Protein AF-A0A9E2GHB2-F1 (afdb_monomer)

Structure (mmCIF, N/CA/C/O backbone):
data_AF-A0A9E2GHB2-F1
#
_entry.id   AF-A0A9E2GHB2-F1
#
loop_
_atom_site.group_PDB
_atom_site.id
_atom_site.type_symbol
_atom_site.label_atom_id
_atom_site.label_alt_id
_atom_site.label_comp_id
_atom_site.label_asym_id
_atom_site.label_entity_id
_atom_site.label_seq_id
_atom_site.pdbx_PDB_ins_code
_atom_site.Cartn_x
_atom_site.Cartn_y
_atom_site.Cartn_z
_atom_site.occupancy
_atom_site.B_iso_or_equiv
_atom_site.auth_seq_id
_atom_site.auth_comp_id
_atom_site.auth_asym_id
_atom_site.auth_atom_id
_atom_site.pdbx_PDB_model_num
ATOM 1 N N . MET A 1 1 ? 1.345 24.690 -36.570 1.00 62.94 1 MET A N 1
ATOM 2 C CA . MET A 1 1 ? 0.035 25.018 -35.951 1.00 62.94 1 MET A CA 1
ATOM 3 C C . MET A 1 1 ? -0.829 23.775 -35.706 1.00 62.94 1 MET A C 1
ATOM 5 O O . MET A 1 1 ? -1.357 23.639 -34.611 1.00 62.94 1 MET A O 1
ATOM 9 N N . GLN A 1 2 ? -0.917 22.832 -36.655 1.00 82.38 2 GLN A N 1
ATOM 10 C CA . GLN A 1 2 ? -1.770 21.633 -36.540 1.00 82.38 2 GLN A CA 1
ATOM 11 C C . GLN A 1 2 ? -1.368 20.658 -35.410 1.00 82.38 2 GLN A C 1
ATOM 13 O O . GLN A 1 2 ? -2.229 20.241 -34.644 1.00 82.38 2 GLN A O 1
ATOM 18 N N . ILE A 1 3 ? -0.074 20.358 -35.231 1.00 86.06 3 ILE A N 1
ATOM 19 C CA . ILE A 1 3 ? 0.389 19.406 -34.196 1.00 86.06 3 ILE A CA 1
ATOM 20 C C . ILE A 1 3 ? 0.151 19.926 -32.771 1.00 86.06 3 ILE A C 1
ATOM 22 O O . ILE A 1 3 ? -0.289 19.184 -31.899 1.00 86.06 3 ILE A O 1
ATOM 26 N N . LYS A 1 4 ? 0.384 21.221 -32.527 1.00 87.31 4 LYS A N 1
ATOM 27 C CA . LYS A 1 4 ? 0.113 21.831 -31.218 1.00 87.31 4 LYS A CA 1
ATOM 28 C C . LYS A 1 4 ? -1.376 21.737 -30.861 1.00 87.31 4 LYS A C 1
ATOM 30 O O . LYS A 1 4 ? -1.705 21.326 -29.755 1.00 87.31 4 LYS A O 1
ATOM 35 N N . SER A 1 5 ? -2.252 22.023 -31.828 1.00 89.31 5 SER A N 1
ATOM 36 C CA . SER A 1 5 ? -3.702 21.858 -31.669 1.00 89.31 5 SER A CA 1
ATOM 37 C C . SER A 1 5 ? -4.094 20.399 -31.407 1.00 89.31 5 SER A C 1
ATOM 39 O O . SER A 1 5 ? -4.973 20.137 -30.593 1.00 89.31 5 SER A O 1
ATOM 41 N N . PHE A 1 6 ? -3.426 19.436 -32.047 1.00 92.00 6 PHE A N 1
ATOM 42 C CA . PHE A 1 6 ? -3.648 18.013 -31.787 1.00 92.00 6 PHE A CA 1
ATOM 43 C C . PHE A 1 6 ? -3.281 17.616 -30.349 1.00 92.00 6 PHE A C 1
ATOM 45 O O . PHE A 1 6 ? -4.102 17.015 -29.663 1.00 92.00 6 PHE A O 1
ATOM 52 N N . ILE A 1 7 ? -2.109 18.024 -29.853 1.00 92.06 7 ILE A N 1
ATOM 53 C CA . ILE A 1 7 ? -1.695 17.771 -28.461 1.00 92.06 7 ILE A CA 1
ATOM 54 C C . ILE A 1 7 ? -2.663 18.417 -27.460 1.00 92.06 7 ILE A C 1
ATOM 56 O O . ILE A 1 7 ? -3.060 17.783 -26.485 1.00 92.06 7 ILE A O 1
ATOM 60 N N . GLU A 1 8 ? -3.113 19.644 -27.721 1.00 92.00 8 GLU A N 1
ATOM 61 C CA . GLU A 1 8 ? -4.117 20.310 -26.884 1.00 92.00 8 GLU A CA 1
ATOM 62 C C . GLU A 1 8 ? -5.454 19.550 -26.867 1.00 92.00 8 GLU A C 1
ATOM 64 O O . GLU A 1 8 ? -6.088 19.456 -25.816 1.00 92.00 8 GLU A O 1
ATOM 69 N N . LYS A 1 9 ? -5.879 18.948 -27.987 1.00 93.44 9 LYS A N 1
ATOM 70 C CA . LYS A 1 9 ? -7.072 18.083 -28.012 1.00 93.44 9 LYS A CA 1
ATOM 71 C C . LYS A 1 9 ? -6.900 16.847 -27.128 1.00 93.44 9 LYS A C 1
ATOM 73 O O . LYS A 1 9 ? -7.838 16.485 -26.425 1.00 93.44 9 LYS A O 1
ATOM 78 N N . ILE A 1 10 ? -5.719 16.230 -27.127 1.00 93.00 10 ILE A N 1
ATOM 79 C CA . ILE A 1 10 ? -5.423 15.030 -26.326 1.00 93.00 10 ILE A CA 1
ATOM 80 C C . ILE A 1 10 ? -5.442 15.348 -24.829 1.00 93.00 10 ILE A C 1
ATOM 82 O O . ILE A 1 10 ? -6.068 14.644 -24.041 1.00 93.00 10 ILE A O 1
ATOM 86 N N . GLU A 1 11 ? -4.808 16.443 -24.419 1.00 92.88 11 GLU A N 1
ATOM 87 C CA . GLU A 1 11 ? -4.754 16.856 -23.010 1.00 92.88 11 GLU A CA 1
ATOM 88 C C . GLU A 1 11 ? -6.132 17.202 -22.437 1.00 92.88 11 GLU A C 1
ATOM 90 O O . GLU A 1 11 ? -6.414 16.964 -21.255 1.00 92.88 11 GLU A O 1
ATOM 95 N N . ASN A 1 12 ? -7.001 17.745 -23.288 1.00 92.38 12 ASN A N 1
ATOM 96 C CA . ASN A 1 12 ? -8.367 18.112 -22.936 1.00 92.38 12 ASN A CA 1
ATOM 97 C C . ASN A 1 12 ? -9.378 16.986 -23.186 1.00 92.38 12 ASN A C 1
ATOM 99 O O . ASN A 1 12 ? -10.547 17.144 -22.836 1.00 92.38 12 ASN A O 1
ATOM 103 N N . ALA A 1 13 ? -8.950 15.843 -23.731 1.00 91.19 13 ALA A N 1
ATOM 104 C CA . ALA A 1 13 ? -9.823 14.697 -23.932 1.00 91.19 13 ALA A CA 1
ATOM 105 C C . ALA A 1 13 ? -10.433 14.250 -22.589 1.00 91.19 13 ALA A C 1
ATOM 107 O O . ALA A 1 13 ? -9.755 14.317 -21.552 1.00 91.19 13 ALA A O 1
ATOM 108 N N . PRO A 1 14 ? -11.688 13.766 -22.568 1.00 89.56 14 PRO A N 1
ATOM 109 C CA . PRO A 1 14 ? -12.368 13.308 -21.355 1.00 89.56 14 PRO A CA 1
ATOM 110 C C . PRO A 1 14 ? -11.849 11.939 -20.869 1.00 89.56 14 PRO A C 1
ATOM 112 O O . PRO A 1 14 ? -12.615 11.105 -20.397 1.00 89.56 14 PRO A O 1
ATOM 115 N N . THR A 1 15 ? -10.542 11.694 -20.987 1.00 88.56 15 THR A N 1
ATOM 116 C CA . THR A 1 15 ? -9.889 10.461 -20.555 1.00 88.56 15 THR A CA 1
ATOM 117 C C . THR A 1 15 ? -9.901 10.373 -19.034 1.00 88.56 15 THR A C 1
ATOM 119 O O . THR A 1 15 ? -9.369 11.247 -18.340 1.00 88.56 15 THR A O 1
ATOM 122 N N . THR A 1 16 ? -10.509 9.311 -18.517 1.00 88.88 16 THR A N 1
ATOM 123 C CA . THR A 1 16 ? -10.595 9.024 -17.083 1.00 88.88 16 THR A CA 1
ATOM 124 C C . THR A 1 16 ? -9.340 8.305 -16.591 1.00 88.88 16 THR A C 1
ATOM 126 O O . THR A 1 16 ? -8.633 7.660 -17.364 1.00 88.88 16 THR A O 1
ATOM 129 N N . PHE A 1 17 ? -9.076 8.358 -15.284 1.00 86.50 17 PHE A N 1
ATOM 130 C CA . PHE A 1 17 ? -7.981 7.598 -14.669 1.00 86.50 17 PHE A CA 1
ATOM 131 C C . PHE A 1 17 ? -8.075 6.091 -14.966 1.00 86.50 17 PHE A C 1
ATOM 133 O O . PHE A 1 17 ? -7.072 5.455 -15.272 1.00 86.50 17 PHE A O 1
ATOM 140 N N . TRP A 1 18 ? -9.289 5.534 -14.944 1.00 87.25 18 TRP A N 1
ATOM 141 C CA . TRP A 1 18 ? -9.536 4.119 -15.227 1.00 87.25 18 TRP A CA 1
ATOM 142 C C . TRP A 1 18 ? -9.130 3.723 -16.641 1.00 87.25 18 TRP A C 1
ATOM 144 O O . TRP A 1 18 ? -8.517 2.678 -16.829 1.00 87.25 18 TRP A O 1
ATOM 154 N N . GLN A 1 19 ? -9.410 4.577 -17.625 1.00 92.12 19 GLN A N 1
ATOM 155 C CA . GLN A 1 19 ? -8.976 4.345 -19.002 1.00 92.12 19 GLN A CA 1
ATOM 156 C C . GLN A 1 19 ? -7.450 4.352 -19.114 1.00 92.12 19 GLN A C 1
ATOM 158 O O . GLN A 1 19 ? -6.903 3.528 -19.837 1.00 92.12 19 GLN A O 1
ATOM 163 N N . ILE A 1 20 ? -6.762 5.226 -18.369 1.00 92.19 20 ILE A N 1
ATOM 164 C CA . ILE A 1 20 ? -5.294 5.246 -18.328 1.00 92.19 20 ILE A CA 1
ATOM 165 C C . ILE A 1 20 ? -4.761 3.946 -17.723 1.00 92.19 20 ILE A C 1
ATOM 167 O O . ILE A 1 20 ? -3.889 3.322 -18.315 1.00 92.19 20 ILE A O 1
ATOM 171 N N . LEU A 1 21 ? -5.305 3.504 -16.585 1.00 90.88 21 LEU A N 1
ATOM 172 C CA . LEU A 1 21 ? -4.886 2.266 -15.923 1.00 90.88 21 LEU A CA 1
ATOM 173 C C . LEU A 1 21 ? -5.091 1.035 -16.822 1.00 90.88 21 LEU A C 1
ATOM 175 O O . LEU A 1 21 ? -4.185 0.216 -16.967 1.00 90.88 21 LEU A O 1
ATOM 179 N N . VAL A 1 22 ? -6.266 0.921 -17.449 1.00 93.50 22 VAL A N 1
ATOM 180 C CA . VAL A 1 22 ? -6.587 -0.180 -18.369 1.00 93.50 22 VAL A CA 1
ATOM 181 C C . VAL A 1 22 ? -5.679 -0.142 -19.592 1.00 93.50 22 VAL A C 1
ATOM 183 O O . VAL A 1 22 ? -5.169 -1.187 -19.985 1.00 93.50 22 VAL A O 1
ATOM 186 N N . ALA A 1 23 ? -5.433 1.035 -20.173 1.00 94.75 23 ALA A N 1
ATOM 187 C CA . ALA A 1 23 ? -4.528 1.177 -21.308 1.00 94.75 23 ALA A CA 1
ATOM 188 C C . ALA A 1 23 ? -3.089 0.793 -20.938 1.00 94.75 23 ALA A C 1
ATOM 190 O O . ALA A 1 23 ? -2.466 0.043 -21.682 1.00 94.75 23 ALA A O 1
ATOM 191 N N . LEU A 1 24 ? -2.587 1.230 -19.775 1.00 94.62 24 LEU A N 1
ATOM 192 C CA . LEU A 1 24 ? -1.257 0.857 -19.285 1.00 94.62 24 LEU A CA 1
ATOM 193 C C . LEU A 1 24 ? -1.121 -0.656 -19.166 1.00 94.62 24 LEU A C 1
ATOM 195 O O . LEU A 1 24 ? -0.211 -1.234 -19.747 1.00 94.62 24 LEU A O 1
ATOM 199 N N . PHE A 1 25 ? -2.048 -1.304 -18.460 1.00 94.06 25 PHE A N 1
ATOM 200 C CA . PHE A 1 25 ? -2.007 -2.753 -18.291 1.00 94.06 25 PHE A CA 1
ATOM 201 C C . PHE A 1 25 ? -2.138 -3.490 -19.630 1.00 94.06 25 PHE A C 1
ATOM 203 O O . PHE A 1 25 ? -1.359 -4.395 -19.907 1.00 94.06 25 PHE A O 1
ATOM 210 N N . SER A 1 26 ? -3.087 -3.085 -20.478 1.00 95.50 26 SER A N 1
ATOM 211 C CA . SER A 1 26 ? -3.361 -3.769 -21.748 1.00 95.50 26 SER A CA 1
ATOM 212 C C . SER A 1 26 ? -2.184 -3.667 -22.713 1.00 95.50 26 SER A C 1
ATOM 214 O O . SER A 1 26 ? -1.807 -4.662 -23.319 1.00 95.50 26 SER A O 1
ATOM 216 N N . VAL A 1 27 ? -1.580 -2.482 -22.846 1.00 96.88 27 VAL A N 1
ATOM 217 C CA . VAL A 1 27 ? -0.425 -2.279 -23.730 1.00 96.88 27 VAL A CA 1
ATOM 218 C C . VAL A 1 27 ? 0.800 -3.028 -23.199 1.00 96.88 27 VAL A C 1
ATOM 220 O O . VAL A 1 27 ? 1.473 -3.683 -23.988 1.00 96.88 27 VAL A O 1
ATOM 223 N N . SER A 1 28 ? 1.051 -3.023 -21.884 1.00 95.69 28 SER A N 1
ATOM 224 C CA . SER A 1 28 ? 2.136 -3.819 -21.287 1.00 95.69 28 SER A CA 1
ATOM 225 C C . SER A 1 28 ? 1.923 -5.326 -21.468 1.00 95.69 28 SER A C 1
ATOM 227 O O . SER A 1 28 ? 2.856 -6.038 -21.820 1.00 95.69 28 SER A O 1
ATOM 229 N N . ALA A 1 29 ? 0.698 -5.823 -21.283 1.00 94.19 29 ALA A N 1
ATOM 230 C CA . ALA A 1 29 ? 0.379 -7.234 -21.493 1.00 94.19 29 ALA A CA 1
ATOM 231 C C . ALA A 1 29 ? 0.529 -7.639 -22.970 1.00 94.19 29 ALA A C 1
ATOM 233 O O . ALA A 1 29 ? 1.072 -8.701 -23.261 1.00 94.19 29 ALA A O 1
ATOM 234 N N . LEU A 1 30 ? 0.095 -6.782 -23.903 1.00 94.94 30 LEU A N 1
ATOM 235 C CA . LEU A 1 30 ? 0.296 -6.984 -25.341 1.00 94.94 30 LEU A CA 1
ATOM 236 C C . LEU A 1 30 ? 1.775 -6.971 -25.720 1.00 94.94 30 LEU A C 1
ATOM 238 O O . LEU A 1 30 ? 2.182 -7.755 -26.572 1.00 94.94 30 LEU A O 1
ATOM 242 N N . ARG A 1 31 ? 2.574 -6.110 -25.082 1.00 94.25 31 ARG A N 1
ATOM 243 C CA . ARG A 1 31 ? 4.026 -6.091 -25.249 1.00 94.25 31 ARG A CA 1
ATOM 244 C C . ARG A 1 31 ? 4.624 -7.432 -24.834 1.00 94.25 31 ARG A C 1
ATOM 246 O O . ARG A 1 31 ? 5.233 -8.082 -25.670 1.00 94.25 31 ARG A O 1
ATOM 253 N N . ILE A 1 32 ? 4.366 -7.885 -23.612 1.00 92.19 32 ILE A N 1
ATOM 254 C CA . ILE A 1 32 ? 4.884 -9.167 -23.108 1.00 92.19 32 ILE A CA 1
ATOM 255 C C . ILE A 1 32 ? 4.423 -10.336 -23.989 1.00 92.19 32 ILE A C 1
ATOM 257 O O . ILE A 1 32 ? 5.195 -11.233 -24.308 1.00 92.19 32 ILE A O 1
ATOM 261 N N . PHE A 1 33 ? 3.169 -10.312 -24.446 1.00 91.12 33 PHE A N 1
ATOM 262 C CA . PHE A 1 33 ? 2.671 -11.301 -25.396 1.00 91.12 33 PHE A CA 1
ATOM 263 C C . PHE A 1 33 ? 3.448 -11.276 -26.721 1.00 91.12 33 PHE A C 1
ATOM 265 O O . PHE A 1 33 ? 3.828 -12.332 -27.218 1.00 91.12 33 PHE A O 1
ATOM 272 N N . ALA A 1 34 ? 3.726 -10.098 -27.285 1.00 91.00 34 ALA A N 1
ATOM 273 C CA . ALA A 1 34 ? 4.528 -9.968 -28.502 1.00 91.00 34 ALA A CA 1
ATOM 274 C C . ALA A 1 34 ? 5.977 -10.460 -28.305 1.00 91.00 34 ALA A C 1
ATOM 276 O O . ALA A 1 34 ? 6.553 -11.043 -29.224 1.00 91.00 34 ALA A O 1
ATOM 277 N N . GLU A 1 35 ? 6.547 -10.291 -27.109 1.00 89.38 35 GLU A N 1
ATOM 278 C CA . GLU A 1 35 ? 7.882 -10.798 -26.771 1.00 89.38 35 GLU A CA 1
ATOM 279 C C . GLU A 1 35 ? 7.953 -12.327 -26.838 1.00 89.38 35 GLU A C 1
ATOM 281 O O . GLU A 1 35 ? 8.960 -12.840 -27.300 1.00 89.38 35 GLU A O 1
ATOM 286 N N . THR A 1 36 ? 6.872 -13.069 -26.564 1.00 87.62 36 THR A N 1
ATOM 287 C CA . THR A 1 36 ? 6.873 -14.546 -26.707 1.00 87.62 36 THR A CA 1
ATOM 288 C C . THR A 1 36 ? 7.172 -15.049 -28.131 1.00 87.62 36 THR A C 1
ATOM 290 O O . THR A 1 36 ? 7.496 -16.223 -28.319 1.00 87.62 36 THR A O 1
ATOM 293 N N . PHE A 1 37 ? 7.078 -14.182 -29.148 1.00 87.62 37 PHE A N 1
ATOM 294 C CA . PHE A 1 37 ? 7.439 -14.499 -30.535 1.00 87.62 37 PHE A CA 1
ATOM 295 C C . PHE A 1 37 ? 8.866 -14.073 -30.897 1.00 87.62 37 PHE A C 1
ATOM 297 O O . PHE A 1 37 ? 9.474 -14.677 -31.790 1.00 87.62 37 PHE A O 1
ATOM 304 N N . SER A 1 38 ? 9.359 -13.016 -30.247 1.00 86.31 38 SER A N 1
ATOM 305 C CA . SER A 1 38 ? 10.633 -12.361 -30.548 1.00 86.31 38 SER A CA 1
ATOM 306 C C . SER A 1 38 ? 11.763 -12.800 -29.626 1.00 86.31 38 SER A C 1
ATOM 308 O O . SER A 1 38 ? 12.904 -12.777 -30.052 1.00 86.31 38 SER A O 1
ATOM 310 N N . ASP A 1 39 ? 11.478 -13.178 -28.389 1.00 82.75 39 ASP A N 1
ATOM 311 C CA . ASP A 1 39 ? 12.477 -13.635 -27.431 1.00 82.75 39 ASP A CA 1
ATOM 312 C C . ASP A 1 39 ? 12.917 -15.063 -27.786 1.00 82.75 39 ASP A C 1
ATOM 314 O O . ASP A 1 39 ? 12.071 -15.951 -27.948 1.00 82.75 39 ASP A O 1
ATOM 318 N N . LEU A 1 40 ? 14.223 -15.279 -27.971 1.00 79.56 40 LEU A N 1
ATOM 319 C CA . LEU A 1 40 ? 14.758 -16.583 -28.371 1.00 79.56 40 LEU A CA 1
ATOM 320 C C . LEU A 1 40 ? 14.695 -17.582 -27.213 1.00 79.56 40 LEU A C 1
ATOM 322 O O . LEU A 1 40 ? 14.373 -18.749 -27.449 1.00 79.56 40 LEU A O 1
ATOM 326 N N . ASP A 1 41 ? 14.925 -17.121 -25.983 1.00 74.50 41 ASP A N 1
ATOM 327 C CA . ASP A 1 41 ? 14.964 -17.970 -24.789 1.00 74.50 41 ASP A CA 1
ATOM 328 C C . ASP A 1 41 ? 13.563 -18.450 -24.384 1.00 74.50 41 ASP A C 1
ATOM 330 O O . ASP A 1 41 ? 13.362 -19.610 -24.015 1.00 74.50 41 ASP A O 1
ATOM 334 N N . ASN A 1 42 ? 12.562 -17.574 -24.511 1.00 74.44 42 ASN A N 1
ATOM 335 C CA . ASN A 1 42 ? 11.184 -17.831 -24.074 1.00 74.44 42 ASN A CA 1
ATOM 336 C C . ASN A 1 42 ? 10.209 -18.074 -25.232 1.00 74.44 42 ASN A C 1
ATOM 338 O O . ASN A 1 42 ? 8.987 -17.938 -25.084 1.00 74.44 42 ASN A O 1
ATOM 342 N N . ARG A 1 43 ? 10.726 -18.440 -26.406 1.00 80.19 43 ARG A N 1
ATOM 343 C CA . ARG A 1 43 ? 9.918 -18.526 -27.619 1.00 80.19 43 ARG A CA 1
ATOM 344 C C . ARG A 1 43 ? 8.775 -19.530 -27.490 1.00 80.19 43 ARG A C 1
ATOM 346 O O . ARG A 1 43 ? 9.002 -20.699 -27.185 1.00 80.19 43 ARG A O 1
ATOM 353 N N . TRP A 1 44 ? 7.552 -19.088 -27.785 1.00 80.19 44 TRP A N 1
ATOM 354 C CA . TRP A 1 44 ? 6.315 -19.881 -27.677 1.00 80.19 44 TRP A CA 1
ATOM 355 C C . TRP A 1 44 ? 5.964 -20.349 -26.258 1.00 80.19 44 TRP A C 1
ATOM 357 O O . TRP A 1 44 ? 5.077 -21.190 -26.092 1.00 80.19 44 TRP A O 1
ATOM 367 N N . GLN A 1 45 ? 6.626 -19.812 -25.231 1.00 81.69 45 GLN A N 1
ATOM 368 C CA . GLN A 1 45 ? 6.367 -20.173 -23.844 1.00 81.69 45 GLN A CA 1
ATOM 369 C C . GLN A 1 45 ? 5.426 -19.165 -23.185 1.00 81.69 45 GLN A C 1
ATOM 371 O O . GLN A 1 45 ? 5.514 -17.954 -23.386 1.00 81.69 45 GLN A O 1
ATOM 376 N N . ILE A 1 46 ? 4.511 -19.678 -22.362 1.00 81.38 46 ILE A N 1
ATOM 377 C CA . ILE A 1 46 ? 3.720 -18.837 -21.467 1.00 81.38 46 ILE A CA 1
ATOM 378 C C . ILE A 1 46 ? 4.603 -18.523 -20.264 1.00 81.38 46 ILE A C 1
ATOM 380 O O . ILE A 1 46 ? 4.990 -19.435 -19.532 1.00 81.38 46 ILE A O 1
ATOM 384 N N . LEU A 1 47 ? 4.893 -17.240 -20.055 1.00 85.06 47 LEU A N 1
ATOM 385 C CA . LEU A 1 47 ? 5.682 -16.809 -18.908 1.00 85.06 47 LEU A CA 1
ATOM 386 C C . LEU A 1 47 ? 5.021 -17.233 -17.587 1.00 85.06 47 LEU A C 1
ATOM 388 O O . LEU A 1 47 ? 3.795 -17.113 -17.442 1.00 85.06 47 LEU A O 1
ATOM 392 N N . PRO A 1 48 ? 5.814 -17.668 -16.593 1.00 89.56 48 PRO A N 1
ATOM 393 C CA . PRO A 1 48 ? 5.320 -17.871 -15.243 1.00 89.56 48 PRO A CA 1
ATOM 394 C C . PRO A 1 48 ? 4.638 -16.603 -14.697 1.00 89.56 48 PRO A C 1
ATOM 396 O O . PRO A 1 48 ? 5.035 -15.486 -15.046 1.00 89.56 48 PRO A O 1
ATOM 399 N N . PRO A 1 49 ? 3.648 -16.735 -13.792 1.00 89.81 49 PRO A N 1
ATOM 400 C CA . PRO A 1 49 ? 2.965 -15.580 -13.207 1.00 89.81 49 PRO A CA 1
ATOM 401 C C . PRO A 1 49 ? 3.909 -14.562 -12.551 1.00 89.81 49 PRO A C 1
ATOM 403 O O . PRO A 1 49 ? 3.670 -13.360 -12.661 1.00 89.81 49 PRO A O 1
ATOM 406 N N . ASP A 1 50 ? 4.987 -15.033 -11.912 1.00 89.94 50 ASP A N 1
ATOM 407 C CA . ASP A 1 50 ? 6.006 -14.181 -11.288 1.00 89.94 50 ASP A CA 1
ATOM 408 C C . ASP A 1 50 ? 6.667 -13.248 -12.319 1.00 89.94 50 ASP A C 1
ATOM 410 O O . ASP A 1 50 ? 6.655 -12.029 -12.134 1.00 89.94 50 ASP A O 1
ATOM 414 N N . SER A 1 51 ? 7.152 -13.798 -13.435 1.00 89.62 51 SER A N 1
ATOM 415 C CA . SER A 1 51 ? 7.824 -13.043 -14.498 1.00 89.62 51 SER A CA 1
ATOM 416 C C . SER A 1 51 ? 6.849 -12.127 -15.250 1.00 89.62 51 SER A C 1
ATOM 418 O O . SER A 1 51 ? 7.152 -10.962 -15.504 1.00 89.62 51 SER A O 1
ATOM 420 N N . PHE A 1 52 ? 5.620 -12.590 -15.523 1.00 91.19 52 PHE A N 1
ATOM 421 C CA . PHE A 1 52 ? 4.590 -11.761 -16.163 1.00 91.19 52 PHE A CA 1
ATOM 422 C C . PHE A 1 52 ? 4.244 -10.516 -15.330 1.00 91.19 52 PHE A C 1
ATOM 424 O O . PHE A 1 52 ? 4.179 -9.397 -15.854 1.00 91.19 52 PHE A O 1
ATOM 431 N N . ILE A 1 53 ? 4.027 -10.695 -14.020 1.00 91.69 53 ILE A N 1
ATOM 432 C CA . ILE A 1 53 ? 3.750 -9.584 -13.101 1.00 91.69 53 ILE A CA 1
ATOM 433 C C . ILE A 1 53 ? 4.963 -8.657 -13.025 1.00 91.69 53 ILE A C 1
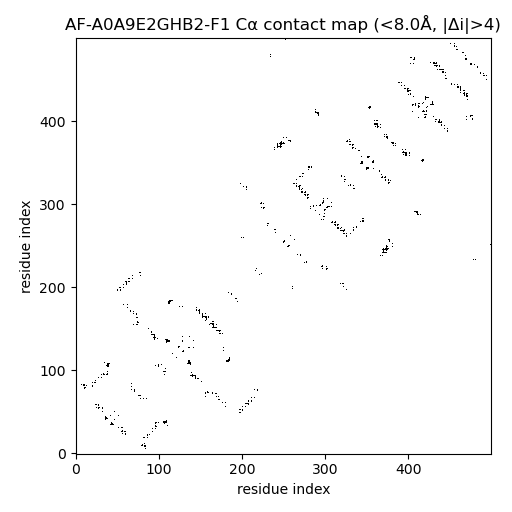ATOM 435 O O . ILE A 1 53 ? 4.797 -7.439 -13.119 1.00 91.69 53 ILE A O 1
ATOM 439 N N . HIS A 1 54 ? 6.166 -9.217 -12.897 1.00 91.56 54 HIS A N 1
ATOM 440 C CA . HIS A 1 54 ? 7.412 -8.462 -12.852 1.00 91.56 54 HIS A CA 1
ATOM 441 C C . HIS A 1 54 ? 7.564 -7.523 -14.061 1.00 91.56 54 HIS A C 1
ATOM 443 O O . HIS A 1 54 ? 7.738 -6.313 -13.878 1.00 91.56 54 HIS A O 1
ATOM 449 N N . TYR A 1 55 ? 7.404 -8.038 -15.283 1.00 91.31 55 TYR A N 1
ATOM 450 C CA . TYR A 1 55 ? 7.533 -7.246 -16.510 1.00 91.31 55 TYR A CA 1
ATOM 451 C C . TYR A 1 55 ? 6.420 -6.202 -16.650 1.00 91.31 55 TYR A C 1
ATOM 453 O O . TYR A 1 55 ? 6.690 -5.047 -16.986 1.00 91.31 55 TYR A O 1
ATOM 461 N N . CYS A 1 56 ? 5.174 -6.537 -16.296 1.00 93.12 56 CYS A N 1
ATOM 462 C CA . CYS A 1 56 ? 4.084 -5.556 -16.280 1.00 93.12 56 CYS A CA 1
ATOM 463 C C . CYS A 1 56 ? 4.397 -4.378 -15.345 1.00 93.12 56 CYS A C 1
ATOM 465 O O . CYS A 1 56 ? 4.207 -3.213 -15.710 1.00 93.12 56 CYS A O 1
ATOM 467 N N . LEU A 1 57 ? 4.886 -4.677 -14.138 1.00 93.88 57 LEU A N 1
ATOM 468 C CA . LEU A 1 57 ? 5.264 -3.668 -13.153 1.00 93.88 57 LEU A CA 1
ATOM 469 C C . LEU A 1 57 ? 6.436 -2.812 -13.636 1.00 93.88 57 LEU A C 1
ATOM 471 O O . LEU A 1 57 ? 6.439 -1.609 -13.377 1.00 93.88 57 LEU A O 1
ATOM 475 N N . TRP A 1 58 ? 7.390 -3.397 -14.362 1.00 94.38 58 TRP A N 1
ATOM 476 C CA . TRP A 1 58 ? 8.518 -2.673 -14.945 1.00 94.38 58 TRP A CA 1
ATOM 477 C C . TRP A 1 58 ? 8.055 -1.573 -15.910 1.00 94.38 58 TRP A C 1
ATOM 479 O O . TRP A 1 58 ? 8.448 -0.411 -15.764 1.00 94.38 58 TRP A O 1
ATOM 489 N N . PHE A 1 59 ? 7.147 -1.889 -16.839 1.00 94.94 59 PHE A N 1
ATOM 490 C CA . PHE A 1 59 ? 6.603 -0.897 -17.774 1.00 94.94 59 PHE A CA 1
ATOM 491 C C . PHE A 1 59 ? 5.772 0.178 -17.063 1.00 94.94 59 PHE A C 1
ATOM 493 O O . PHE A 1 59 ? 5.890 1.366 -17.375 1.00 94.94 59 PHE A O 1
ATOM 500 N N . ILE A 1 60 ? 4.962 -0.214 -16.072 1.00 93.75 60 ILE A N 1
ATOM 501 C CA . ILE A 1 60 ? 4.161 0.727 -15.275 1.00 93.75 60 ILE A CA 1
ATOM 502 C C . ILE A 1 60 ? 5.069 1.684 -14.493 1.00 93.75 60 ILE A C 1
ATOM 504 O O . ILE A 1 60 ? 4.840 2.894 -14.508 1.00 93.75 60 ILE A O 1
ATOM 508 N N . LEU A 1 61 ? 6.118 1.175 -13.842 1.00 96.00 61 LEU A N 1
ATOM 509 C CA . LEU A 1 61 ? 7.097 2.001 -13.138 1.00 96.00 61 LEU A CA 1
ATOM 510 C C . LEU A 1 61 ? 7.794 2.967 -14.100 1.00 96.00 61 LEU A C 1
ATOM 512 O O . LEU A 1 61 ? 7.847 4.165 -13.830 1.00 96.00 61 LEU A O 1
ATOM 516 N N . THR A 1 62 ? 8.273 2.468 -15.241 1.00 95.56 62 THR A N 1
ATOM 517 C CA . THR A 1 62 ? 8.909 3.286 -16.285 1.00 95.56 62 THR A CA 1
ATOM 518 C C . THR A 1 62 ? 8.000 4.434 -16.713 1.00 95.56 62 THR A C 1
ATOM 520 O O . THR A 1 62 ? 8.415 5.595 -16.727 1.00 95.56 62 THR A O 1
ATOM 523 N N . PHE A 1 63 ? 6.723 4.141 -16.965 1.00 96.44 63 PHE A N 1
ATOM 524 C CA . PHE A 1 63 ? 5.728 5.147 -17.311 1.00 96.44 63 PHE A CA 1
ATOM 525 C C . PHE A 1 63 ? 5.551 6.211 -16.213 1.00 96.44 63 PHE A C 1
ATOM 527 O O . PHE A 1 63 ? 5.539 7.412 -16.512 1.00 96.44 63 PHE A O 1
ATOM 534 N N . LEU A 1 64 ? 5.438 5.799 -14.946 1.00 95.62 64 LEU A N 1
ATOM 535 C CA . LEU A 1 64 ? 5.264 6.711 -13.809 1.00 95.62 64 LEU A CA 1
ATOM 536 C C . LEU A 1 64 ? 6.492 7.604 -13.589 1.00 95.62 64 LEU A C 1
ATOM 538 O O . LEU A 1 64 ? 6.346 8.807 -13.365 1.00 95.62 64 LEU A O 1
ATOM 542 N N . THR A 1 65 ? 7.697 7.053 -13.700 1.00 96.38 65 THR A N 1
ATOM 543 C CA . THR A 1 65 ? 8.942 7.803 -13.497 1.00 96.38 65 THR A CA 1
ATOM 544 C C . THR A 1 65 ? 9.193 8.787 -14.635 1.00 96.38 65 THR A C 1
ATOM 546 O O . THR A 1 65 ? 9.577 9.931 -14.379 1.00 96.38 65 THR A O 1
ATOM 549 N N . ILE A 1 66 ? 8.887 8.406 -15.882 1.00 96.25 66 ILE A N 1
ATOM 550 C CA . ILE A 1 66 ? 8.894 9.339 -17.019 1.00 96.25 66 ILE A CA 1
ATOM 551 C C . ILE A 1 66 ? 7.862 10.449 -16.791 1.00 96.25 66 ILE A C 1
ATOM 553 O O . ILE A 1 66 ? 8.189 11.624 -16.965 1.00 96.25 66 ILE A O 1
ATOM 557 N N . THR A 1 67 ? 6.652 10.114 -16.324 1.00 95.50 67 THR A N 1
ATOM 558 C CA . THR A 1 67 ? 5.627 11.119 -15.989 1.00 95.50 67 THR A CA 1
ATOM 559 C C . THR A 1 67 ? 6.185 12.131 -14.989 1.00 95.50 67 THR A C 1
ATOM 561 O O . THR A 1 67 ? 6.080 13.340 -15.200 1.00 95.50 67 THR A O 1
ATOM 564 N N . LEU A 1 68 ? 6.812 11.652 -13.911 1.00 95.12 68 LEU A N 1
ATOM 565 C CA . LEU A 1 68 ? 7.383 12.497 -12.868 1.00 95.12 68 LEU A CA 1
ATOM 566 C C . LEU A 1 68 ? 8.469 13.433 -13.420 1.00 95.12 68 LEU A C 1
ATOM 568 O O . LEU A 1 68 ? 8.408 14.643 -13.193 1.00 95.12 68 LEU A O 1
ATOM 572 N N . ALA A 1 69 ? 9.422 12.899 -14.187 1.00 95.94 69 ALA A N 1
ATOM 573 C CA . ALA A 1 69 ? 10.479 13.695 -14.806 1.00 95.94 69 ALA A CA 1
ATOM 574 C C . ALA A 1 69 ? 9.902 14.778 -15.730 1.00 95.94 69 ALA A C 1
ATOM 576 O O . ALA A 1 69 ? 10.262 15.957 -15.639 1.00 95.94 69 ALA A O 1
ATOM 577 N N . LEU A 1 70 ? 8.942 14.412 -16.581 1.00 96.12 70 LEU A N 1
ATOM 578 C CA . LEU A 1 70 ? 8.345 15.343 -17.527 1.00 96.12 70 LEU A CA 1
ATOM 579 C C . LEU A 1 70 ? 7.454 16.389 -16.848 1.00 96.12 70 LEU A C 1
ATOM 581 O O . LEU A 1 70 ? 7.421 17.528 -17.315 1.00 96.12 70 LEU A O 1
ATOM 585 N N . VAL A 1 71 ? 6.777 16.082 -15.736 1.00 95.00 71 VAL A N 1
ATOM 586 C CA . VAL A 1 71 ? 6.041 17.086 -14.942 1.00 95.00 71 VAL A CA 1
ATOM 587 C C . VAL A 1 71 ? 6.991 18.184 -14.456 1.00 95.00 71 VAL A C 1
ATOM 589 O O . VAL A 1 71 ? 6.700 19.370 -14.632 1.00 95.00 71 VAL A O 1
ATOM 592 N N . LEU A 1 72 ? 8.161 17.808 -13.930 1.00 93.44 72 LEU A N 1
ATOM 593 C CA . LEU A 1 72 ? 9.165 18.758 -13.440 1.00 93.44 72 LEU A CA 1
ATOM 594 C C . LEU A 1 72 ? 9.754 19.612 -14.574 1.00 93.44 72 LEU A C 1
ATOM 596 O O . LEU A 1 72 ? 9.888 20.833 -14.441 1.00 93.44 72 LEU A O 1
ATOM 600 N N . ILE A 1 73 ? 10.060 18.994 -15.718 1.00 95.94 73 ILE A N 1
ATOM 601 C CA . ILE A 1 73 ? 10.668 19.681 -16.867 1.00 95.94 73 ILE A CA 1
ATOM 602 C C . ILE A 1 73 ? 9.655 20.612 -17.548 1.00 95.94 73 ILE A C 1
ATOM 604 O O . ILE A 1 73 ? 9.944 21.789 -17.800 1.00 95.94 73 ILE A O 1
ATOM 608 N N . THR A 1 74 ? 8.450 20.113 -17.839 1.00 94.56 74 THR A N 1
ATOM 609 C CA . THR A 1 74 ? 7.423 20.855 -18.586 1.00 94.56 74 THR A CA 1
ATOM 610 C C . THR A 1 74 ? 6.725 21.914 -17.743 1.00 94.56 74 THR A C 1
ATOM 612 O O . THR A 1 74 ? 6.331 22.942 -18.296 1.00 94.56 74 THR A O 1
ATOM 615 N N . LYS A 1 75 ? 6.620 21.718 -16.420 1.00 90.12 75 LYS A N 1
ATOM 616 C CA . LYS A 1 75 ? 5.768 22.511 -15.514 1.00 90.12 75 LYS A CA 1
ATOM 617 C C . LYS A 1 75 ? 4.283 22.499 -15.917 1.00 90.12 75 LYS A C 1
ATOM 619 O O . LYS A 1 75 ? 3.559 23.453 -15.644 1.00 90.12 75 LYS A O 1
ATOM 624 N N . GLN A 1 76 ? 3.839 21.451 -16.611 1.00 90.88 76 GLN A N 1
ATOM 625 C CA . GLN A 1 76 ? 2.431 21.246 -16.955 1.00 90.88 76 GLN A CA 1
ATOM 626 C C . GLN A 1 76 ? 1.703 20.489 -15.844 1.00 90.88 76 GLN A C 1
ATOM 628 O O . GLN A 1 76 ? 2.320 19.823 -15.012 1.00 90.88 76 GLN A O 1
ATOM 633 N N . LYS A 1 77 ? 0.367 20.565 -15.844 1.00 90.62 77 LYS A N 1
ATOM 634 C CA . LYS A 1 77 ? -0.458 19.769 -14.928 1.00 90.62 77 LYS A CA 1
ATOM 635 C C . LYS A 1 77 ? -0.228 18.278 -15.190 1.00 90.62 77 LYS A C 1
ATOM 637 O O . LYS A 1 77 ? -0.314 17.832 -16.334 1.00 90.62 77 LYS A O 1
ATOM 642 N N . MET A 1 78 ? -0.026 17.508 -14.119 1.00 90.38 78 MET A N 1
ATOM 643 C CA . MET A 1 78 ? 0.195 16.056 -14.171 1.00 90.38 78 MET A CA 1
ATOM 644 C C . MET A 1 78 ? -0.863 15.326 -15.008 1.00 90.38 78 MET A C 1
ATOM 646 O O . MET A 1 78 ? -0.525 14.487 -15.833 1.00 90.38 78 MET A O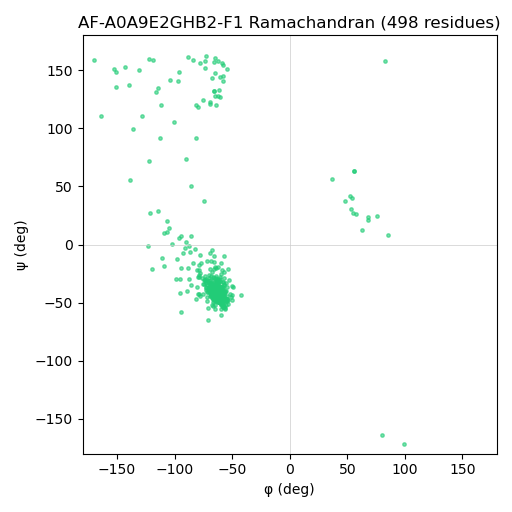 1
ATOM 650 N N . VAL A 1 79 ? -2.142 15.678 -14.843 1.00 89.94 79 VAL A N 1
ATOM 651 C CA . VAL A 1 79 ? -3.254 15.029 -15.559 1.00 89.94 79 VAL A CA 1
ATOM 652 C C . VAL A 1 79 ? -3.149 15.213 -17.075 1.00 89.94 79 VAL A C 1
ATOM 654 O O . VAL A 1 79 ? -3.376 14.263 -17.817 1.00 89.94 79 VAL A O 1
ATOM 657 N N . SER A 1 80 ? -2.781 16.407 -17.545 1.00 91.25 80 SER A N 1
ATOM 658 C CA . SER A 1 80 ? -2.573 16.668 -18.975 1.00 91.25 80 SER A CA 1
ATOM 659 C C . SER A 1 80 ? -1.431 15.812 -19.518 1.00 91.25 80 SER A C 1
ATOM 661 O O . SER A 1 80 ? -1.555 15.210 -20.581 1.00 91.25 80 SER A O 1
ATOM 663 N N . LEU A 1 81 ? -0.348 15.699 -18.745 1.00 92.31 81 LEU A N 1
ATOM 664 C CA . LEU A 1 81 ? 0.820 14.923 -19.133 1.00 92.31 81 LEU A CA 1
ATOM 665 C C . LEU A 1 81 ? 0.531 13.421 -19.201 1.00 92.31 81 LEU A C 1
ATOM 667 O O . LEU A 1 81 ? 0.889 12.789 -20.187 1.00 92.31 81 LEU A O 1
ATOM 671 N N . LEU A 1 82 ? -0.182 12.873 -18.215 1.00 92.94 82 LEU A N 1
ATOM 672 C CA . LEU A 1 82 ? -0.610 11.471 -18.207 1.00 92.94 82 LEU A CA 1
ATOM 673 C C . LEU A 1 82 ? -1.449 11.122 -19.445 1.00 92.94 82 LEU A C 1
ATOM 675 O O . LEU A 1 82 ? -1.244 10.069 -20.043 1.00 92.94 82 LEU A O 1
ATOM 679 N N . LYS A 1 83 ? -2.360 12.014 -19.861 1.00 93.56 83 LYS A N 1
ATOM 680 C CA . LYS A 1 83 ? -3.189 11.831 -21.066 1.00 93.56 83 LYS A CA 1
ATOM 681 C C . LYS A 1 83 ? -2.380 11.877 -22.358 1.00 93.56 83 LYS A C 1
ATOM 683 O O . LYS A 1 83 ? -2.635 11.090 -23.263 1.00 93.56 83 LYS A O 1
ATOM 688 N N . ALA A 1 84 ? -1.412 12.786 -22.450 1.00 93.94 84 ALA A N 1
ATOM 689 C CA . ALA A 1 84 ? -0.513 12.832 -23.595 1.00 93.94 84 ALA A CA 1
ATOM 690 C C . ALA A 1 84 ? 0.362 11.571 -23.642 1.00 93.94 84 ALA A C 1
ATOM 692 O O . ALA A 1 84 ? 0.427 10.899 -24.666 1.00 93.94 84 ALA A O 1
ATOM 693 N N . GLN A 1 85 ? 0.978 11.204 -22.519 1.00 95.31 85 GLN A N 1
ATOM 694 C CA . GLN A 1 85 ? 1.903 10.080 -22.441 1.00 95.31 85 GLN A CA 1
ATOM 695 C C . GLN A 1 85 ? 1.218 8.740 -22.721 1.00 95.31 85 GLN A C 1
ATOM 697 O O . GLN A 1 85 ? 1.764 7.942 -23.478 1.00 95.31 85 GLN A O 1
ATOM 702 N N . ILE A 1 86 ? 0.016 8.493 -22.181 1.00 95.56 86 ILE A N 1
ATOM 703 C CA . ILE A 1 86 ? -0.694 7.225 -22.418 1.00 95.56 86 ILE A CA 1
ATOM 704 C C . ILE A 1 86 ? -1.049 7.017 -23.892 1.00 95.56 86 ILE A C 1
ATOM 706 O O . ILE A 1 86 ? -1.060 5.887 -24.365 1.00 95.56 86 ILE A O 1
ATOM 710 N N . MET A 1 87 ? -1.290 8.096 -24.640 1.00 94.25 87 MET A N 1
ATOM 711 C CA . MET A 1 87 ? -1.582 8.007 -26.069 1.00 94.25 87 MET A CA 1
ATOM 712 C C . MET A 1 87 ? -0.375 7.537 -26.886 1.00 94.25 87 MET A C 1
ATOM 714 O O . MET A 1 87 ? -0.547 6.840 -27.882 1.00 94.25 87 MET A O 1
ATOM 718 N N . PHE A 1 88 ? 0.834 7.909 -26.465 1.00 95.06 88 PHE A N 1
ATOM 719 C CA . PHE A 1 88 ? 2.077 7.491 -27.114 1.00 95.06 88 PHE A CA 1
ATOM 720 C C . PHE A 1 88 ? 2.682 6.231 -26.491 1.00 95.06 88 PHE A C 1
ATOM 722 O O . PHE A 1 88 ? 3.625 5.680 -27.048 1.00 95.06 88 PHE A O 1
ATOM 729 N N . PHE A 1 89 ? 2.132 5.736 -25.379 1.00 96.31 89 PHE A N 1
ATOM 730 C CA . PHE A 1 89 ? 2.605 4.530 -24.705 1.00 96.31 89 PHE A CA 1
ATOM 731 C C . PHE A 1 89 ? 2.654 3.275 -25.597 1.00 96.31 89 PHE A C 1
ATOM 733 O O . PHE A 1 89 ? 3.609 2.524 -25.442 1.00 96.31 89 PHE A O 1
ATOM 740 N N . PRO A 1 90 ? 1.760 3.063 -26.591 1.00 97.00 90 PRO A N 1
ATOM 741 C CA . PRO A 1 90 ? 1.890 1.959 -27.550 1.00 97.00 90 PRO A CA 1
ATOM 742 C C . PRO A 1 90 ? 3.206 1.917 -28.341 1.00 97.00 90 PRO A C 1
ATOM 744 O O . PRO A 1 90 ? 3.470 0.912 -28.993 1.00 97.00 90 PRO A O 1
ATOM 747 N N . VAL A 1 91 ? 4.053 2.956 -28.270 1.00 96.25 91 VAL A N 1
ATOM 748 C CA . VAL A 1 91 ? 5.441 2.908 -28.761 1.00 96.25 91 VAL A CA 1
ATOM 749 C C . VAL A 1 91 ? 6.212 1.718 -28.189 1.00 96.25 91 VAL A C 1
ATOM 751 O O . VAL A 1 91 ? 7.040 1.156 -28.899 1.00 96.25 91 VAL A O 1
ATOM 754 N N . ILE A 1 92 ? 5.883 1.278 -26.966 1.00 95.31 92 ILE A N 1
ATOM 755 C CA . ILE A 1 92 ? 6.505 0.101 -26.357 1.00 95.31 92 ILE A CA 1
ATOM 756 C C . ILE A 1 92 ? 6.149 -1.197 -27.070 1.00 95.31 92 ILE A C 1
ATOM 758 O O . ILE A 1 92 ? 6.601 -2.241 -26.653 1.00 95.31 92 ILE A O 1
ATOM 762 N N . LEU A 1 93 ? 5.280 -1.215 -28.077 1.00 95.88 93 LEU A N 1
ATOM 763 C CA . LEU A 1 93 ? 5.038 -2.427 -28.857 1.00 95.88 93 LEU A CA 1
ATOM 764 C C . LEU A 1 93 ? 6.074 -2.582 -29.971 1.00 95.88 93 LEU A C 1
ATOM 766 O O . LEU A 1 93 ? 6.194 -3.665 -30.525 1.00 95.88 93 LEU A O 1
ATOM 770 N N . LEU A 1 94 ? 6.820 -1.524 -30.303 1.00 95.38 94 LEU A N 1
ATOM 771 C CA . LEU A 1 94 ? 7.684 -1.509 -31.476 1.00 95.38 94 LEU A CA 1
ATOM 772 C C . LEU A 1 94 ? 8.878 -2.455 -31.358 1.00 95.38 94 LEU A C 1
ATOM 774 O O . LEU A 1 94 ? 9.199 -3.072 -32.369 1.00 95.38 94 LEU A O 1
ATOM 778 N N . ALA A 1 95 ? 9.519 -2.598 -30.189 1.00 94.38 95 ALA A N 1
ATOM 779 C CA . ALA A 1 95 ? 10.747 -3.396 -30.114 1.00 94.38 95 ALA A CA 1
ATOM 780 C C . ALA A 1 95 ? 10.595 -4.843 -30.617 1.00 94.38 95 ALA A C 1
ATOM 782 O O . ALA A 1 95 ? 11.318 -5.170 -31.553 1.00 94.38 95 ALA A O 1
ATOM 783 N N . PRO A 1 96 ? 9.652 -5.685 -30.130 1.00 93.44 96 PRO A N 1
ATOM 784 C CA . PRO A 1 96 ? 9.557 -7.073 -30.583 1.00 93.44 96 PRO A CA 1
ATOM 785 C C . PRO A 1 96 ? 9.251 -7.170 -32.082 1.00 93.44 96 PRO A C 1
ATOM 787 O O . PRO A 1 96 ? 9.749 -8.063 -32.759 1.00 93.44 96 PRO A O 1
ATOM 790 N N . PHE A 1 97 ? 8.479 -6.234 -32.647 1.00 94.00 97 PHE A N 1
ATOM 791 C CA . PHE A 1 97 ? 8.238 -6.217 -34.093 1.00 94.00 97 PHE A CA 1
ATOM 792 C C . PHE A 1 97 ? 9.477 -5.798 -34.884 1.00 94.00 97 PHE A C 1
ATOM 794 O O . PHE A 1 97 ? 9.754 -6.383 -35.927 1.00 94.00 97 PHE A O 1
ATOM 801 N N . ILE A 1 98 ? 10.227 -4.803 -34.408 1.00 94.44 98 ILE A N 1
ATOM 802 C CA . ILE A 1 98 ? 11.479 -4.379 -35.038 1.00 94.44 98 ILE A CA 1
ATOM 8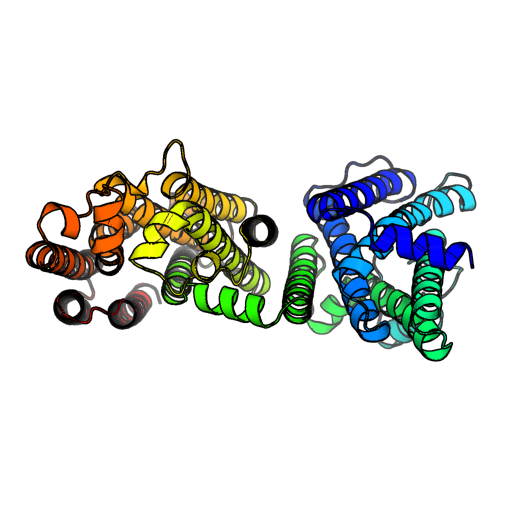03 C C . ILE A 1 98 ? 12.502 -5.513 -34.984 1.00 94.44 98 ILE A C 1
ATOM 805 O O . ILE A 1 98 ? 13.117 -5.812 -36.004 1.00 94.44 98 ILE A O 1
ATOM 809 N N . ASP A 1 99 ? 12.644 -6.169 -33.835 1.00 92.50 99 ASP A N 1
ATOM 810 C CA . ASP A 1 99 ? 13.556 -7.295 -33.658 1.00 92.50 99 ASP A CA 1
ATOM 811 C C . ASP A 1 99 ? 13.193 -8.444 -34.598 1.00 92.50 99 ASP A C 1
ATOM 813 O O . ASP A 1 99 ? 14.057 -8.929 -35.327 1.00 92.50 99 ASP A O 1
ATOM 817 N N . LEU A 1 100 ? 11.911 -8.810 -34.704 1.00 92.25 100 LEU A N 1
ATOM 818 C CA . LEU A 1 100 ? 11.440 -9.796 -35.681 1.00 92.25 100 LEU A CA 1
ATOM 819 C C . LEU A 1 100 ? 11.722 -9.384 -37.132 1.00 92.25 100 LEU A C 1
ATOM 821 O O . LEU A 1 100 ? 12.125 -10.224 -37.931 1.00 92.25 100 LEU A O 1
ATOM 825 N N . ILE A 1 101 ? 11.532 -8.115 -37.497 1.00 93.94 101 ILE A N 1
ATOM 826 C CA . ILE A 1 101 ? 11.793 -7.639 -38.863 1.00 93.94 101 ILE A CA 1
ATOM 827 C C . ILE A 1 101 ? 13.291 -7.712 -39.184 1.00 93.94 101 ILE A C 1
ATOM 829 O O . ILE A 1 101 ? 13.671 -8.252 -40.222 1.00 93.94 101 ILE A O 1
ATOM 833 N N . LEU A 1 102 ? 14.144 -7.191 -38.300 1.00 91.62 102 LEU A N 1
ATOM 834 C CA . LEU A 1 102 ? 15.591 -7.112 -38.525 1.00 91.62 102 LEU A CA 1
ATOM 835 C C . LEU A 1 102 ? 16.260 -8.488 -38.515 1.00 91.62 102 LEU A C 1
ATOM 837 O O . LEU A 1 102 ? 17.199 -8.727 -39.269 1.00 91.62 102 LEU A O 1
ATOM 841 N N . SER A 1 103 ? 15.743 -9.407 -37.707 1.00 89.75 103 SER A N 1
ATOM 842 C CA . SER A 1 103 ? 16.226 -10.787 -37.607 1.00 89.75 103 SER A CA 1
ATOM 843 C C . SER A 1 103 ? 15.605 -11.736 -38.642 1.00 89.75 103 SER A C 1
ATOM 845 O O . SER A 1 103 ? 15.805 -12.947 -38.561 1.00 89.75 103 SER A O 1
ATOM 847 N N . SER A 1 104 ? 14.823 -11.229 -39.606 1.00 91.06 104 SER A N 1
ATOM 848 C CA . SER A 1 104 ? 14.101 -12.051 -40.595 1.00 91.06 104 SER A CA 1
ATOM 849 C C . SER A 1 104 ? 13.216 -13.135 -39.957 1.00 91.06 104 SER A C 1
ATOM 851 O O . SER A 1 104 ? 13.137 -14.268 -40.429 1.00 91.06 104 SER A O 1
ATOM 853 N N . GLY A 1 105 ? 12.547 -12.782 -38.861 1.00 86.44 105 GLY A N 1
ATOM 854 C CA . GLY A 1 105 ? 11.629 -13.639 -38.123 1.00 86.44 105 GLY A CA 1
ATOM 855 C C . GLY A 1 105 ? 12.297 -14.542 -37.091 1.00 86.44 105 GLY A C 1
ATOM 856 O O . GLY A 1 105 ? 11.612 -15.402 -36.545 1.00 86.44 105 GLY A O 1
ATOM 857 N N . GLN A 1 106 ? 13.593 -14.391 -36.800 1.00 85.19 106 GLN A N 1
ATOM 858 C CA . GLN A 1 106 ? 14.257 -15.191 -35.762 1.00 85.19 106 GLN A CA 1
ATOM 859 C C . GLN A 1 106 ? 14.000 -14.659 -34.351 1.00 85.19 106 GLN A C 1
ATOM 861 O O . GLN A 1 106 ? 13.766 -15.468 -33.464 1.00 85.19 106 GLN A O 1
ATOM 866 N N . GLY A 1 107 ? 13.933 -13.343 -34.174 1.00 86.38 107 GLY A N 1
ATOM 867 C CA . GLY A 1 107 ? 13.853 -12.691 -32.873 1.00 86.38 107 GLY A CA 1
ATOM 868 C C . GLY A 1 107 ? 15.199 -12.149 -32.376 1.00 86.38 107 GLY A C 1
ATOM 869 O O . GLY A 1 107 ? 16.177 -12.118 -33.124 1.00 86.38 107 GLY A O 1
ATOM 870 N N . ALA A 1 108 ? 15.227 -11.698 -31.125 1.00 85.38 108 ALA A N 1
ATOM 871 C CA . ALA A 1 108 ? 16.400 -11.245 -30.384 1.00 85.38 108 ALA A CA 1
ATOM 872 C C . ALA A 1 108 ? 16.168 -11.454 -28.878 1.00 85.38 108 ALA A C 1
ATOM 874 O O . ALA A 1 108 ? 15.026 -11.364 -28.425 1.00 85.38 108 ALA A O 1
ATOM 875 N N . ASP A 1 109 ? 17.240 -11.673 -28.116 1.00 78.62 109 ASP A N 1
ATOM 876 C CA . ASP A 1 109 ? 17.158 -11.800 -26.658 1.00 78.62 109 ASP A CA 1
ATOM 877 C C . ASP A 1 109 ? 16.722 -10.478 -26.022 1.00 78.62 109 ASP A C 1
ATOM 879 O O . ASP A 1 109 ? 17.246 -9.399 -26.328 1.00 78.62 109 ASP A O 1
ATOM 883 N N . ILE A 1 110 ? 15.743 -10.568 -25.124 1.00 76.69 110 ILE A N 1
ATOM 884 C CA . ILE A 1 110 ? 15.215 -9.432 -24.370 1.00 76.69 110 ILE A CA 1
ATOM 885 C C . ILE A 1 110 ? 15.604 -9.641 -22.913 1.00 76.69 110 ILE A C 1
ATOM 887 O O . ILE A 1 110 ? 14.902 -10.296 -22.147 1.00 76.69 110 ILE A O 1
ATOM 891 N N . ALA A 1 111 ? 16.752 -9.086 -22.533 1.00 76.44 111 ALA A N 1
ATOM 892 C CA . ALA A 1 111 ? 17.336 -9.313 -21.221 1.00 76.44 111 ALA A CA 1
ATOM 893 C C . ALA A 1 111 ? 17.563 -8.017 -20.435 1.00 76.44 111 ALA A C 1
ATOM 895 O O . ALA A 1 111 ? 17.661 -6.908 -20.968 1.00 76.44 111 ALA A O 1
ATOM 896 N N . TYR A 1 112 ? 17.677 -8.175 -19.118 1.00 87.00 112 TYR A N 1
ATOM 897 C CA . TYR A 1 112 ? 18.257 -7.154 -18.257 1.00 87.00 112 TYR A CA 1
ATOM 898 C C . TYR A 1 112 ? 19.773 -7.099 -18.446 1.00 87.00 112 TYR A C 1
ATOM 900 O O . TYR A 1 112 ? 20.418 -8.115 -18.688 1.00 87.00 112 TYR A O 1
ATOM 908 N N . ILE A 1 113 ? 20.360 -5.922 -18.225 1.00 89.25 113 ILE A N 1
ATOM 909 C CA . ILE A 1 113 ? 21.813 -5.814 -18.081 1.00 89.25 113 ILE A CA 1
ATOM 910 C C . ILE A 1 113 ? 22.169 -6.483 -16.750 1.00 89.25 113 ILE A C 1
ATOM 912 O O . ILE A 1 113 ? 21.637 -6.090 -15.706 1.00 89.25 113 ILE A O 1
ATOM 916 N N . MET A 1 114 ? 23.046 -7.487 -16.778 1.00 86.94 114 MET A N 1
ATOM 917 C CA . MET A 1 114 ? 23.431 -8.307 -15.622 1.00 86.94 114 MET A CA 1
ATOM 918 C C . MET A 1 114 ? 24.918 -8.670 -15.663 1.00 86.94 114 MET A C 1
ATOM 920 O O . MET A 1 114 ? 25.515 -8.750 -16.729 1.00 86.94 114 MET A O 1
ATOM 924 N N . GLY A 1 115 ? 25.522 -8.902 -14.493 1.00 85.69 115 GLY A N 1
ATOM 925 C CA . GLY A 1 115 ? 26.899 -9.400 -14.388 1.00 85.69 115 GLY A CA 1
ATOM 926 C C . GLY A 1 115 ? 27.975 -8.415 -14.856 1.00 85.69 115 GLY A C 1
ATOM 927 O O . GLY A 1 115 ? 29.062 -8.843 -15.231 1.00 85.69 115 GLY A O 1
ATOM 928 N N . ARG A 1 116 ? 27.679 -7.108 -14.855 1.00 87.88 116 ARG A N 1
ATOM 929 C CA . ARG A 1 116 ? 28.591 -6.055 -15.332 1.00 87.88 116 ARG A CA 1
ATOM 930 C C . ARG A 1 116 ? 29.228 -5.297 -14.179 1.00 87.88 116 ARG A C 1
ATOM 932 O O . ARG A 1 116 ? 28.555 -4.948 -13.209 1.00 87.88 116 ARG A O 1
ATOM 939 N N . GLU A 1 117 ? 30.503 -4.950 -14.308 1.00 90.44 117 GLU A N 1
ATOM 940 C CA . GLU A 1 117 ? 31.148 -4.053 -13.347 1.00 90.44 117 GLU A CA 1
ATOM 941 C C . GLU A 1 117 ? 30.669 -2.600 -13.510 1.00 90.44 117 GLU A C 1
ATOM 943 O O . GLU A 1 117 ? 30.166 -2.188 -14.557 1.00 90.44 117 GLU A O 1
ATOM 948 N N . ALA A 1 118 ? 30.893 -1.758 -12.495 1.00 89.31 118 ALA A N 1
ATOM 949 C CA . ALA A 1 118 ? 30.505 -0.345 -12.543 1.00 89.31 118 ALA A CA 1
ATOM 950 C C . ALA A 1 118 ? 31.121 0.422 -13.735 1.00 89.31 118 ALA A C 1
ATOM 952 O O . ALA A 1 118 ? 30.475 1.301 -14.309 1.00 89.31 118 ALA A O 1
ATOM 953 N N . LYS A 1 119 ? 32.358 0.087 -14.133 1.00 91.56 119 LYS A N 1
ATOM 954 C CA . LYS A 1 119 ? 33.020 0.696 -15.302 1.00 91.56 119 LYS A CA 1
ATOM 955 C C . LYS A 1 119 ? 32.364 0.280 -16.617 1.00 91.56 119 LYS A C 1
ATOM 957 O O . LYS A 1 119 ? 32.226 1.111 -17.511 1.00 91.56 119 LYS A O 1
ATOM 962 N N . GLU A 1 120 ? 31.942 -0.976 -16.720 1.00 91.12 120 GLU A N 1
ATOM 963 C CA . GLU A 1 120 ? 31.247 -1.502 -17.896 1.00 91.12 120 GLU A CA 1
ATOM 964 C C . GLU A 1 120 ? 29.851 -0.895 -18.018 1.00 91.12 120 GLU A C 1
ATOM 966 O O . GLU A 1 120 ? 29.480 -0.443 -19.096 1.00 91.12 120 GLU A O 1
ATOM 971 N N . LEU A 1 121 ? 29.121 -0.764 -16.904 1.00 92.06 121 LEU A N 1
ATOM 972 C CA . LEU A 1 121 ? 27.852 -0.036 -16.873 1.00 92.06 121 LEU A CA 1
ATOM 973 C C . LEU A 1 121 ? 28.016 1.412 -17.347 1.00 92.06 121 LEU A C 1
ATOM 975 O O . LEU A 1 121 ? 27.210 1.894 -18.140 1.00 92.06 121 LEU A O 1
ATOM 979 N N . LEU A 1 122 ? 29.065 2.109 -16.898 1.00 92.69 122 LEU A N 1
ATOM 980 C CA . LEU A 1 122 ? 29.341 3.471 -17.354 1.00 92.69 122 LEU A CA 1
ATOM 981 C C . LEU A 1 122 ? 29.664 3.509 -18.854 1.00 92.69 122 LEU A C 1
ATOM 983 O O . LEU A 1 122 ? 29.167 4.383 -19.562 1.00 92.69 122 LEU A O 1
ATOM 987 N N . TYR A 1 123 ? 30.460 2.561 -19.351 1.00 93.38 123 TYR A N 1
ATOM 988 C CA . TYR A 1 123 ? 30.744 2.435 -20.779 1.00 93.38 123 TYR A CA 1
ATOM 989 C C . TYR A 1 123 ? 29.461 2.208 -21.585 1.00 93.38 123 TYR A C 1
ATOM 991 O O . TYR A 1 123 ? 29.208 2.946 -22.538 1.00 93.38 123 TYR A O 1
ATOM 999 N N . MET A 1 124 ? 28.611 1.262 -21.174 1.00 93.00 124 MET A N 1
ATOM 1000 C CA . MET A 1 124 ? 27.319 1.001 -21.812 1.00 93.00 124 MET A CA 1
ATOM 1001 C C . MET A 1 124 ? 26.420 2.240 -21.777 1.00 93.00 124 MET A C 1
ATOM 1003 O O . MET A 1 124 ? 25.791 2.568 -22.779 1.00 93.00 124 MET A O 1
ATOM 1007 N N . PHE A 1 125 ? 26.398 2.980 -20.668 1.00 94.31 125 PHE A N 1
ATOM 1008 C CA . PHE A 1 125 ? 25.635 4.223 -20.561 1.00 94.31 125 PHE A CA 1
ATOM 1009 C C . PHE A 1 125 ? 26.132 5.309 -21.528 1.00 94.31 125 PHE A C 1
ATOM 1011 O O . PHE A 1 125 ? 25.331 6.026 -22.126 1.00 94.31 125 PHE A O 1
ATOM 1018 N N . LEU A 1 126 ? 27.444 5.453 -21.711 1.00 94.12 126 LEU A N 1
ATOM 1019 C CA . LEU A 1 126 ? 28.007 6.469 -22.607 1.00 94.12 126 LEU A CA 1
ATOM 1020 C C . LEU A 1 126 ? 27.921 6.079 -24.088 1.00 94.12 126 LEU A C 1
ATOM 1022 O O . LEU A 1 126 ? 27.902 6.955 -24.949 1.00 94.12 126 LEU A O 1
ATOM 1026 N N . THR A 1 127 ? 27.847 4.782 -24.387 1.00 92.25 127 THR A N 1
ATOM 1027 C CA . THR A 1 127 ? 27.820 4.235 -25.755 1.00 92.25 127 THR A CA 1
ATOM 1028 C C . THR A 1 127 ? 26.440 3.755 -26.200 1.00 92.25 127 THR A C 1
ATOM 1030 O O . THR A 1 127 ? 26.328 3.076 -27.213 1.00 92.25 127 THR A O 1
ATOM 1033 N N . PHE A 1 128 ? 25.379 4.125 -25.473 1.00 91.75 128 PHE A N 1
ATOM 1034 C CA . PHE A 1 128 ? 24.001 3.729 -25.776 1.00 91.75 128 PHE A CA 1
ATOM 1035 C C . PHE A 1 128 ? 23.832 2.200 -25.850 1.00 91.75 128 PHE A C 1
ATOM 1037 O O . PHE A 1 128 ? 23.468 1.632 -26.881 1.00 91.75 128 PHE A O 1
ATOM 1044 N N . PHE A 1 129 ? 24.085 1.557 -24.707 1.00 89.62 129 PHE A N 1
ATOM 1045 C CA . PHE A 1 129 ? 24.009 0.115 -24.447 1.00 89.62 129 PHE A CA 1
ATOM 1046 C C . PHE A 1 129 ? 25.165 -0.739 -25.001 1.00 89.62 129 PHE A C 1
ATOM 1048 O O . PHE A 1 129 ? 25.005 -1.943 -25.173 1.00 89.62 129 PHE A O 1
ATOM 1055 N N . GLY A 1 130 ? 26.350 -0.162 -25.224 1.00 85.62 130 GLY A N 1
ATOM 1056 C CA . GLY A 1 130 ? 27.548 -0.925 -25.603 1.00 85.62 130 GLY A CA 1
ATOM 1057 C C . GLY A 1 130 ? 27.603 -1.303 -27.087 1.00 85.62 130 GLY A C 1
ATOM 1058 O O . GLY A 1 130 ? 26.883 -0.732 -27.911 1.00 85.62 130 GLY A O 1
ATOM 1059 N N . SER A 1 131 ? 28.474 -2.266 -27.421 1.00 78.94 131 SER A N 1
ATOM 1060 C CA . SER A 1 131 ? 28.718 -2.701 -28.807 1.00 78.94 131 SER A CA 1
ATOM 1061 C C . SER A 1 131 ? 27.442 -3.191 -29.510 1.00 78.94 131 SER A C 1
ATOM 1063 O O . SER A 1 131 ? 26.486 -3.633 -28.868 1.00 78.94 131 SER A O 1
ATOM 1065 N N . LEU A 1 132 ? 27.446 -3.095 -30.841 1.00 71.75 132 LEU A N 1
ATOM 1066 C CA . LEU A 1 132 ? 26.423 -3.645 -31.732 1.00 71.75 132 LEU A CA 1
ATOM 1067 C C . LEU A 1 132 ? 26.692 -5.114 -32.102 1.00 71.75 132 LEU A C 1
ATOM 1069 O O . LEU A 1 132 ? 25.859 -5.727 -32.752 1.00 71.75 132 LEU A O 1
ATOM 1073 N N . ASP A 1 133 ? 27.831 -5.682 -31.707 1.00 62.66 133 ASP A N 1
ATOM 1074 C CA . ASP A 1 133 ? 28.211 -7.041 -32.119 1.00 62.66 133 ASP A CA 1
ATOM 1075 C C . ASP A 1 133 ? 27.670 -8.132 -31.173 1.00 62.66 133 ASP A C 1
ATOM 1077 O O . ASP A 1 133 ? 27.552 -9.283 -31.575 1.00 62.66 133 ASP A O 1
ATOM 1081 N N . ASN A 1 134 ? 27.314 -7.770 -29.931 1.00 63.25 134 ASN A N 1
ATOM 1082 C CA . ASN A 1 134 ? 26.714 -8.649 -28.917 1.00 63.25 134 ASN A CA 1
ATOM 1083 C C . ASN A 1 134 ? 25.559 -7.907 -28.222 1.00 63.25 134 ASN A C 1
ATOM 1085 O O . ASN A 1 134 ? 25.786 -7.069 -27.344 1.00 63.25 134 ASN A O 1
ATOM 1089 N N . PHE A 1 135 ? 24.318 -8.178 -28.633 1.00 63.78 135 PHE A N 1
ATOM 1090 C CA . PHE A 1 135 ? 23.135 -7.486 -28.119 1.00 63.78 135 PHE A CA 1
ATOM 1091 C C . PHE A 1 135 ? 22.673 -8.068 -26.780 1.00 63.78 135 PHE A C 1
ATOM 1093 O O . PHE A 1 135 ? 21.838 -8.958 -26.757 1.00 63.78 135 PHE A O 1
ATOM 1100 N N . GLU A 1 136 ? 23.147 -7.520 -25.657 1.00 76.19 136 GLU A N 1
ATOM 1101 C CA . GLU A 1 136 ? 22.425 -7.710 -24.381 1.00 76.19 136 GLU A CA 1
ATOM 1102 C C . GLU A 1 136 ? 21.078 -6.980 -24.396 1.00 76.19 136 GLU A C 1
ATOM 1104 O O . GLU A 1 136 ? 20.085 -7.464 -23.869 1.00 76.19 136 GLU A O 1
ATOM 1109 N N . ILE A 1 137 ? 21.061 -5.796 -25.016 1.00 88.38 137 ILE A N 1
ATOM 1110 C CA . ILE A 1 137 ? 19.854 -5.019 -25.291 1.00 88.38 137 ILE A CA 1
ATOM 1111 C C . ILE A 1 137 ? 19.641 -5.006 -26.800 1.00 88.38 137 ILE A C 1
ATOM 1113 O O . ILE A 1 137 ? 20.501 -4.502 -27.541 1.00 88.38 137 ILE A O 1
ATOM 1117 N N . SER A 1 138 ? 18.492 -5.529 -27.229 1.00 90.31 138 SER A N 1
ATOM 1118 C CA . SER A 1 138 ? 18.133 -5.694 -28.635 1.00 90.31 138 SER A CA 1
ATOM 1119 C C . SER A 1 138 ? 18.116 -4.371 -29.413 1.00 90.31 138 SER A C 1
ATOM 1121 O O . SER A 1 138 ? 17.937 -3.278 -28.856 1.00 90.31 138 SER A O 1
ATOM 1123 N N . ILE A 1 139 ? 18.287 -4.449 -30.738 1.00 91.00 139 ILE A N 1
ATOM 1124 C CA . ILE A 1 139 ? 18.201 -3.270 -31.615 1.00 91.00 139 ILE A CA 1
ATOM 1125 C C . ILE A 1 139 ? 16.804 -2.644 -31.525 1.00 91.00 139 ILE A C 1
ATOM 1127 O O . ILE A 1 139 ? 16.682 -1.417 -31.478 1.00 91.00 139 ILE A O 1
ATOM 1131 N N . GLY A 1 140 ? 15.756 -3.464 -31.459 1.00 93.00 140 GLY A N 1
ATOM 1132 C CA . GLY A 1 140 ? 14.379 -3.027 -31.284 1.00 93.00 140 GLY A CA 1
ATOM 1133 C C . GLY A 1 140 ? 14.202 -2.184 -30.028 1.00 93.00 140 GLY A C 1
ATOM 1134 O O . GLY A 1 140 ? 13.635 -1.093 -30.109 1.00 93.00 140 GLY A O 1
ATOM 1135 N N . MET A 1 141 ? 14.746 -2.621 -28.887 1.00 93.19 141 MET A N 1
ATOM 1136 C CA . MET A 1 141 ? 14.684 -1.866 -27.629 1.00 93.19 141 MET A CA 1
ATOM 1137 C C . MET A 1 141 ? 15.449 -0.543 -27.725 1.00 93.19 141 MET A C 1
ATOM 1139 O O . MET A 1 141 ? 14.963 0.500 -27.285 1.00 93.19 141 MET A O 1
ATOM 1143 N N . ARG A 1 142 ? 16.631 -0.553 -28.352 1.00 93.50 142 ARG A N 1
ATOM 1144 C CA . ARG A 1 142 ? 17.431 0.659 -28.592 1.00 93.50 142 ARG A CA 1
ATOM 1145 C C . ARG A 1 142 ? 16.659 1.685 -29.429 1.00 93.50 142 ARG A C 1
ATOM 1147 O O . ARG A 1 142 ? 16.594 2.858 -29.054 1.00 93.50 142 ARG A O 1
ATOM 1154 N N . ILE A 1 143 ? 16.043 1.254 -30.530 1.00 95.12 143 ILE A N 1
ATOM 1155 C CA . ILE A 1 143 ? 15.237 2.120 -31.404 1.00 95.12 143 ILE A CA 1
ATOM 1156 C C . ILE A 1 143 ? 13.998 2.636 -30.669 1.00 95.12 143 ILE A C 1
ATOM 1158 O O . ILE A 1 143 ? 13.697 3.827 -30.741 1.00 95.12 143 ILE A O 1
ATOM 1162 N N . GLU A 1 144 ? 13.306 1.777 -29.923 1.00 95.81 144 GLU A N 1
ATOM 1163 C CA . GLU A 1 144 ? 12.154 2.162 -29.108 1.00 95.81 144 GLU A CA 1
ATOM 1164 C C . GLU A 1 144 ? 12.497 3.285 -28.123 1.00 95.81 144 GLU A C 1
ATOM 1166 O O . GLU A 1 144 ? 11.791 4.295 -28.076 1.00 95.81 144 GLU A O 1
ATOM 1171 N N . ILE A 1 145 ? 13.604 3.155 -27.383 1.00 96.25 145 ILE A N 1
ATOM 1172 C CA . ILE A 1 145 ? 14.054 4.165 -26.415 1.00 96.25 145 ILE A CA 1
ATOM 1173 C C . ILE A 1 145 ? 14.359 5.496 -27.115 1.00 96.25 145 ILE A C 1
ATOM 1175 O O . ILE A 1 145 ? 13.993 6.557 -26.600 1.00 96.25 145 ILE A O 1
ATOM 1179 N N . ILE A 1 146 ? 14.971 5.464 -28.306 1.00 97.62 146 ILE A N 1
ATOM 1180 C CA . ILE A 1 146 ? 15.210 6.672 -29.114 1.00 97.62 146 ILE A CA 1
ATOM 1181 C C . ILE A 1 146 ? 13.880 7.318 -29.509 1.00 97.62 146 ILE A C 1
ATOM 1183 O O . ILE A 1 146 ? 13.707 8.520 -29.309 1.00 97.62 146 ILE A O 1
ATOM 1187 N N . ILE A 1 147 ? 12.926 6.546 -30.037 1.00 98.12 147 ILE A N 1
ATOM 1188 C CA . ILE A 1 147 ? 11.620 7.066 -30.465 1.00 98.12 147 ILE A CA 1
ATOM 1189 C C . ILE A 1 147 ? 10.865 7.658 -29.269 1.00 98.12 147 ILE A C 1
ATOM 1191 O O . ILE A 1 147 ? 10.379 8.788 -29.350 1.00 98.12 147 ILE A O 1
ATOM 1195 N N . ALA A 1 148 ? 10.809 6.948 -28.142 1.00 97.75 148 ALA A N 1
ATOM 1196 C CA . ALA A 1 148 ? 10.177 7.429 -26.917 1.00 97.75 148 ALA A CA 1
ATOM 1197 C C . ALA A 1 148 ? 10.835 8.724 -26.409 1.00 97.75 148 ALA A C 1
ATOM 1199 O O . ALA A 1 148 ? 10.140 9.683 -26.060 1.00 97.75 148 ALA A O 1
ATOM 1200 N N . GLY A 1 149 ? 12.170 8.796 -26.437 1.00 97.88 149 GLY A N 1
ATOM 1201 C CA . GLY A 1 149 ? 12.926 10.000 -26.103 1.00 97.88 149 GLY A CA 1
ATOM 1202 C C . GLY A 1 149 ? 12.613 11.169 -27.037 1.00 97.88 149 GLY A C 1
ATOM 1203 O O . GLY A 1 149 ? 12.399 12.289 -26.569 1.00 97.88 149 GLY A O 1
ATOM 1204 N N . LEU A 1 150 ? 12.544 10.935 -28.352 1.00 98.19 150 LEU A N 1
ATOM 1205 C CA . LEU A 1 150 ? 12.215 11.966 -29.344 1.00 98.19 150 LEU A CA 1
ATOM 1206 C C . LEU A 1 150 ? 10.797 12.501 -29.140 1.00 98.19 150 LEU A C 1
ATOM 1208 O O . LEU A 1 150 ? 10.598 13.716 -29.150 1.00 98.19 150 LEU A O 1
ATOM 1212 N N . LEU A 1 151 ? 9.824 11.619 -28.895 1.00 97.25 151 LEU A N 1
ATOM 1213 C CA . LEU A 1 151 ? 8.445 12.003 -28.591 1.00 97.25 151 LEU A CA 1
ATOM 1214 C C . LEU A 1 151 ? 8.371 12.853 -27.316 1.00 97.25 151 LEU A C 1
ATOM 1216 O O . LEU A 1 151 ? 7.734 13.910 -27.316 1.00 97.25 151 LEU A O 1
ATOM 1220 N N . ALA A 1 152 ? 9.068 12.446 -26.252 1.00 97.50 152 ALA A N 1
ATOM 1221 C CA . ALA A 1 152 ? 9.129 13.193 -24.999 1.00 97.50 152 ALA A CA 1
ATOM 1222 C C . ALA A 1 152 ? 9.799 14.566 -25.176 1.00 97.50 152 ALA A C 1
ATOM 1224 O O . ALA A 1 152 ? 9.246 15.588 -24.763 1.00 97.50 152 ALA A O 1
ATOM 1225 N N . GLY A 1 153 ? 10.959 14.617 -25.835 1.00 97.56 153 GLY A N 1
ATOM 1226 C CA . GLY A 1 153 ? 11.672 15.861 -26.114 1.00 97.56 153 GLY A CA 1
ATOM 1227 C C . GLY A 1 153 ? 10.855 16.814 -26.985 1.00 97.56 153 GLY A C 1
ATOM 1228 O O . GLY A 1 153 ? 10.757 18.005 -26.683 1.00 97.56 153 GLY A O 1
ATOM 1229 N N . TYR A 1 154 ? 10.180 16.291 -28.009 1.00 96.88 154 TYR A N 1
ATOM 1230 C CA . TYR A 1 154 ? 9.305 17.079 -28.869 1.00 96.88 154 TYR A CA 1
ATOM 1231 C C . TYR A 1 154 ? 8.079 17.612 -28.117 1.00 96.88 154 TYR A C 1
ATOM 1233 O O . TYR A 1 154 ? 7.759 18.797 -28.228 1.00 96.88 154 TYR A O 1
ATOM 1241 N N . TYR A 1 155 ? 7.439 16.799 -27.272 1.00 96.50 155 TYR A N 1
ATOM 1242 C CA . TYR A 1 155 ? 6.361 17.263 -26.397 1.00 96.50 155 TYR A CA 1
ATOM 1243 C C . TYR A 1 155 ? 6.832 18.400 -25.476 1.00 96.50 155 TYR A C 1
ATOM 1245 O O . TYR A 1 155 ? 6.177 19.441 -25.373 1.00 96.50 155 TYR A O 1
ATOM 1253 N N . VAL A 1 156 ? 8.009 18.263 -24.857 1.00 97.31 156 VAL A N 1
ATOM 1254 C CA . VAL A 1 156 ? 8.588 19.326 -24.025 1.00 97.31 156 VAL A CA 1
ATOM 1255 C C . VAL A 1 156 ? 8.871 20.587 -24.846 1.00 97.31 156 VAL A C 1
ATOM 1257 O O . VAL A 1 156 ? 8.569 21.691 -24.381 1.00 97.31 156 VAL A O 1
ATOM 1260 N N . TYR A 1 157 ? 9.398 20.451 -26.066 1.00 96.81 157 TYR A N 1
ATOM 1261 C CA . TYR A 1 157 ? 9.612 21.577 -26.975 1.00 96.81 157 TYR A CA 1
ATOM 1262 C C . TYR A 1 157 ? 8.300 22.313 -27.268 1.00 96.81 157 TYR A C 1
ATOM 1264 O O . TYR A 1 157 ? 8.247 23.533 -27.125 1.00 96.81 157 TYR A O 1
ATOM 1272 N N . LEU A 1 158 ? 7.213 21.592 -27.562 1.00 94.94 158 LEU A N 1
ATOM 1273 C CA . LEU A 1 158 ? 5.894 22.190 -27.797 1.00 94.94 158 LEU A CA 1
ATOM 1274 C C . LEU A 1 158 ? 5.366 22.977 -26.585 1.00 94.94 158 LEU A C 1
ATOM 1276 O O . LEU A 1 158 ? 4.657 23.970 -26.761 1.00 94.94 158 LEU A O 1
ATOM 1280 N N . LYS A 1 159 ? 5.711 22.561 -25.359 1.00 94.62 159 LYS A N 1
ATOM 1281 C CA . LYS A 1 159 ? 5.273 23.219 -24.115 1.00 94.62 159 LYS A CA 1
ATOM 1282 C C . LYS A 1 159 ? 6.171 24.353 -23.649 1.00 94.62 159 LYS A C 1
ATOM 1284 O O . LYS A 1 159 ? 5.691 25.270 -22.987 1.00 94.62 159 LYS A O 1
ATOM 1289 N N . ARG A 1 160 ? 7.469 24.292 -23.943 1.00 94.88 160 ARG A N 1
ATOM 1290 C CA . ARG A 1 160 ? 8.466 25.245 -23.427 1.00 94.88 160 ARG A CA 1
ATOM 1291 C C . ARG A 1 160 ? 9.019 26.187 -24.482 1.00 94.88 160 ARG A C 1
ATOM 1293 O O . ARG A 1 160 ? 9.588 27.203 -24.097 1.00 94.88 160 ARG A O 1
ATOM 1300 N N . ASN A 1 161 ? 8.876 25.844 -25.761 1.00 94.06 161 ASN A N 1
ATOM 1301 C CA . ASN A 1 161 ? 9.475 26.521 -26.909 1.00 94.06 161 ASN A CA 1
ATOM 1302 C C . ASN A 1 161 ? 10.982 26.792 -26.726 1.00 94.06 161 ASN A C 1
ATOM 1304 O O . ASN A 1 161 ? 11.487 27.862 -27.056 1.00 94.06 161 ASN A O 1
ATOM 1308 N N . LYS A 1 162 ? 11.698 25.848 -26.100 1.00 96.06 162 LYS A N 1
ATOM 1309 C CA . LYS A 1 162 ? 13.126 25.950 -25.771 1.00 96.06 162 LYS A CA 1
ATOM 1310 C C . LYS A 1 162 ? 13.808 24.609 -26.020 1.00 96.06 162 LYS A C 1
ATOM 1312 O O . LYS A 1 162 ? 13.283 23.574 -25.614 1.00 96.06 162 LYS A O 1
ATOM 1317 N N . ILE A 1 163 ? 14.994 24.652 -26.625 1.00 96.44 163 ILE A N 1
ATOM 1318 C CA . ILE A 1 163 ? 15.774 23.460 -26.993 1.00 96.44 163 ILE A CA 1
ATOM 1319 C C . ILE A 1 163 ? 16.309 22.739 -25.751 1.00 96.44 163 ILE A C 1
ATOM 1321 O O . ILE A 1 163 ? 16.165 21.529 -25.646 1.00 96.44 163 ILE A O 1
ATOM 1325 N N . LEU A 1 164 ? 16.859 23.464 -24.769 1.00 96.75 164 LEU A N 1
ATOM 1326 C CA . LEU A 1 164 ? 17.455 22.829 -23.587 1.00 96.75 164 LEU A CA 1
ATOM 1327 C C . LEU A 1 164 ? 16.451 21.966 -22.787 1.00 96.75 164 LEU A C 1
ATOM 1329 O O . LEU A 1 164 ? 16.753 20.802 -22.547 1.00 96.75 164 LEU A O 1
ATOM 1333 N N . PRO A 1 165 ? 15.238 22.440 -22.425 1.00 97.12 165 PRO A N 1
ATOM 1334 C CA . PRO A 1 165 ? 14.225 21.573 -21.824 1.00 97.12 165 PRO A CA 1
ATOM 1335 C C . PRO A 1 165 ? 13.846 20.376 -22.702 1.00 97.12 165 PRO A C 1
ATOM 1337 O O . PRO A 1 165 ? 13.622 19.296 -22.170 1.00 97.12 165 PRO A O 1
ATOM 1340 N N . ALA A 1 166 ? 13.790 20.546 -24.027 1.00 97.62 166 ALA A N 1
ATOM 1341 C CA . ALA A 1 166 ? 13.490 19.455 -24.952 1.00 97.62 166 ALA A CA 1
ATOM 1342 C C . ALA A 1 166 ? 14.564 18.356 -24.912 1.00 97.62 166 ALA A C 1
ATOM 1344 O O . ALA A 1 166 ? 14.230 17.180 -24.786 1.00 97.62 166 ALA A O 1
ATOM 1345 N N . LEU A 1 167 ? 15.843 18.744 -24.915 1.00 97.69 167 LEU A N 1
ATOM 1346 C CA . LEU A 1 167 ? 16.966 17.821 -24.734 1.00 97.69 167 LEU A CA 1
ATOM 1347 C C . LEU A 1 167 ? 16.903 17.117 -23.376 1.00 97.69 167 LEU A C 1
ATOM 1349 O O . LEU A 1 167 ? 17.093 15.909 -23.312 1.00 97.69 167 LEU A O 1
ATOM 1353 N N . LEU A 1 168 ? 16.571 17.837 -22.299 1.00 97.81 168 LEU A N 1
ATOM 1354 C CA . LEU A 1 168 ? 16.385 17.227 -20.977 1.00 97.81 168 LEU A CA 1
ATOM 1355 C C . LEU A 1 168 ? 15.231 16.216 -20.960 1.00 97.81 168 LEU A C 1
ATOM 1357 O O . LEU A 1 168 ? 15.346 15.181 -20.312 1.00 97.81 168 LEU A O 1
ATOM 1361 N N . GLY A 1 169 ? 14.138 16.483 -21.682 1.00 97.25 169 GLY A N 1
ATOM 1362 C CA . GLY A 1 169 ? 13.034 15.536 -21.832 1.00 97.25 169 GLY A CA 1
ATOM 1363 C C . GLY A 1 169 ? 13.472 14.250 -22.530 1.00 97.25 169 GLY A C 1
ATOM 1364 O O . GLY A 1 169 ? 13.214 13.168 -22.012 1.00 97.25 169 GLY A O 1
ATOM 1365 N N . PHE A 1 170 ? 14.208 14.367 -23.639 1.00 98.12 170 PHE A N 1
ATOM 1366 C CA . PHE A 1 170 ? 14.795 13.218 -24.338 1.00 98.12 170 PHE A CA 1
ATOM 1367 C C . PHE A 1 170 ? 15.725 12.422 -23.413 1.00 98.12 170 PHE A C 1
ATOM 1369 O O . PHE A 1 170 ? 15.534 11.224 -23.205 1.00 98.12 170 PHE A O 1
ATOM 1376 N N . LEU A 1 171 ? 16.698 13.108 -22.804 1.00 97.56 171 LEU A N 1
ATOM 1377 C CA . LEU A 1 171 ? 17.700 12.485 -21.941 1.00 97.56 171 LEU A CA 1
ATOM 1378 C C . LEU A 1 171 ? 17.070 11.824 -20.715 1.00 97.56 171 LEU A C 1
ATOM 1380 O O . LEU A 1 171 ? 17.539 10.770 -20.302 1.00 97.56 171 LEU A O 1
ATOM 1384 N N . SER A 1 172 ? 15.996 12.389 -20.154 1.00 97.62 172 SER A N 1
ATOM 1385 C CA . SER A 1 172 ? 15.312 11.765 -19.018 1.00 97.62 172 SER A CA 1
ATOM 1386 C C . SER A 1 172 ? 14.743 10.389 -19.359 1.00 97.62 172 SER A C 1
ATOM 1388 O O . SER A 1 172 ? 14.870 9.482 -18.544 1.00 97.62 172 SER A O 1
ATOM 1390 N N . VAL A 1 173 ? 14.193 10.197 -20.565 1.00 97.56 173 VAL A N 1
ATOM 1391 C CA . VAL A 1 173 ? 13.672 8.890 -20.996 1.00 97.56 173 VAL A CA 1
ATOM 1392 C C . VAL A 1 173 ? 14.810 7.885 -21.116 1.00 97.56 173 VAL A C 1
ATOM 1394 O O . VAL A 1 173 ? 14.708 6.791 -20.567 1.00 97.56 173 VAL A O 1
ATOM 1397 N N . TYR A 1 174 ? 15.916 8.277 -21.757 1.00 97.31 174 TYR A N 1
ATOM 1398 C CA . TYR A 1 174 ? 17.096 7.423 -21.884 1.00 97.31 174 TYR A CA 1
ATOM 1399 C C . TYR A 1 174 ? 17.671 7.014 -20.522 1.00 97.31 174 TYR A C 1
ATOM 1401 O O . TYR A 1 174 ? 17.876 5.830 -20.270 1.00 97.31 174 TYR A O 1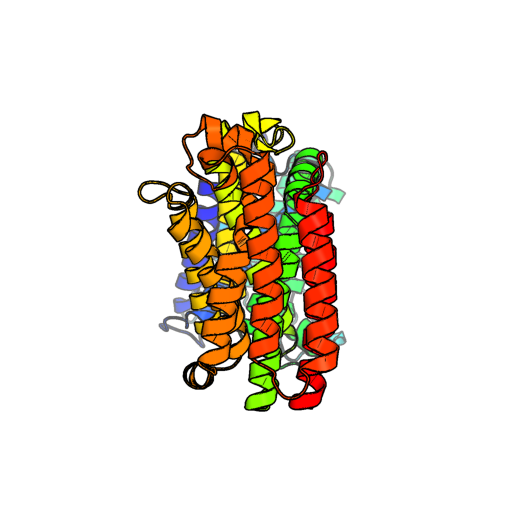
ATOM 1409 N N . ILE A 1 175 ? 17.889 7.983 -19.626 1.00 97.38 175 ILE A N 1
ATOM 1410 C CA . ILE A 1 175 ? 18.455 7.739 -18.294 1.00 97.38 175 ILE A CA 1
ATOM 1411 C C . ILE A 1 175 ? 17.557 6.793 -17.492 1.00 97.38 175 ILE A C 1
ATOM 1413 O O . ILE A 1 175 ? 18.057 5.849 -16.886 1.00 97.38 175 ILE A O 1
ATOM 1417 N N . ILE A 1 176 ? 16.239 7.017 -17.502 1.00 96.94 176 ILE A N 1
ATOM 1418 C CA . ILE A 1 176 ? 15.283 6.162 -16.787 1.00 96.94 176 ILE A CA 1
ATOM 1419 C C . ILE A 1 176 ? 15.300 4.741 -17.361 1.00 96.94 176 ILE A C 1
ATOM 1421 O O . ILE A 1 176 ? 15.421 3.788 -16.594 1.00 96.94 176 ILE A O 1
ATOM 1425 N N . ALA A 1 177 ? 15.231 4.597 -18.688 1.00 95.31 177 ALA A N 1
ATOM 1426 C CA . ALA A 1 177 ? 15.265 3.294 -19.345 1.00 95.31 177 ALA A CA 1
ATOM 1427 C C . ALA A 1 177 ? 16.561 2.536 -19.025 1.00 95.31 177 ALA A C 1
ATOM 1429 O O . ALA A 1 177 ? 16.507 1.376 -18.628 1.00 95.31 177 ALA A O 1
ATOM 1430 N N . PHE A 1 178 ? 17.717 3.203 -19.111 1.00 95.62 178 PHE A N 1
ATOM 1431 C CA . PHE A 1 178 ? 19.005 2.599 -18.779 1.00 95.62 178 PHE A CA 1
ATOM 1432 C C . PHE A 1 178 ? 19.061 2.131 -17.320 1.00 95.62 178 PHE A C 1
ATOM 1434 O O . PHE A 1 178 ? 19.406 0.982 -17.061 1.00 95.62 178 PHE A O 1
ATOM 1441 N N . ILE A 1 179 ? 18.683 2.990 -16.363 1.00 94.88 179 ILE A N 1
ATOM 1442 C CA . ILE A 1 179 ? 18.686 2.639 -14.933 1.00 94.88 179 ILE A CA 1
ATOM 1443 C C . ILE A 1 179 ? 17.781 1.432 -14.667 1.00 94.88 179 ILE A C 1
ATOM 1445 O O . ILE A 1 179 ? 18.141 0.566 -13.875 1.00 94.88 179 ILE A O 1
ATOM 1449 N N . TYR A 1 180 ? 16.620 1.357 -15.318 1.00 93.94 180 TYR A N 1
ATOM 1450 C CA . TYR A 1 180 ? 15.668 0.267 -15.111 1.00 93.94 180 TYR A CA 1
ATOM 1451 C C . TYR A 1 180 ? 16.032 -1.028 -15.837 1.00 93.94 180 TYR A C 1
ATOM 1453 O O . TYR A 1 180 ? 15.699 -2.095 -15.325 1.00 93.94 180 TYR A O 1
ATOM 1461 N N . LEU A 1 181 ? 16.754 -0.966 -16.958 1.00 92.88 181 LEU A N 1
ATOM 1462 C CA . LEU A 1 181 ? 17.363 -2.139 -17.597 1.00 92.88 181 LEU A CA 1
ATOM 1463 C C . LEU A 1 181 ? 18.593 -2.645 -16.833 1.00 92.88 181 LEU A C 1
ATOM 1465 O O . LEU A 1 181 ? 18.859 -3.840 -16.814 1.00 92.88 181 LEU A O 1
ATOM 1469 N N . ALA A 1 182 ? 19.319 -1.753 -16.160 1.00 92.81 182 ALA A N 1
ATOM 1470 C CA . ALA A 1 182 ? 20.442 -2.101 -15.293 1.00 92.81 182 ALA A CA 1
ATOM 1471 C C . ALA A 1 182 ? 20.031 -2.415 -13.848 1.00 92.81 182 ALA A C 1
ATOM 1473 O O . ALA A 1 182 ? 20.897 -2.720 -13.029 1.00 92.81 182 ALA A O 1
ATOM 1474 N N . LEU A 1 183 ? 18.739 -2.329 -13.503 1.00 91.62 183 LEU A N 1
ATOM 1475 C CA . LEU A 1 183 ? 18.278 -2.423 -12.117 1.00 91.62 183 LEU A CA 1
ATOM 1476 C C . LEU A 1 183 ? 18.704 -3.737 -11.441 1.00 91.62 183 LEU A C 1
ATOM 1478 O O . LEU A 1 183 ? 19.197 -3.656 -10.314 1.00 91.62 183 LEU A O 1
ATOM 1482 N N . PRO A 1 184 ? 18.619 -4.913 -12.097 1.00 89.44 184 PRO A N 1
ATOM 1483 C CA . PRO A 1 184 ? 19.165 -6.145 -11.539 1.00 89.44 184 PRO A CA 1
ATOM 1484 C C . PRO A 1 184 ? 20.645 -6.105 -11.218 1.00 89.44 184 PRO A C 1
ATOM 1486 O O . PRO A 1 184 ? 21.043 -6.431 -10.099 1.00 89.44 184 PRO A O 1
ATOM 1489 N N . ASN A 1 185 ? 21.455 -5.611 -12.146 1.00 89.75 185 ASN A N 1
ATOM 1490 C CA . ASN A 1 185 ? 22.879 -5.475 -11.898 1.00 89.75 185 ASN A CA 1
ATOM 1491 C C . ASN A 1 185 ? 23.179 -4.486 -10.763 1.00 89.75 185 ASN A C 1
ATOM 1493 O O . ASN A 1 185 ? 24.005 -4.764 -9.900 1.00 89.75 185 ASN A O 1
ATOM 1497 N N . ILE A 1 186 ? 22.474 -3.350 -10.715 1.00 88.44 186 ILE A N 1
ATOM 1498 C CA . ILE A 1 186 ? 22.648 -2.332 -9.669 1.00 88.44 186 ILE A CA 1
ATOM 1499 C C . ILE A 1 186 ? 22.294 -2.903 -8.290 1.00 88.44 186 ILE A C 1
ATOM 1501 O O . ILE A 1 186 ? 23.048 -2.714 -7.338 1.00 88.44 186 ILE A O 1
ATOM 1505 N N . VAL A 1 187 ? 21.171 -3.615 -8.164 1.00 86.75 187 VAL A N 1
ATOM 1506 C CA . VAL A 1 187 ? 20.766 -4.240 -6.894 1.00 86.75 187 VAL A CA 1
ATOM 1507 C C . VAL A 1 187 ? 21.770 -5.312 -6.476 1.00 86.75 187 VAL A C 1
ATOM 1509 O O . VAL A 1 187 ? 22.170 -5.334 -5.312 1.00 86.75 187 VAL A O 1
ATOM 1512 N N . SER A 1 188 ? 22.228 -6.144 -7.416 1.00 85.31 188 SER A N 1
ATOM 1513 C CA . SER A 1 188 ? 23.251 -7.162 -7.157 1.00 85.31 188 SER A CA 1
ATOM 1514 C C . SER A 1 188 ? 24.557 -6.542 -6.647 1.00 85.31 188 SER A C 1
ATOM 1516 O O . SER A 1 188 ? 25.098 -7.006 -5.648 1.00 85.31 188 SER A O 1
ATOM 1518 N N . LEU A 1 189 ? 25.036 -5.459 -7.269 1.00 84.19 189 LEU A N 1
ATOM 1519 C CA . LEU A 1 189 ? 26.264 -4.762 -6.863 1.00 84.19 189 LEU A CA 1
ATOM 1520 C C . LEU A 1 189 ? 26.159 -4.104 -5.477 1.00 84.19 189 LEU A C 1
ATOM 1522 O O . LEU A 1 189 ? 27.163 -3.991 -4.778 1.00 84.19 189 LEU A O 1
ATOM 1526 N N . VAL A 1 190 ? 24.967 -3.642 -5.086 1.00 83.12 190 VAL A N 1
ATOM 1527 C CA . VAL A 1 190 ? 24.761 -2.905 -3.826 1.00 83.12 190 VAL A CA 1
ATOM 1528 C C . VAL A 1 190 ? 24.446 -3.832 -2.654 1.00 83.12 190 VAL A C 1
ATOM 1530 O O . VAL A 1 190 ? 24.907 -3.586 -1.541 1.00 83.12 190 VAL A O 1
ATOM 1533 N N . VAL A 1 191 ? 23.630 -4.865 -2.876 1.00 78.94 191 VAL A N 1
ATOM 1534 C CA . VAL A 1 191 ? 23.055 -5.689 -1.798 1.00 78.94 191 VAL A CA 1
ATOM 1535 C C . VAL A 1 191 ? 23.625 -7.114 -1.787 1.00 78.94 191 VAL A C 1
ATOM 1537 O O . VAL A 1 191 ? 23.443 -7.820 -0.801 1.00 78.94 191 VAL A O 1
ATOM 1540 N N . ASN A 1 192 ? 24.354 -7.533 -2.830 1.00 79.94 192 ASN A N 1
ATOM 1541 C CA . ASN A 1 192 ? 24.925 -8.879 -2.973 1.00 79.94 192 ASN A CA 1
ATOM 1542 C C . ASN A 1 192 ? 23.882 -10.004 -2.790 1.00 79.94 192 ASN A C 1
ATOM 1544 O O . ASN A 1 192 ? 24.128 -10.993 -2.101 1.00 79.94 192 ASN A O 1
ATOM 1548 N N . ILE A 1 193 ? 22.687 -9.818 -3.365 1.00 79.12 193 ILE A N 1
ATOM 1549 C CA . ILE A 1 193 ? 21.597 -10.806 -3.369 1.00 79.12 193 ILE A CA 1
ATOM 1550 C C . ILE A 1 193 ? 21.357 -11.266 -4.809 1.00 79.12 193 ILE A C 1
ATOM 1552 O O . ILE A 1 193 ? 21.273 -10.436 -5.715 1.00 79.12 193 ILE A O 1
ATOM 1556 N N . GLU A 1 194 ? 21.214 -12.580 -4.997 1.00 80.69 194 GLU A N 1
ATOM 1557 C CA . GLU A 1 194 ? 20.919 -13.193 -6.294 1.00 80.69 194 GLU A CA 1
ATOM 1558 C C . GLU A 1 194 ? 19.572 -12.755 -6.882 1.00 80.69 194 GLU A C 1
ATOM 1560 O O . GLU A 1 194 ? 18.645 -12.316 -6.187 1.00 80.69 194 GLU A O 1
ATOM 1565 N N . TYR A 1 195 ? 19.460 -12.893 -8.203 1.00 83.31 195 TYR A N 1
ATOM 1566 C CA . TYR A 1 195 ? 18.254 -12.520 -8.917 1.00 83.31 195 TYR A CA 1
ATOM 1567 C C . TYR A 1 195 ? 17.049 -13.401 -8.552 1.00 83.31 195 TYR A C 1
ATOM 1569 O O . TYR A 1 195 ? 17.136 -14.624 -8.577 1.00 83.31 195 TYR A O 1
ATOM 1577 N N . SER A 1 196 ? 15.899 -12.784 -8.259 1.00 87.50 196 SER A N 1
ATOM 1578 C CA . SER A 1 196 ? 14.606 -13.483 -8.229 1.00 87.50 196 SER A CA 1
ATOM 1579 C C . SER A 1 196 ? 13.454 -12.543 -8.580 1.00 87.50 196 SER A C 1
ATOM 1581 O O . SER A 1 196 ? 13.363 -11.442 -8.031 1.00 87.50 196 SER A O 1
ATOM 1583 N N . ASP A 1 197 ? 12.524 -12.985 -9.427 1.00 87.44 197 ASP A N 1
ATOM 1584 C CA . ASP A 1 197 ? 11.387 -12.170 -9.891 1.00 87.44 197 ASP A CA 1
ATOM 1585 C C . ASP A 1 197 ? 10.623 -11.482 -8.749 1.00 87.44 197 ASP A C 1
ATOM 1587 O O . ASP A 1 197 ? 10.202 -10.329 -8.871 1.00 87.44 197 ASP A O 1
ATOM 1591 N N . LYS A 1 198 ? 10.483 -12.149 -7.596 1.00 90.88 198 LYS A N 1
ATOM 1592 C CA . LYS A 1 198 ? 9.807 -11.592 -6.415 1.00 90.88 198 LYS A CA 1
ATOM 1593 C C . LYS A 1 198 ? 10.573 -10.447 -5.761 1.00 90.88 198 LYS A C 1
ATOM 1595 O O . LYS A 1 198 ? 9.955 -9.431 -5.441 1.00 90.88 198 LYS A O 1
ATOM 1600 N N . LEU A 1 199 ? 11.891 -10.575 -5.594 1.00 91.69 199 LEU A N 1
ATOM 1601 C CA . LEU A 1 199 ? 12.732 -9.499 -5.061 1.00 91.69 199 LEU A CA 1
ATOM 1602 C C . LEU A 1 199 ? 12.685 -8.273 -5.976 1.00 91.69 199 LEU A C 1
ATOM 1604 O O . LEU A 1 199 ? 12.508 -7.151 -5.505 1.00 91.69 199 LEU A O 1
ATOM 1608 N N . TYR A 1 200 ? 12.786 -8.475 -7.288 1.00 90.88 200 TYR A N 1
ATOM 1609 C CA . TYR A 1 200 ? 12.784 -7.365 -8.240 1.00 90.88 200 TYR A CA 1
ATOM 1610 C C . TYR A 1 200 ? 11.412 -6.735 -8.405 1.00 90.88 200 TYR A C 1
ATOM 1612 O O . TYR A 1 200 ? 11.307 -5.510 -8.446 1.00 90.88 200 TYR A O 1
ATOM 1620 N N . SER A 1 201 ? 10.349 -7.538 -8.391 1.00 94.38 201 SER A N 1
ATOM 1621 C CA . SER A 1 201 ? 8.982 -7.029 -8.284 1.00 94.38 201 SER A CA 1
ATOM 1622 C C . SER A 1 201 ? 8.802 -6.188 -7.023 1.00 94.38 201 SER A C 1
ATOM 1624 O O . SER A 1 201 ? 8.212 -5.113 -7.094 1.00 94.38 201 SER A O 1
ATOM 1626 N N . PHE A 1 202 ? 9.362 -6.607 -5.884 1.00 95.06 202 PHE A N 1
ATOM 1627 C CA . PHE A 1 202 ? 9.347 -5.811 -4.658 1.00 95.06 202 PHE A CA 1
ATOM 1628 C C . PHE A 1 202 ? 10.082 -4.471 -4.832 1.00 95.06 202 PHE A C 1
ATOM 1630 O O . PHE A 1 202 ? 9.510 -3.426 -4.518 1.00 95.06 202 PHE A O 1
ATOM 1637 N N . VAL A 1 203 ? 11.305 -4.468 -5.375 1.00 94.50 203 VAL A N 1
ATOM 1638 C CA . VAL A 1 203 ? 12.068 -3.230 -5.626 1.00 94.50 203 VAL A CA 1
ATOM 1639 C C . VAL A 1 203 ? 11.294 -2.290 -6.556 1.00 94.50 203 VAL A C 1
ATOM 1641 O O . VAL A 1 203 ? 11.150 -1.103 -6.259 1.00 94.50 203 VAL A O 1
ATOM 1644 N N . ILE A 1 204 ? 10.729 -2.817 -7.644 1.00 95.06 204 ILE A N 1
ATOM 1645 C CA . ILE A 1 204 ? 9.916 -2.051 -8.594 1.00 95.06 204 ILE A CA 1
ATOM 1646 C C . ILE A 1 204 ? 8.672 -1.473 -7.911 1.00 95.06 204 ILE A C 1
ATOM 1648 O O . ILE A 1 204 ? 8.367 -0.295 -8.096 1.00 95.06 204 ILE A O 1
ATOM 1652 N N . LEU A 1 205 ? 7.975 -2.253 -7.079 1.00 97.19 205 LEU A N 1
ATOM 1653 C CA . LEU A 1 205 ? 6.806 -1.783 -6.333 1.00 97.19 205 LEU A CA 1
ATOM 1654 C C . LEU A 1 205 ? 7.155 -0.673 -5.338 1.00 97.19 205 LEU A C 1
ATOM 1656 O O . LEU A 1 205 ? 6.378 0.270 -5.198 1.00 97.19 205 LEU A O 1
ATOM 1660 N N . ILE A 1 206 ? 8.314 -0.737 -4.674 1.00 96.94 206 ILE A N 1
ATOM 1661 C CA . ILE A 1 206 ? 8.796 0.346 -3.804 1.00 96.94 206 ILE A CA 1
ATOM 1662 C C . ILE A 1 206 ? 9.002 1.628 -4.609 1.00 96.94 206 ILE A C 1
ATOM 1664 O O . ILE A 1 206 ? 8.493 2.684 -4.229 1.00 96.94 206 ILE A O 1
ATOM 1668 N N . LEU A 1 207 ? 9.705 1.541 -5.740 1.00 96.38 207 LEU A N 1
ATOM 1669 C CA . LEU A 1 207 ? 9.943 2.691 -6.612 1.00 96.38 207 LEU A CA 1
ATOM 1670 C C . LEU A 1 207 ? 8.628 3.250 -7.182 1.00 96.38 207 LEU A C 1
ATOM 1672 O O . LEU A 1 207 ? 8.459 4.470 -7.268 1.00 96.38 207 LEU A O 1
ATOM 1676 N N . ALA A 1 208 ? 7.668 2.380 -7.505 1.00 96.31 208 ALA A N 1
ATOM 1677 C CA . ALA A 1 208 ? 6.351 2.773 -7.996 1.00 96.31 208 ALA A CA 1
ATOM 1678 C C . ALA A 1 208 ? 5.538 3.462 -6.897 1.00 96.31 208 ALA A C 1
ATOM 1680 O O . ALA A 1 208 ? 4.944 4.511 -7.141 1.00 96.31 208 ALA A O 1
ATOM 1681 N N . LEU A 1 209 ? 5.559 2.933 -5.670 1.00 97.38 209 LEU A N 1
ATOM 1682 C CA . LEU A 1 209 ? 4.901 3.537 -4.514 1.00 97.38 209 LEU A CA 1
ATOM 1683 C C . LEU A 1 209 ? 5.474 4.928 -4.216 1.00 97.38 209 LEU A C 1
ATOM 1685 O O . LEU A 1 209 ? 4.708 5.873 -4.042 1.00 97.38 209 LEU A O 1
ATOM 1689 N N . ILE A 1 210 ? 6.803 5.080 -4.216 1.00 97.12 210 ILE A N 1
ATOM 1690 C CA . ILE A 1 210 ? 7.464 6.383 -4.043 1.00 97.12 210 ILE A CA 1
ATOM 1691 C C . ILE A 1 210 ? 7.030 7.348 -5.151 1.00 97.12 210 ILE A C 1
ATOM 1693 O O . ILE A 1 210 ? 6.607 8.467 -4.857 1.00 97.12 210 ILE A O 1
ATOM 1697 N N . SER A 1 211 ? 7.062 6.908 -6.410 1.00 94.94 211 SER A N 1
ATOM 1698 C CA . SER A 1 211 ? 6.645 7.724 -7.556 1.00 94.94 211 SER A CA 1
ATOM 1699 C C . SER A 1 211 ? 5.188 8.171 -7.433 1.00 94.94 211 SER A C 1
ATOM 1701 O O . SER A 1 211 ? 4.889 9.345 -7.634 1.00 94.94 211 SER A O 1
ATOM 1703 N N . LEU A 1 212 ? 4.281 7.277 -7.025 1.00 94.94 212 LEU A N 1
ATOM 1704 C CA . LEU A 1 212 ? 2.869 7.595 -6.801 1.00 94.94 212 LEU A CA 1
ATOM 1705 C C . LEU A 1 212 ? 2.666 8.584 -5.649 1.00 94.94 212 LEU A C 1
ATOM 1707 O O . LEU A 1 212 ? 1.847 9.491 -5.775 1.00 94.94 212 LEU A O 1
ATOM 1711 N N . LEU A 1 213 ? 3.410 8.453 -4.547 1.00 95.69 213 LEU A N 1
ATOM 1712 C CA . LEU A 1 213 ? 3.333 9.387 -3.420 1.00 95.69 213 LEU A CA 1
ATOM 1713 C C . LEU A 1 213 ? 3.815 10.788 -3.815 1.00 95.69 213 LEU A C 1
ATOM 1715 O O . LEU A 1 213 ? 3.154 11.774 -3.487 1.00 95.69 213 LEU A O 1
ATOM 1719 N N . VAL A 1 214 ? 4.921 10.880 -4.560 1.00 95.25 214 VAL A N 1
ATOM 1720 C CA . VAL A 1 214 ? 5.427 12.158 -5.082 1.00 95.25 214 VAL A CA 1
ATOM 1721 C C . VAL A 1 214 ? 4.431 12.760 -6.070 1.00 95.25 214 VAL A C 1
ATOM 1723 O O . VAL A 1 214 ? 4.093 13.935 -5.954 1.00 95.25 214 VAL A O 1
ATOM 1726 N N . LEU A 1 215 ? 3.901 11.966 -7.003 1.00 92.19 215 LEU A N 1
ATOM 1727 C CA . LEU A 1 215 ? 2.883 12.419 -7.951 1.00 92.19 215 LEU A CA 1
ATOM 1728 C C . LEU A 1 215 ? 1.607 12.886 -7.239 1.00 92.19 215 LEU A C 1
ATOM 1730 O O . LEU A 1 215 ? 1.057 13.919 -7.611 1.00 92.19 215 LEU A O 1
ATOM 1734 N N . PHE A 1 216 ? 1.161 12.200 -6.183 1.00 93.69 216 PHE A N 1
ATOM 1735 C CA . PHE A 1 216 ? 0.002 12.630 -5.399 1.00 93.69 216 PHE A CA 1
ATOM 1736 C C . PHE A 1 216 ? 0.266 13.960 -4.677 1.00 93.69 216 PHE A C 1
ATOM 1738 O O . PHE A 1 216 ? -0.576 14.858 -4.708 1.00 93.69 216 PHE A O 1
ATOM 1745 N N . PHE A 1 217 ? 1.455 14.131 -4.098 1.00 93.69 217 PHE A N 1
ATOM 1746 C CA . PHE A 1 217 ? 1.858 15.392 -3.477 1.00 93.69 217 PHE A CA 1
ATOM 1747 C C . PHE A 1 217 ? 1.932 16.549 -4.488 1.00 93.69 217 PHE A C 1
ATOM 1749 O O . PHE A 1 217 ? 1.464 17.651 -4.202 1.00 93.69 217 PHE A O 1
ATOM 1756 N N . LEU A 1 218 ? 2.484 16.298 -5.681 1.00 90.38 218 LEU A N 1
ATOM 1757 C CA . LEU A 1 218 ? 2.552 17.277 -6.771 1.00 90.38 218 LEU A CA 1
ATOM 1758 C C . LEU A 1 218 ? 1.178 17.573 -7.386 1.00 90.38 218 LEU A C 1
ATOM 1760 O O . LEU A 1 218 ? 0.970 18.668 -7.906 1.00 90.38 218 LEU A O 1
ATOM 1764 N N . TYR A 1 219 ? 0.254 16.611 -7.343 1.00 90.75 219 TYR A N 1
ATOM 1765 C CA . TYR A 1 219 ? -1.116 16.789 -7.804 1.00 90.75 219 TYR A CA 1
ATOM 1766 C C . TYR A 1 219 ? -1.881 17.761 -6.904 1.00 90.75 219 TYR A C 1
ATOM 1768 O O . TYR A 1 219 ? -2.469 18.713 -7.415 1.00 90.75 219 TYR A O 1
ATOM 1776 N N . ASP A 1 220 ? -1.865 17.532 -5.586 1.00 94.19 220 ASP A N 1
ATOM 1777 C CA . ASP A 1 220 ? -2.489 18.421 -4.605 1.00 94.19 220 ASP A CA 1
ATOM 1778 C C . ASP A 1 220 ? -1.988 18.135 -3.174 1.00 94.19 220 ASP A C 1
ATOM 1780 O O . ASP A 1 220 ? -2.329 17.122 -2.552 1.00 94.19 220 ASP A O 1
ATOM 1784 N N . GLN A 1 221 ? -1.216 19.070 -2.613 1.00 95.06 221 GLN A N 1
ATOM 1785 C CA . GLN A 1 221 ? -0.648 18.942 -1.267 1.00 95.06 221 GLN A CA 1
ATOM 1786 C C . GLN A 1 221 ? -1.722 18.904 -0.170 1.00 95.06 221 GLN A C 1
ATOM 1788 O O . GLN A 1 221 ? -1.555 18.218 0.840 1.00 95.06 221 GLN A O 1
ATOM 1793 N N . SER A 1 222 ? -2.837 19.619 -0.354 1.00 96.38 222 SER A N 1
ATOM 1794 C CA . SER A 1 222 ? -3.914 19.671 0.638 1.00 96.38 222 SER A CA 1
ATOM 1795 C C . SER A 1 222 ? -4.635 18.326 0.733 1.00 96.38 222 SER A C 1
ATOM 1797 O O . SER A 1 222 ? -4.875 17.829 1.837 1.00 96.38 222 SER A O 1
ATOM 1799 N N . LYS A 1 223 ? -4.874 17.676 -0.415 1.00 96.50 223 LYS A N 1
ATOM 1800 C CA . LYS A 1 223 ? -5.428 16.317 -0.487 1.00 96.50 223 LYS A CA 1
ATOM 1801 C C . LYS A 1 223 ? -4.472 15.294 0.111 1.00 96.50 223 LYS A C 1
ATOM 1803 O O . LYS A 1 223 ? -4.915 14.444 0.883 1.00 96.50 223 LYS A O 1
ATOM 1808 N N . PHE A 1 224 ? -3.175 15.404 -0.179 1.00 95.75 224 PHE A N 1
ATOM 1809 C CA . PHE A 1 224 ? -2.153 14.528 0.394 1.00 95.75 224 PHE A CA 1
ATOM 1810 C C . PHE A 1 224 ? -2.145 14.590 1.930 1.00 95.75 224 PHE A C 1
ATOM 1812 O O . PHE A 1 224 ? -2.244 13.563 2.603 1.00 95.75 224 PHE A O 1
ATOM 1819 N N . VAL A 1 225 ? -2.104 15.799 2.503 1.00 96.31 225 VAL A N 1
ATOM 1820 C CA . VAL A 1 225 ? -2.112 15.995 3.962 1.00 96.31 225 VAL A CA 1
ATOM 1821 C C . VAL A 1 225 ? -3.426 15.517 4.585 1.00 96.31 225 VAL A C 1
ATOM 1823 O O . VAL A 1 225 ? -3.405 14.880 5.640 1.00 96.31 225 VAL A O 1
ATOM 1826 N N . ALA A 1 226 ? -4.568 15.790 3.945 1.00 96.25 226 ALA A N 1
ATOM 1827 C CA . ALA A 1 226 ? -5.869 15.320 4.415 1.00 96.25 226 ALA A CA 1
ATOM 1828 C C . ALA A 1 226 ? -5.941 13.785 4.446 1.00 96.25 226 ALA A C 1
ATOM 1830 O O . ALA A 1 226 ? -6.391 13.215 5.440 1.00 96.25 226 ALA A O 1
ATOM 1831 N N . PHE A 1 227 ? -5.442 13.115 3.402 1.00 95.69 227 PHE A N 1
ATOM 1832 C CA . PHE A 1 227 ? -5.341 11.659 3.360 1.00 95.69 227 PHE A CA 1
ATOM 1833 C C . PHE A 1 227 ? -4.428 11.124 4.477 1.00 95.69 227 PHE A C 1
ATOM 1835 O O . PHE A 1 227 ? -4.839 10.248 5.238 1.00 95.69 227 PHE A O 1
ATOM 1842 N N . TRP A 1 228 ? -3.230 11.697 4.640 1.00 94.19 228 TRP A N 1
ATOM 1843 C CA . TRP A 1 228 ? -2.248 11.264 5.643 1.00 94.19 228 TRP A CA 1
ATOM 1844 C C . TRP A 1 228 ? -2.764 11.369 7.085 1.00 94.19 228 TRP A C 1
ATOM 1846 O O . TRP A 1 228 ? -2.573 10.465 7.902 1.00 94.19 228 TRP A O 1
ATOM 1856 N N . ARG A 1 229 ? -3.475 12.454 7.409 1.00 94.06 229 ARG A N 1
ATOM 1857 C CA . ARG A 1 229 ? -4.076 12.651 8.739 1.00 94.06 229 ARG A CA 1
ATOM 1858 C C . ARG A 1 229 ? -5.174 11.634 9.055 1.00 94.06 229 ARG A C 1
ATOM 1860 O O . ARG A 1 229 ? -5.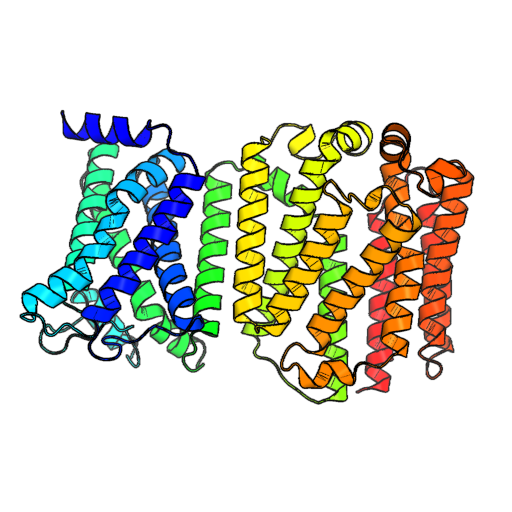454 11.391 10.225 1.00 94.06 229 ARG A O 1
ATOM 1867 N N . ASN A 1 230 ? -5.760 11.012 8.035 1.00 95.75 230 ASN A N 1
ATOM 1868 C CA . ASN A 1 230 ? -6.856 10.061 8.176 1.00 95.75 230 ASN A CA 1
ATOM 1869 C C . ASN A 1 230 ? -6.405 8.586 8.245 1.00 95.75 230 ASN A C 1
ATOM 1871 O O . ASN A 1 230 ? -7.231 7.684 8.267 1.00 95.75 230 ASN A O 1
ATOM 1875 N N . THR A 1 231 ? -5.100 8.312 8.317 1.00 95.06 231 THR A N 1
ATOM 1876 C CA . THR A 1 231 ? -4.513 6.952 8.276 1.00 95.06 231 THR A CA 1
ATOM 1877 C C . THR A 1 231 ? -4.821 6.076 9.502 1.00 95.06 231 THR A C 1
ATOM 1879 O O . THR A 1 231 ? -4.650 4.857 9.454 1.00 95.06 231 THR A O 1
ATOM 1882 N N . ARG A 1 232 ? -5.314 6.668 10.602 1.00 94.25 232 ARG A N 1
ATOM 1883 C CA . ARG A 1 232 ? -5.628 5.990 11.880 1.00 94.25 232 ARG A CA 1
ATOM 1884 C C . ARG A 1 232 ? -4.401 5.233 12.444 1.00 94.25 232 ARG A C 1
ATOM 1886 O O . ARG A 1 232 ? -4.457 4.010 12.604 1.00 94.25 232 ARG A O 1
ATOM 1893 N N . PRO A 1 233 ? -3.307 5.940 12.794 1.00 95.25 233 PRO A N 1
ATOM 1894 C CA . PRO A 1 233 ? -1.984 5.352 13.046 1.00 95.25 233 PRO A CA 1
ATOM 1895 C C . PRO A 1 233 ? -1.956 4.282 14.141 1.00 95.25 233 PRO A C 1
ATOM 1897 O O . PRO A 1 233 ? -1.248 3.290 14.012 1.00 95.25 233 PRO A O 1
ATOM 1900 N N . TYR A 1 234 ? -2.770 4.409 15.188 1.00 95.06 234 TYR A N 1
ATOM 1901 C CA . TYR A 1 234 ? -2.811 3.405 16.256 1.00 95.06 234 TYR A CA 1
ATOM 1902 C C . TYR A 1 234 ? -3.300 2.032 15.772 1.00 95.06 234 TYR A C 1
ATOM 1904 O O . TYR A 1 234 ? -2.831 1.000 16.239 1.00 95.06 234 TYR A O 1
ATOM 1912 N N . ARG A 1 235 ? -4.201 1.997 14.784 1.00 95.31 235 ARG A N 1
ATOM 1913 C CA . ARG A 1 235 ? -4.663 0.735 14.192 1.00 95.31 235 ARG A CA 1
ATOM 1914 C C . ARG A 1 235 ? -3.596 0.127 13.275 1.00 95.31 235 ARG A C 1
ATOM 1916 O O . ARG A 1 235 ? -3.442 -1.088 13.281 1.00 95.31 235 ARG A O 1
ATOM 1923 N N . ILE A 1 236 ? -2.808 0.959 12.581 1.00 97.19 236 ILE A N 1
ATOM 1924 C CA . ILE A 1 236 ? -1.619 0.511 11.833 1.00 97.19 236 ILE A CA 1
ATOM 1925 C C . ILE A 1 236 ? -0.650 -0.187 12.788 1.00 97.19 236 ILE A C 1
ATOM 1927 O O . ILE A 1 236 ? -0.289 -1.334 12.553 1.00 97.19 236 ILE A O 1
ATOM 1931 N N . VAL A 1 237 ? -0.278 0.475 13.889 1.00 97.00 237 VAL A N 1
ATOM 1932 C CA . VAL A 1 237 ? 0.647 -0.091 14.883 1.00 97.00 237 VAL A CA 1
ATOM 1933 C C . VAL A 1 237 ? 0.100 -1.398 15.459 1.00 97.00 237 VAL A C 1
ATOM 1935 O O . VAL A 1 237 ? 0.836 -2.374 15.530 1.00 97.00 237 VAL A O 1
ATOM 1938 N N . HIS A 1 238 ? -1.192 -1.461 15.796 1.00 96.06 238 HIS A N 1
ATOM 1939 C CA . HIS A 1 238 ? -1.830 -2.696 16.255 1.00 96.06 238 HIS A CA 1
ATOM 1940 C C . HIS A 1 238 ? -1.656 -3.856 15.259 1.00 96.06 238 HIS A C 1
ATOM 1942 O O . HIS A 1 238 ? -1.163 -4.910 15.650 1.00 96.06 238 HIS A O 1
ATOM 1948 N N . TYR A 1 239 ? -1.997 -3.673 13.978 1.00 97.81 239 TYR A N 1
ATOM 1949 C CA . TYR A 1 239 ? -1.867 -4.754 12.994 1.00 97.81 239 TYR A CA 1
ATOM 1950 C C . TYR A 1 239 ? -0.413 -5.129 12.705 1.00 97.81 239 TYR A C 1
ATOM 1952 O O . TYR A 1 239 ? -0.119 -6.311 12.553 1.00 97.81 239 TYR A O 1
ATOM 1960 N N . GLN A 1 240 ? 0.510 -4.165 12.708 1.00 97.94 240 GLN A N 1
ATOM 1961 C CA . GLN A 1 240 ? 1.941 -4.466 12.604 1.00 97.94 240 GLN A CA 1
ATOM 1962 C C . GLN A 1 240 ? 2.419 -5.309 13.793 1.00 97.94 240 GLN A C 1
ATOM 1964 O O . GLN A 1 240 ? 3.137 -6.284 13.606 1.00 97.94 240 GLN A O 1
ATOM 1969 N N . LEU A 1 241 ? 1.977 -4.997 15.013 1.00 96.00 241 LEU A N 1
ATOM 1970 C CA . LEU A 1 241 ? 2.304 -5.796 16.195 1.00 96.00 241 LEU A CA 1
ATOM 1971 C C . LEU A 1 241 ? 1.698 -7.204 16.132 1.00 96.00 241 LEU A C 1
ATOM 1973 O O . LEU A 1 241 ? 2.349 -8.151 16.561 1.00 96.00 241 LEU A O 1
ATOM 1977 N N . MET A 1 242 ? 0.497 -7.365 15.566 1.00 96.94 242 MET A N 1
ATOM 1978 C CA . MET A 1 242 ? -0.085 -8.691 15.330 1.00 96.94 242 MET A CA 1
ATOM 1979 C C . MET A 1 242 ? 0.750 -9.502 14.333 1.00 96.94 242 MET A C 1
ATOM 1981 O O . MET A 1 242 ? 1.065 -10.657 14.610 1.00 96.94 242 MET A O 1
ATOM 1985 N N . LEU A 1 243 ? 1.159 -8.889 13.217 1.00 97.81 243 LEU A N 1
ATOM 1986 C CA . LEU A 1 243 ? 1.994 -9.527 12.197 1.00 97.81 243 LEU A CA 1
ATOM 1987 C C . LEU A 1 243 ? 3.336 -9.973 12.790 1.00 97.81 243 LEU A C 1
ATOM 1989 O O . LEU A 1 243 ? 3.715 -11.138 12.692 1.00 97.81 243 LEU A O 1
ATOM 1993 N N . TRP A 1 244 ? 4.041 -9.057 13.454 1.00 95.56 244 TRP A N 1
ATOM 1994 C CA . TRP A 1 244 ? 5.367 -9.338 14.000 1.00 95.56 244 TRP A CA 1
ATOM 1995 C C . TRP A 1 244 ? 5.335 -10.228 15.237 1.00 95.56 244 TRP A C 1
ATOM 1997 O O . TRP A 1 244 ? 6.252 -11.020 15.427 1.00 95.56 244 TRP A O 1
ATOM 2007 N N . GLY A 1 245 ? 4.272 -10.165 16.042 1.00 92.88 245 GLY A N 1
ATOM 2008 C CA . GLY A 1 245 ? 4.049 -11.103 17.141 1.00 92.88 245 GLY A CA 1
ATOM 2009 C C . GLY A 1 245 ? 3.850 -12.534 16.640 1.00 92.88 245 GLY A C 1
ATOM 2010 O O . GLY A 1 245 ? 4.438 -13.461 17.194 1.00 92.88 245 GLY A O 1
ATOM 2011 N N . GLY A 1 246 ? 3.085 -12.704 15.556 1.00 93.81 246 GLY A N 1
ATOM 2012 C CA . GLY A 1 246 ? 2.934 -13.991 14.881 1.00 93.81 246 GLY A CA 1
ATOM 2013 C C . GLY A 1 246 ? 4.266 -14.511 14.356 1.00 93.81 246 GLY A C 1
ATOM 2014 O O . GLY A 1 246 ? 4.657 -15.633 14.671 1.00 93.81 246 GLY A O 1
ATOM 2015 N N . TRP A 1 247 ? 4.995 -13.666 13.621 1.00 94.44 247 TRP A N 1
ATOM 2016 C CA . TRP A 1 247 ? 6.308 -14.014 13.079 1.00 94.44 247 TRP A CA 1
ATOM 2017 C C . TRP A 1 247 ? 7.320 -14.387 14.160 1.00 94.44 247 TRP A C 1
ATOM 2019 O O . TRP A 1 247 ? 8.017 -15.384 14.006 1.00 94.44 247 TRP A O 1
ATOM 2029 N N . LEU A 1 248 ? 7.380 -13.629 15.258 1.00 91.69 248 LEU A N 1
ATOM 2030 C CA . LEU A 1 248 ? 8.290 -13.906 16.365 1.00 91.69 248 LEU A CA 1
ATOM 2031 C C . LEU A 1 248 ? 7.995 -15.273 16.987 1.00 91.69 248 LEU A C 1
ATOM 2033 O O . LEU A 1 248 ? 8.917 -16.057 17.180 1.00 91.69 248 LEU A O 1
ATOM 2037 N N . LEU A 1 249 ? 6.720 -15.585 17.242 1.00 89.56 249 LEU A N 1
ATOM 2038 C CA . LEU A 1 249 ? 6.334 -16.890 17.776 1.00 89.56 249 LEU A CA 1
ATOM 2039 C C . LEU A 1 249 ? 6.698 -18.025 16.808 1.00 89.56 249 LEU A C 1
ATOM 2041 O O . LEU A 1 249 ? 7.268 -19.027 17.234 1.00 89.56 249 LEU A O 1
ATOM 2045 N N . GLY A 1 250 ? 6.398 -17.871 15.516 1.00 91.38 250 GLY A N 1
ATOM 2046 C CA . GLY A 1 250 ? 6.738 -18.867 14.496 1.00 91.38 250 GLY A CA 1
ATOM 2047 C C . GLY A 1 250 ? 8.247 -19.093 14.400 1.00 91.38 250 GLY A C 1
ATOM 2048 O O . GLY A 1 250 ? 8.707 -20.235 14.438 1.00 91.38 250 GLY A O 1
ATOM 2049 N N . LYS A 1 251 ? 9.025 -18.004 14.381 1.00 90.75 251 LYS A N 1
ATOM 2050 C CA . LYS A 1 251 ? 10.489 -18.042 14.411 1.00 90.75 251 LYS A CA 1
ATOM 2051 C C . LYS A 1 251 ? 11.001 -18.776 15.643 1.00 90.75 251 LYS A C 1
ATOM 2053 O O . LYS A 1 251 ? 11.904 -19.592 15.513 1.00 90.75 251 LYS A O 1
ATOM 2058 N N . THR A 1 252 ? 10.449 -18.533 16.828 1.00 88.50 252 THR A N 1
ATOM 2059 C CA . THR A 1 252 ? 10.938 -19.236 18.015 1.00 88.50 252 THR A CA 1
ATOM 2060 C C . THR A 1 252 ? 10.595 -20.725 18.002 1.00 88.50 252 THR A C 1
ATOM 2062 O O . THR A 1 252 ? 11.426 -21.542 18.383 1.00 88.50 252 THR A O 1
ATOM 2065 N N . LEU A 1 253 ? 9.399 -21.103 17.547 1.00 88.75 253 LEU A N 1
ATOM 2066 C CA . LEU A 1 253 ? 8.991 -22.509 17.541 1.00 88.75 253 LEU A CA 1
ATOM 2067 C C . LEU A 1 253 ? 9.697 -23.345 16.464 1.00 88.75 253 LEU A C 1
ATOM 2069 O O . LEU A 1 253 ? 9.908 -24.537 16.677 1.00 88.75 253 LEU A O 1
ATOM 2073 N N . PHE A 1 254 ? 10.048 -22.749 15.320 1.00 90.31 254 PHE A N 1
ATOM 2074 C CA . PHE A 1 254 ? 10.573 -23.487 14.159 1.00 90.31 254 PHE A CA 1
ATOM 2075 C C . PHE A 1 254 ? 11.949 -23.031 13.675 1.00 90.31 254 PHE A C 1
ATOM 2077 O O . PHE A 1 254 ? 12.460 -23.596 12.712 1.00 90.31 254 PHE A O 1
ATOM 2084 N N . SER A 1 255 ? 12.532 -22.009 14.303 1.00 89.69 255 SER A N 1
ATOM 2085 C CA . SER A 1 255 ? 13.852 -21.454 13.973 1.00 89.69 255 SER A CA 1
ATOM 2086 C C . SER A 1 255 ? 14.022 -21.069 12.498 1.00 89.69 255 SER A C 1
ATOM 2088 O O . SER A 1 255 ? 15.125 -21.138 11.962 1.00 89.69 255 SER A O 1
ATOM 2090 N N . TYR A 1 256 ? 12.938 -20.666 11.827 1.00 90.00 256 TYR A N 1
ATOM 2091 C CA . TYR A 1 256 ? 13.018 -20.180 10.454 1.00 90.00 256 TYR A CA 1
ATOM 2092 C C . TYR A 1 256 ? 13.541 -18.740 10.405 1.00 90.00 256 TYR A C 1
ATOM 2094 O O . TYR A 1 256 ? 13.345 -17.948 11.331 1.00 90.00 256 TYR A O 1
ATOM 2102 N N . GLU A 1 257 ? 14.110 -18.371 9.261 1.00 89.44 257 GLU A N 1
ATOM 2103 C CA . GLU A 1 257 ? 14.443 -16.989 8.920 1.00 89.44 257 GLU A CA 1
ATOM 2104 C C . GLU A 1 257 ? 13.679 -16.553 7.666 1.00 89.44 257 GLU A C 1
ATOM 2106 O O . GLU A 1 257 ? 13.210 -17.377 6.880 1.00 89.44 257 GLU A O 1
ATOM 2111 N N . ILE A 1 258 ? 13.535 -15.242 7.494 1.00 90.62 258 ILE A N 1
ATOM 2112 C CA . ILE A 1 258 ? 12.960 -14.623 6.294 1.00 90.62 258 ILE A CA 1
ATOM 2113 C C . ILE A 1 258 ? 13.885 -13.511 5.820 1.00 90.62 258 ILE A C 1
ATOM 2115 O O . ILE A 1 258 ? 14.571 -12.877 6.624 1.00 90.62 258 ILE A O 1
ATOM 2119 N N . ALA A 1 259 ? 13.901 -13.250 4.516 1.00 91.00 259 ALA A N 1
ATOM 2120 C CA . ALA A 1 259 ? 14.737 -12.190 3.980 1.00 91.00 259 ALA A CA 1
ATOM 2121 C C . ALA A 1 259 ? 14.233 -10.811 4.444 1.00 91.00 259 ALA A C 1
ATOM 2123 O O . ALA A 1 259 ? 13.028 -10.558 4.509 1.00 91.00 259 ALA A O 1
ATOM 2124 N N . GLY A 1 260 ? 15.151 -9.875 4.712 1.00 92.06 260 GLY A N 1
ATOM 2125 C CA . GLY A 1 260 ? 14.789 -8.529 5.179 1.00 92.06 260 GLY A CA 1
ATOM 2126 C C . GLY A 1 260 ? 13.859 -7.778 4.216 1.00 92.06 260 GLY A C 1
ATOM 2127 O O . GLY A 1 260 ? 12.968 -7.048 4.647 1.00 92.06 260 GLY A O 1
ATOM 2128 N N . TRP A 1 261 ? 13.989 -8.013 2.908 1.00 92.00 261 TRP A N 1
ATOM 2129 C CA . TRP A 1 261 ? 13.083 -7.436 1.913 1.00 92.00 261 TRP A CA 1
ATOM 2130 C C . TRP A 1 261 ? 11.657 -8.002 2.021 1.00 92.00 261 TRP A C 1
ATOM 2132 O O . TRP A 1 261 ? 10.701 -7.239 1.898 1.00 92.00 261 TRP A O 1
ATOM 2142 N N . GLN A 1 262 ? 11.493 -9.296 2.337 1.00 93.69 262 GLN A N 1
ATOM 2143 C CA . GLN A 1 262 ? 10.177 -9.907 2.575 1.00 93.69 262 GLN A CA 1
ATOM 2144 C C . GLN A 1 262 ? 9.522 -9.303 3.813 1.00 93.69 262 GLN A C 1
ATOM 2146 O O . GLN A 1 262 ? 8.313 -9.080 3.820 1.00 93.69 262 GLN A O 1
ATOM 2151 N N . MET A 1 263 ? 10.315 -8.977 4.841 1.00 95.88 263 MET A N 1
ATOM 2152 C CA . MET A 1 263 ? 9.800 -8.306 6.032 1.00 95.88 263 MET A CA 1
ATOM 2153 C C . MET A 1 263 ? 9.211 -6.932 5.703 1.00 95.88 263 MET A C 1
ATOM 2155 O O . MET A 1 263 ? 8.095 -6.603 6.110 1.00 95.88 263 MET A O 1
ATOM 2159 N N . ILE A 1 264 ? 9.956 -6.136 4.933 1.00 97.19 264 ILE A N 1
ATOM 2160 C CA . ILE A 1 264 ? 9.534 -4.799 4.507 1.00 97.19 264 ILE A CA 1
ATOM 2161 C C . ILE A 1 264 ? 8.306 -4.898 3.592 1.00 97.19 264 ILE A C 1
ATOM 2163 O O . ILE A 1 264 ? 7.329 -4.174 3.796 1.00 97.19 264 ILE A O 1
ATOM 2167 N N . ALA A 1 265 ? 8.316 -5.827 2.632 1.00 97.44 265 ALA A N 1
ATOM 2168 C CA . ALA A 1 265 ? 7.190 -6.091 1.742 1.00 97.44 265 ALA A CA 1
ATOM 2169 C C . ALA A 1 265 ? 5.920 -6.467 2.522 1.00 97.44 265 ALA A C 1
ATOM 2171 O O . ALA A 1 265 ? 4.853 -5.910 2.260 1.00 97.44 265 ALA A O 1
ATOM 2172 N N . ALA A 1 266 ? 6.035 -7.342 3.528 1.00 98.25 266 ALA A N 1
ATOM 2173 C CA . ALA A 1 266 ? 4.918 -7.759 4.368 1.00 98.25 266 ALA A CA 1
ATOM 2174 C C . ALA A 1 266 ? 4.324 -6.585 5.161 1.00 98.25 266 ALA A C 1
ATOM 2176 O O . ALA A 1 266 ? 3.103 -6.387 5.145 1.00 98.25 266 ALA A O 1
ATOM 2177 N N . ALA A 1 267 ? 5.173 -5.764 5.788 1.00 98.56 267 ALA A N 1
ATOM 2178 C CA . ALA A 1 267 ? 4.733 -4.573 6.511 1.00 98.56 267 ALA A CA 1
ATOM 2179 C C . ALA A 1 267 ? 4.015 -3.572 5.596 1.00 98.56 267 ALA A C 1
ATOM 2181 O O . ALA A 1 267 ? 2.960 -3.053 5.970 1.00 98.56 267 ALA A O 1
ATOM 2182 N N . ILE A 1 268 ? 4.559 -3.312 4.403 1.00 98.75 268 ILE A N 1
ATOM 2183 C CA . ILE A 1 268 ? 3.972 -2.375 3.437 1.00 98.75 268 ILE A CA 1
ATOM 2184 C C . ILE A 1 268 ? 2.649 -2.911 2.896 1.00 98.75 268 ILE A C 1
ATOM 2186 O O . ILE A 1 268 ? 1.671 -2.167 2.871 1.00 98.75 268 ILE A O 1
ATOM 2190 N N . ALA A 1 269 ? 2.572 -4.193 2.532 1.00 98.75 269 ALA A N 1
ATOM 2191 C CA . ALA A 1 269 ? 1.329 -4.822 2.092 1.00 98.75 269 ALA A CA 1
ATOM 2192 C C . ALA A 1 269 ? 0.204 -4.635 3.120 1.00 98.75 269 ALA A C 1
ATOM 2194 O O . ALA A 1 269 ? -0.891 -4.193 2.775 1.00 98.75 269 ALA A O 1
ATOM 2195 N N . LEU A 1 270 ? 0.492 -4.907 4.397 1.00 98.75 270 LEU A N 1
ATOM 2196 C CA . LEU A 1 270 ? -0.478 -4.771 5.481 1.00 98.75 270 LEU A CA 1
ATOM 2197 C C . LEU A 1 270 ? -0.858 -3.307 5.743 1.00 98.75 270 LEU A C 1
ATOM 2199 O O . LEU A 1 270 ? -2.030 -3.004 5.969 1.00 98.75 270 LEU A O 1
ATOM 2203 N N . LEU A 1 271 ? 0.111 -2.387 5.673 1.00 98.75 271 LEU A N 1
ATOM 2204 C CA . LEU A 1 271 ? -0.141 -0.948 5.755 1.00 98.75 271 LEU A CA 1
ATOM 2205 C C . LEU A 1 271 ? -1.102 -0.499 4.647 1.00 98.75 271 LEU A C 1
ATOM 2207 O O . LEU A 1 271 ? -2.108 0.145 4.931 1.00 98.75 271 LEU A O 1
ATOM 2211 N N . LEU A 1 272 ? -0.816 -0.852 3.395 1.00 98.81 272 LEU A N 1
ATOM 2212 C CA . LEU A 1 272 ? -1.636 -0.476 2.245 1.00 98.81 272 LEU A CA 1
ATOM 2213 C C . LEU A 1 272 ? -3.027 -1.115 2.313 1.00 98.81 272 LEU A C 1
ATOM 2215 O O . LEU A 1 272 ? -4.015 -0.426 2.059 1.00 98.81 272 LEU A O 1
ATOM 2219 N N . ALA A 1 273 ? -3.120 -2.381 2.738 1.00 98.81 273 ALA A N 1
ATOM 2220 C CA . ALA A 1 273 ? -4.391 -3.061 2.966 1.00 98.81 273 ALA A CA 1
ATOM 2221 C C . ALA A 1 273 ? -5.226 -2.308 4.007 1.00 98.81 273 ALA A C 1
ATOM 2223 O O . ALA A 1 273 ? -6.394 -2.013 3.769 1.00 98.81 273 ALA A O 1
ATOM 2224 N N . TRP A 1 274 ? -4.623 -1.925 5.136 1.00 98.56 274 TRP A N 1
ATOM 2225 C CA . TRP A 1 274 ? -5.292 -1.120 6.154 1.00 98.56 274 TRP A CA 1
ATOM 2226 C C . TRP A 1 274 ? -5.785 0.224 5.599 1.00 98.56 274 TRP A C 1
ATOM 2228 O O . TRP A 1 274 ? -6.949 0.574 5.791 1.00 98.56 274 TRP A O 1
ATOM 2238 N N . LEU A 1 275 ? -4.937 0.963 4.878 1.00 98.56 275 LEU A N 1
ATOM 2239 C CA . LEU A 1 275 ? -5.310 2.254 4.292 1.00 98.56 275 LEU A CA 1
ATOM 2240 C C . LEU A 1 275 ? -6.446 2.125 3.267 1.00 98.56 275 LEU A C 1
ATOM 2242 O O . LEU A 1 275 ? -7.344 2.968 3.248 1.00 98.56 275 LEU A O 1
ATOM 2246 N N . ALA A 1 276 ? -6.457 1.055 2.470 1.00 98.50 276 ALA A N 1
ATOM 2247 C CA . ALA A 1 276 ? -7.569 0.741 1.580 1.00 98.50 276 ALA A CA 1
ATOM 2248 C C . ALA A 1 276 ? -8.870 0.503 2.367 1.00 98.50 276 ALA A C 1
ATOM 2250 O O . ALA A 1 276 ? -9.913 1.062 2.029 1.00 98.50 276 ALA A O 1
ATOM 2251 N N . GLN A 1 277 ? -8.819 -0.255 3.466 1.00 98.19 277 GLN A N 1
ATOM 2252 C CA . GLN A 1 277 ? -10.005 -0.511 4.292 1.00 98.19 277 GLN A CA 1
ATOM 2253 C C . GLN A 1 277 ? -10.493 0.735 5.046 1.00 98.19 277 GLN A C 1
ATOM 2255 O O . GLN A 1 277 ? -11.699 0.899 5.231 1.00 98.19 277 GLN A O 1
ATOM 2260 N N . VAL A 1 278 ? -9.600 1.660 5.419 1.00 97.62 278 VAL A N 1
ATOM 2261 C CA . VAL A 1 278 ? -9.994 2.996 5.903 1.00 97.62 278 VAL A CA 1
ATOM 2262 C C . VAL A 1 278 ? -10.752 3.756 4.819 1.00 97.62 278 VAL A C 1
ATOM 2264 O O . VAL A 1 278 ? -11.828 4.287 5.093 1.00 97.62 278 VAL A O 1
ATOM 2267 N N . GLY A 1 279 ? -10.226 3.760 3.593 1.00 97.56 279 GLY A N 1
ATOM 2268 C CA . GLY A 1 279 ? -10.865 4.400 2.449 1.00 97.56 279 GLY A CA 1
ATOM 2269 C C . GLY A 1 279 ? -12.276 3.865 2.189 1.00 97.56 279 GLY A C 1
ATOM 2270 O O . GLY A 1 279 ? -13.241 4.625 2.085 1.00 97.56 279 GLY A O 1
ATOM 2271 N N . LEU A 1 280 ? -12.413 2.538 2.182 1.00 97.19 280 LEU A N 1
ATOM 2272 C CA . LEU A 1 280 ? -13.684 1.844 1.992 1.00 97.19 280 LEU A CA 1
ATOM 2273 C C . LEU A 1 280 ? -14.690 2.130 3.113 1.00 97.19 280 LEU A C 1
ATOM 2275 O O . LEU A 1 280 ? -15.886 2.313 2.861 1.00 97.19 280 LEU A O 1
ATOM 2279 N N . ASN A 1 281 ? -14.204 2.183 4.354 1.00 96.19 281 ASN A N 1
ATOM 2280 C CA . ASN A 1 281 ? -15.016 2.503 5.516 1.00 96.19 281 ASN A CA 1
ATOM 2281 C C . ASN A 1 281 ? -15.571 3.933 5.434 1.00 96.19 281 ASN A C 1
ATOM 2283 O O . ASN A 1 281 ? -16.780 4.117 5.554 1.00 96.19 281 ASN A O 1
ATOM 2287 N N . ASP A 1 282 ? -14.724 4.915 5.137 1.00 96.62 282 ASP A N 1
ATOM 2288 C CA . ASP A 1 282 ? -15.115 6.321 4.993 1.00 96.62 282 ASP A CA 1
ATOM 2289 C C . ASP A 1 282 ? -16.115 6.542 3.845 1.00 96.62 282 ASP A C 1
ATOM 2291 O O . ASP A 1 282 ? -17.102 7.262 4.011 1.00 96.62 282 ASP A O 1
ATOM 2295 N N . LEU A 1 283 ? -15.917 5.883 2.695 1.00 96.62 283 LEU A N 1
ATOM 2296 C CA . LEU A 1 283 ? -16.874 5.917 1.577 1.00 96.62 283 LEU A CA 1
ATOM 2297 C C . LEU A 1 283 ? -18.262 5.416 2.001 1.00 96.62 283 LEU A C 1
ATOM 2299 O O . LEU A 1 283 ? -19.286 5.959 1.581 1.00 96.62 283 LEU A O 1
ATOM 2303 N N . SER A 1 284 ? -18.297 4.395 2.857 1.00 94.88 284 SER A N 1
ATOM 2304 C CA . SER A 1 284 ? -19.528 3.755 3.329 1.00 94.88 284 SER A CA 1
ATOM 2305 C C . SER A 1 284 ? -20.234 4.537 4.436 1.00 94.88 284 SER A C 1
ATOM 2307 O O . SER A 1 284 ? -21.456 4.409 4.598 1.00 94.88 284 SER A O 1
ATOM 2309 N N . ASP A 1 285 ? -19.476 5.304 5.220 1.00 94.50 285 ASP A N 1
ATOM 2310 C CA . ASP A 1 285 ? -19.908 5.927 6.473 1.00 94.50 285 ASP A CA 1
ATOM 2311 C C . ASP A 1 285 ? -20.069 7.455 6.386 1.00 94.50 285 ASP A C 1
ATOM 2313 O O . ASP A 1 285 ? -20.368 8.079 7.396 1.00 94.50 285 ASP A O 1
ATOM 2317 N N . THR A 1 286 ? -20.019 8.060 5.192 1.00 94.75 286 THR A N 1
ATOM 2318 C CA . THR A 1 286 ? -20.182 9.519 4.982 1.00 94.75 286 THR A CA 1
ATOM 2319 C C . THR A 1 286 ? -21.308 10.183 5.798 1.00 94.75 286 THR A C 1
ATOM 2321 O O . THR A 1 286 ? -21.102 11.241 6.385 1.00 94.75 286 THR A O 1
ATOM 2324 N N . LYS A 1 287 ? -22.498 9.570 5.891 1.00 93.44 287 LYS A N 1
ATOM 2325 C CA . LYS A 1 287 ? -23.621 10.097 6.700 1.00 93.44 287 LYS A CA 1
ATOM 2326 C C . LYS A 1 287 ? -23.380 10.014 8.213 1.00 93.44 287 LYS A C 1
ATOM 2328 O O . LYS A 1 287 ? -23.802 10.902 8.941 1.00 93.44 287 LYS A O 1
ATOM 2333 N N . ILE A 1 288 ? -22.728 8.947 8.674 1.00 92.38 288 ILE A N 1
ATOM 2334 C CA . ILE A 1 288 ? -22.389 8.719 10.089 1.00 92.38 288 ILE A CA 1
ATOM 2335 C C . ILE A 1 288 ? -21.279 9.685 10.504 1.00 92.38 288 ILE A C 1
ATOM 2337 O O . ILE A 1 288 ? -21.352 10.347 11.538 1.00 92.38 288 ILE A O 1
ATOM 2341 N N . ASP A 1 289 ? -20.271 9.813 9.649 1.00 94.69 289 ASP A N 1
ATOM 2342 C CA . ASP A 1 289 ? -19.103 10.646 9.889 1.00 94.69 289 ASP A CA 1
ATOM 2343 C C . ASP A 1 289 ? -19.415 12.139 9.836 1.00 94.69 289 ASP A C 1
ATOM 2345 O O . ASP A 1 289 ? -18.769 12.911 10.537 1.00 94.69 289 ASP A O 1
ATOM 2349 N N . ALA A 1 290 ? -20.452 12.554 9.105 1.00 95.69 290 ALA A N 1
ATOM 2350 C CA . ALA A 1 290 ? -20.960 13.924 9.171 1.00 95.69 290 ALA A CA 1
ATOM 2351 C C . ALA A 1 290 ? -21.419 14.333 10.586 1.00 95.69 290 ALA A C 1
ATOM 2353 O O . ALA A 1 290 ? -21.458 15.522 10.891 1.00 95.69 290 ALA A O 1
ATOM 2354 N N . ILE A 1 291 ? -21.741 13.363 11.451 1.00 95.06 291 ILE A N 1
ATOM 2355 C CA . ILE A 1 291 ? -22.157 13.597 12.838 1.00 95.06 291 ILE A CA 1
ATOM 2356 C C . ILE A 1 291 ? -20.947 13.504 13.773 1.00 95.06 291 ILE A C 1
ATOM 2358 O O . ILE A 1 291 ? -20.639 14.469 14.470 1.00 95.06 291 ILE A O 1
ATOM 2362 N N . SER A 1 292 ? -20.251 12.362 13.771 1.00 90.81 292 SER A N 1
ATOM 2363 C CA . SER A 1 292 ? -19.209 12.051 14.765 1.00 90.81 292 SER A CA 1
ATOM 2364 C C . SER A 1 292 ? -17.781 12.399 14.338 1.00 90.81 292 SER A C 1
ATOM 2366 O O . SER A 1 292 ? -16.909 12.520 15.190 1.00 90.81 292 SER A O 1
ATOM 2368 N N . ASN A 1 293 ? -17.507 12.549 13.040 1.00 92.00 293 ASN A N 1
ATOM 2369 C CA . ASN A 1 293 ? -16.146 12.626 12.502 1.00 92.00 293 ASN A CA 1
ATOM 2370 C C . ASN A 1 293 ? -16.015 13.702 11.406 1.00 92.00 293 ASN A C 1
ATOM 2372 O O . ASN A 1 293 ? -15.568 13.437 10.286 1.00 92.00 293 ASN A O 1
ATOM 2376 N N . GLN A 1 294 ? -16.385 14.939 11.744 1.00 93.00 294 GLN A N 1
ATOM 2377 C CA . GLN A 1 294 ? -16.485 16.063 10.801 1.00 93.00 294 GLN A CA 1
ATOM 2378 C C . GLN A 1 294 ? -15.151 16.453 10.144 1.00 93.00 294 GLN A C 1
ATOM 2380 O O . GLN A 1 294 ? -15.133 17.074 9.082 1.00 93.00 294 GLN A O 1
ATOM 2385 N N . ASP A 1 295 ? -14.026 16.057 10.741 1.00 92.25 295 ASP A N 1
ATOM 2386 C CA . ASP A 1 295 ? -12.690 16.339 10.220 1.00 92.25 295 ASP A CA 1
ATOM 2387 C C . ASP A 1 295 ? -12.248 15.442 9.056 1.00 92.25 295 ASP A C 1
ATOM 2389 O O . ASP A 1 295 ? -11.217 15.729 8.439 1.00 92.25 295 ASP A O 1
ATOM 2393 N N . ARG A 1 296 ? -12.998 14.376 8.734 1.00 95.06 296 ARG A N 1
ATOM 2394 C CA . ARG A 1 296 ? -12.605 13.416 7.691 1.00 95.06 296 ARG A CA 1
ATOM 2395 C C . ARG A 1 296 ? -12.574 14.054 6.291 1.00 95.06 296 ARG A C 1
ATOM 2397 O O . ARG A 1 296 ? -13.409 14.914 5.991 1.00 95.06 296 ARG A O 1
ATOM 2404 N N . PRO A 1 297 ? -11.673 13.604 5.390 1.00 95.88 297 PRO A N 1
ATOM 2405 C CA . PRO A 1 297 ? -11.461 14.238 4.082 1.00 95.88 297 PRO A CA 1
ATOM 2406 C C . PRO A 1 297 ? -12.720 14.354 3.215 1.00 95.88 297 PRO A C 1
ATOM 2408 O O . PRO A 1 297 ? -12.929 15.390 2.582 1.00 95.88 297 PRO A O 1
ATOM 2411 N N . LEU A 1 298 ? -13.568 13.318 3.218 1.00 97.00 298 LEU A N 1
ATOM 2412 C CA . LEU A 1 298 ? -14.827 13.293 2.467 1.00 97.00 298 LEU A CA 1
ATOM 2413 C C . LEU A 1 298 ? -15.875 14.257 3.037 1.00 97.00 298 LEU A C 1
ATOM 2415 O O . LEU A 1 298 ? -16.636 14.851 2.277 1.00 97.00 298 LEU A O 1
ATOM 2419 N N . ILE A 1 299 ? -15.904 14.445 4.361 1.00 97.00 299 ILE A N 1
ATOM 2420 C CA . ILE A 1 299 ? -16.871 15.326 5.034 1.00 97.00 299 ILE A CA 1
ATOM 2421 C C . ILE A 1 299 ? -16.496 16.789 4.825 1.00 97.00 299 ILE A C 1
ATOM 2423 O O . ILE A 1 299 ? -17.342 17.599 4.451 1.00 97.00 299 ILE A O 1
ATOM 2427 N N . LYS A 1 300 ? -15.201 17.104 4.945 1.00 96.38 300 LYS A N 1
ATOM 2428 C CA . LYS A 1 300 ? -14.655 18.418 4.581 1.00 96.38 300 LYS A CA 1
ATOM 2429 C C . LYS A 1 300 ? -14.661 18.692 3.077 1.00 96.38 300 LYS A C 1
ATOM 2431 O O . LYS A 1 300 ? -14.334 19.803 2.674 1.00 96.38 300 LYS A O 1
ATOM 2436 N N . LYS A 1 301 ? -15.007 17.696 2.251 1.00 95.94 301 LYS A N 1
ATOM 2437 C CA . LYS A 1 301 ? -15.001 17.766 0.781 1.00 95.94 301 LYS A CA 1
ATOM 2438 C C . LYS A 1 301 ? -13.644 18.193 0.198 1.00 95.94 301 LYS A C 1
ATOM 2440 O O . LYS A 1 301 ? -13.596 18.747 -0.896 1.00 95.94 301 LYS A O 1
ATOM 2445 N N . VAL A 1 302 ? -12.545 17.922 0.912 1.00 96.69 302 VAL A N 1
ATOM 2446 C CA . VAL A 1 302 ? -11.173 18.182 0.428 1.00 96.69 302 VAL A CA 1
ATOM 2447 C C . VAL A 1 302 ? -10.830 17.219 -0.706 1.00 96.69 302 VAL A C 1
ATOM 2449 O O . VAL A 1 302 ? -10.187 17.597 -1.681 1.00 96.69 302 VAL A O 1
ATOM 2452 N N . ILE A 1 303 ? -11.289 15.971 -0.585 1.00 96.38 303 ILE A N 1
ATOM 2453 C CA . ILE A 1 303 ? -11.176 14.946 -1.621 1.00 96.38 303 ILE A CA 1
ATOM 2454 C C . ILE A 1 303 ? -12.591 14.577 -2.061 1.00 96.38 303 ILE A C 1
ATOM 2456 O O . ILE A 1 303 ? -13.463 14.341 -1.221 1.00 96.38 303 ILE A O 1
ATOM 2460 N N . SER A 1 304 ? -12.831 14.542 -3.370 1.00 95.44 304 SER A N 1
ATOM 2461 C CA . SER A 1 304 ? -14.123 14.121 -3.913 1.00 95.44 304 SER A CA 1
ATOM 2462 C C . SER A 1 304 ? -14.316 12.604 -3.787 1.00 95.44 304 SER A C 1
ATOM 2464 O O . SER A 1 304 ? -13.354 11.840 -3.703 1.00 95.44 304 SER A O 1
ATOM 2466 N N . ILE A 1 305 ? -15.569 12.140 -3.810 1.00 95.88 305 ILE A N 1
ATOM 2467 C CA . ILE A 1 305 ? -15.884 10.702 -3.737 1.00 95.88 305 ILE A CA 1
ATOM 2468 C C . ILE A 1 305 ? -15.182 9.894 -4.852 1.00 95.88 305 ILE A C 1
ATOM 2470 O O . ILE A 1 305 ? -14.543 8.898 -4.510 1.00 95.88 305 ILE A O 1
ATOM 2474 N N . PRO A 1 306 ? -15.210 10.299 -6.143 1.00 94.00 306 PRO A N 1
ATOM 2475 C CA . PRO A 1 306 ? -14.540 9.543 -7.209 1.00 94.00 306 PRO A CA 1
ATOM 2476 C C . PRO A 1 306 ? -13.018 9.462 -7.042 1.00 94.00 306 PRO A C 1
ATOM 2478 O O . PRO A 1 306 ? -12.409 8.423 -7.308 1.00 94.00 306 PRO A O 1
ATOM 2481 N N . GLU A 1 307 ? -12.387 10.538 -6.567 1.00 93.44 307 GLU A N 1
ATOM 2482 C CA . GLU A 1 307 ? -10.954 10.531 -6.255 1.00 93.44 307 GLU A CA 1
ATOM 2483 C C . GLU A 1 307 ? -10.654 9.561 -5.114 1.00 93.44 307 GLU A C 1
ATOM 2485 O O . GLU A 1 307 ? -9.735 8.752 -5.211 1.00 93.44 307 GLU A O 1
ATOM 2490 N N . TYR A 1 308 ? -11.455 9.586 -4.050 1.00 95.94 308 TYR A N 1
ATOM 2491 C CA . TYR A 1 308 ? -11.235 8.730 -2.890 1.00 95.94 308 TYR A CA 1
ATOM 2492 C C . TYR A 1 308 ? -11.484 7.244 -3.198 1.00 95.94 308 TYR A C 1
ATOM 2494 O O . TYR A 1 308 ? -10.748 6.384 -2.713 1.00 95.94 308 TYR A O 1
ATOM 2502 N N . GLN A 1 309 ? -12.455 6.933 -4.067 1.00 95.69 309 GLN A N 1
ATOM 2503 C CA . GLN A 1 309 ? -12.645 5.594 -4.642 1.00 95.69 309 GLN A CA 1
ATOM 2504 C C . GLN A 1 309 ? -11.411 5.142 -5.426 1.00 95.69 309 GLN A C 1
ATOM 2506 O O . GLN A 1 309 ? -10.943 4.019 -5.247 1.00 95.69 309 GLN A O 1
ATOM 2511 N N . THR A 1 310 ? -10.853 6.035 -6.246 1.00 93.69 310 THR A N 1
ATOM 2512 C CA . THR A 1 310 ? -9.648 5.764 -7.036 1.00 93.69 310 THR A CA 1
ATOM 2513 C C . THR A 1 310 ? -8.450 5.462 -6.134 1.00 93.69 310 THR A C 1
ATOM 2515 O O . THR A 1 310 ? -7.803 4.432 -6.305 1.00 93.69 310 THR A O 1
ATOM 2518 N N . VAL A 1 311 ? -8.188 6.301 -5.123 1.00 95.12 311 VAL A N 1
ATOM 2519 C CA . VAL A 1 311 ? -7.101 6.071 -4.155 1.00 95.12 311 VAL A CA 1
ATOM 2520 C C . VAL A 1 311 ? -7.302 4.748 -3.414 1.00 95.12 311 VAL A C 1
ATOM 2522 O O . VAL A 1 311 ? -6.371 3.954 -3.314 1.00 95.12 311 VAL A O 1
ATOM 2525 N N . THR A 1 312 ? -8.522 4.469 -2.950 1.00 96.94 312 THR A N 1
ATOM 2526 C CA . THR A 1 312 ? -8.856 3.223 -2.239 1.00 96.94 312 THR A CA 1
ATOM 2527 C C . THR A 1 312 ? -8.577 1.984 -3.095 1.00 96.94 312 THR A C 1
ATOM 2529 O O . THR A 1 312 ? -8.002 1.006 -2.613 1.00 96.94 312 THR A O 1
ATOM 2532 N N . PHE A 1 313 ? -8.933 2.030 -4.380 1.00 96.25 313 PHE A N 1
ATOM 2533 C CA . PHE A 1 313 ? -8.663 0.941 -5.312 1.00 96.25 313 PHE A CA 1
ATOM 2534 C C . PHE A 1 313 ? -7.166 0.753 -5.574 1.00 96.25 313 PHE A C 1
ATOM 2536 O O . PHE A 1 313 ? -6.671 -0.369 -5.495 1.00 96.25 313 PHE A O 1
ATOM 2543 N N . VAL A 1 314 ? -6.427 1.837 -5.834 1.00 96.06 314 VAL A N 1
ATOM 2544 C CA . VAL A 1 314 ? -4.975 1.771 -6.069 1.00 96.06 314 VAL A CA 1
ATOM 2545 C C . VAL A 1 314 ? -4.254 1.181 -4.855 1.00 96.06 314 VAL A C 1
ATOM 2547 O O . VAL A 1 314 ? -3.408 0.306 -5.015 1.00 96.06 314 VAL A O 1
ATOM 2550 N N . LEU A 1 315 ? -4.630 1.584 -3.637 1.00 98.31 315 LEU A N 1
ATOM 2551 C CA . LEU A 1 315 ? -4.085 1.008 -2.402 1.00 98.31 315 LEU A CA 1
ATOM 2552 C C . LEU A 1 315 ? -4.401 -0.485 -2.264 1.00 98.31 315 LEU A C 1
ATOM 2554 O O . LEU A 1 315 ? -3.534 -1.244 -1.843 1.00 98.31 315 LEU A O 1
ATOM 2558 N N . THR A 1 316 ? -5.610 -0.909 -2.651 1.00 98.50 316 THR A N 1
ATOM 2559 C CA . THR A 1 316 ? -6.009 -2.327 -2.653 1.00 98.50 316 THR A CA 1
ATOM 2560 C C . THR A 1 316 ? -5.122 -3.138 -3.596 1.00 98.50 316 THR A C 1
ATOM 2562 O O . THR A 1 316 ? -4.570 -4.161 -3.197 1.00 98.50 316 T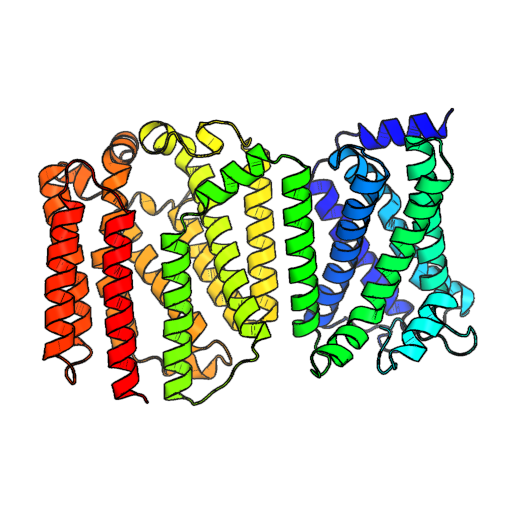HR A O 1
ATOM 2565 N N . LEU A 1 317 ? -4.938 -2.659 -4.831 1.00 97.44 317 LEU A N 1
ATOM 2566 C CA . LEU A 1 317 ? -4.107 -3.329 -5.829 1.00 97.44 317 LEU A CA 1
ATOM 2567 C C . LEU A 1 317 ? -2.649 -3.426 -5.365 1.00 97.44 317 LEU A C 1
ATOM 2569 O O . LEU A 1 317 ? -2.064 -4.505 -5.402 1.00 97.44 317 LEU A O 1
ATOM 2573 N N . LEU A 1 318 ? -2.079 -2.324 -4.869 1.00 98.31 318 LEU A N 1
ATOM 2574 C CA . LEU A 1 318 ? -0.708 -2.317 -4.359 1.00 98.31 318 LEU A CA 1
ATOM 2575 C C . LEU A 1 318 ? -0.546 -3.237 -3.143 1.00 98.31 318 LEU A C 1
ATOM 2577 O O . LEU A 1 318 ? 0.449 -3.948 -3.065 1.00 98.31 318 LEU A O 1
ATOM 2581 N N . ALA A 1 319 ? -1.514 -3.279 -2.223 1.00 98.75 319 ALA A N 1
ATOM 2582 C CA . ALA A 1 319 ? -1.469 -4.181 -1.073 1.00 98.75 319 ALA A CA 1
ATOM 2583 C C . ALA A 1 319 ? -1.366 -5.654 -1.495 1.00 98.75 319 ALA A C 1
ATOM 2585 O O . ALA A 1 319 ? -0.539 -6.388 -0.956 1.00 98.75 319 ALA A O 1
ATOM 2586 N N . LEU A 1 320 ? -2.169 -6.071 -2.482 1.00 98.62 320 LEU A N 1
ATOM 2587 C CA . LEU A 1 320 ? -2.133 -7.430 -3.029 1.00 98.62 320 LEU A CA 1
ATOM 2588 C C . LEU A 1 320 ? -0.823 -7.709 -3.777 1.00 98.62 320 LEU A C 1
ATOM 2590 O O . LEU A 1 320 ? -0.237 -8.769 -3.588 1.00 98.62 320 LEU A O 1
ATOM 2594 N N . LEU A 1 321 ? -0.324 -6.757 -4.571 1.00 97.88 321 LEU A N 1
ATOM 2595 C CA . LEU A 1 321 ? 0.944 -6.909 -5.292 1.00 97.88 321 LEU A CA 1
ATOM 2596 C C . LEU A 1 321 ? 2.137 -7.032 -4.336 1.00 97.88 321 LEU A C 1
ATOM 2598 O O . LEU A 1 321 ? 2.950 -7.938 -4.491 1.00 97.88 321 LEU A O 1
ATOM 2602 N N . PHE A 1 322 ? 2.222 -6.192 -3.299 1.00 98.38 322 PHE A N 1
ATOM 2603 C CA . PHE A 1 322 ? 3.250 -6.352 -2.266 1.00 98.38 322 PHE A CA 1
ATOM 2604 C C . PHE A 1 322 ? 3.099 -7.692 -1.540 1.00 98.38 322 PHE A C 1
ATOM 2606 O O . PHE A 1 322 ? 4.093 -8.389 -1.350 1.00 98.38 322 PHE A O 1
ATOM 2613 N N . ALA A 1 323 ? 1.877 -8.099 -1.184 1.00 97.81 323 ALA A N 1
ATOM 2614 C CA . ALA A 1 323 ? 1.662 -9.380 -0.518 1.00 97.81 323 ALA A CA 1
ATOM 2615 C C . ALA A 1 323 ? 2.084 -10.579 -1.387 1.00 97.81 323 ALA A C 1
ATOM 2617 O O . ALA A 1 323 ? 2.672 -11.527 -0.871 1.00 97.81 323 ALA A O 1
ATOM 2618 N N . TYR A 1 324 ? 1.852 -10.505 -2.700 1.00 96.31 324 TYR A N 1
ATOM 2619 C CA . TYR A 1 324 ? 2.283 -11.505 -3.677 1.00 96.31 324 TYR A CA 1
ATOM 2620 C C . TYR A 1 324 ? 3.809 -11.685 -3.697 1.00 96.31 324 TYR A C 1
ATOM 2622 O O . TYR A 1 324 ? 4.292 -12.819 -3.711 1.00 96.31 324 TYR A O 1
ATOM 2630 N N . THR A 1 325 ? 4.571 -10.583 -3.625 1.00 95.38 325 THR A N 1
ATOM 2631 C CA . THR A 1 325 ? 6.047 -10.647 -3.582 1.00 95.38 325 THR A CA 1
ATOM 2632 C C . THR A 1 325 ? 6.583 -11.348 -2.335 1.00 95.38 325 THR A C 1
ATOM 2634 O O . THR A 1 325 ? 7.652 -11.947 -2.395 1.00 95.38 325 THR A O 1
ATOM 2637 N N . VAL A 1 326 ? 5.840 -11.338 -1.222 1.00 94.94 326 VAL A N 1
ATOM 2638 C CA . VAL A 1 326 ? 6.207 -12.080 -0.006 1.00 94.94 326 VAL A CA 1
ATOM 2639 C C . VAL A 1 326 ? 6.027 -13.579 -0.233 1.00 94.94 326 VAL A C 1
ATOM 2641 O O . VAL A 1 326 ? 7.000 -14.331 -0.220 1.00 94.94 326 VAL A O 1
ATOM 2644 N N . SER A 1 327 ? 4.781 -14.013 -0.440 1.00 92.25 327 SER A N 1
ATOM 2645 C CA . SER A 1 327 ? 4.411 -15.394 -0.757 1.00 92.25 327 SER A CA 1
ATOM 2646 C C . SER A 1 327 ? 2.934 -15.478 -1.161 1.00 92.25 327 SER A C 1
ATOM 2648 O O . SER A 1 327 ? 2.116 -14.634 -0.790 1.00 92.25 327 SER A O 1
ATOM 2650 N N . TYR A 1 328 ? 2.555 -16.544 -1.874 1.00 91.69 328 TYR A N 1
ATOM 2651 C CA . TYR A 1 328 ? 1.152 -16.787 -2.236 1.00 91.69 328 TYR A CA 1
ATOM 2652 C C . TYR A 1 328 ? 0.247 -16.937 -1.001 1.00 91.69 328 TYR A C 1
ATOM 2654 O O . TYR A 1 328 ? -0.889 -16.467 -0.975 1.00 91.69 328 TYR A O 1
ATOM 2662 N N . GLN A 1 329 ? 0.765 -17.543 0.066 1.00 92.88 329 GLN A N 1
ATOM 2663 C CA . GLN A 1 329 ? 0.030 -17.684 1.316 1.00 92.88 329 GLN A CA 1
ATOM 2664 C C . GLN A 1 329 ? -0.188 -16.334 2.011 1.00 92.88 329 GLN A C 1
ATOM 2666 O O . GLN A 1 329 ? -1.287 -16.061 2.494 1.00 92.88 329 GLN A O 1
ATOM 2671 N N . TYR A 1 330 ? 0.834 -15.474 2.046 1.00 96.12 330 TYR A N 1
ATOM 2672 C CA . TYR A 1 330 ? 0.700 -14.144 2.629 1.00 96.12 330 TYR A CA 1
ATOM 2673 C C . TYR A 1 330 ? -0.308 -13.287 1.849 1.00 96.12 330 TYR A C 1
ATOM 2675 O O . TYR A 1 330 ? -1.140 -12.611 2.458 1.00 96.12 330 TYR A O 1
ATOM 2683 N N . LEU A 1 331 ? -0.325 -13.400 0.514 1.00 96.75 331 LEU A N 1
ATOM 2684 C CA . LEU A 1 331 ? -1.376 -12.829 -0.332 1.00 96.75 331 LEU A CA 1
ATOM 2685 C C . LEU A 1 331 ? -2.780 -13.279 0.098 1.00 96.75 331 LEU A C 1
ATOM 2687 O O . LEU A 1 331 ? -3.661 -12.432 0.244 1.00 96.75 331 LEU A O 1
ATOM 2691 N N . ILE A 1 332 ? -2.995 -14.576 0.346 1.00 96.56 332 ILE A N 1
ATOM 2692 C CA . ILE A 1 332 ? -4.293 -15.089 0.811 1.00 96.56 332 ILE A CA 1
ATOM 2693 C C . ILE A 1 332 ? -4.690 -14.452 2.146 1.00 96.56 332 ILE A C 1
ATOM 2695 O O . ILE A 1 332 ? -5.821 -13.989 2.283 1.00 96.56 332 ILE A O 1
ATOM 2699 N N . PHE A 1 333 ? -3.785 -14.376 3.124 1.00 97.75 333 PHE A N 1
ATOM 2700 C CA . PHE A 1 333 ? -4.103 -13.754 4.413 1.00 97.75 333 PHE A CA 1
ATOM 2701 C C . PHE A 1 333 ? -4.444 -12.268 4.286 1.00 97.75 333 PHE A C 1
ATOM 2703 O O . PHE A 1 333 ? -5.415 -11.804 4.885 1.00 97.75 333 PHE A O 1
ATOM 2710 N N . VAL A 1 334 ? -3.684 -11.527 3.478 1.00 98.50 334 VAL A N 1
ATOM 2711 C CA . VAL A 1 334 ? -3.942 -10.110 3.199 1.00 98.50 334 VAL A CA 1
ATOM 2712 C C . VAL A 1 334 ? -5.287 -9.930 2.479 1.00 98.50 334 VAL A C 1
ATOM 2714 O O . VAL A 1 334 ? -6.050 -9.021 2.818 1.00 98.50 334 VAL A O 1
ATOM 2717 N N . ALA A 1 335 ? -5.639 -10.828 1.555 1.00 98.62 335 ALA A N 1
ATOM 2718 C CA . ALA A 1 335 ? -6.945 -10.841 0.904 1.00 98.62 335 ALA A CA 1
ATOM 2719 C C . ALA A 1 335 ? -8.083 -11.145 1.895 1.00 98.62 335 ALA A C 1
ATOM 2721 O O . ALA A 1 335 ? -9.068 -10.412 1.923 1.00 98.62 335 ALA A O 1
ATOM 2722 N N . ILE A 1 336 ? -7.941 -12.157 2.760 1.00 98.56 336 ILE A N 1
ATOM 2723 C CA . ILE A 1 336 ? -8.926 -12.487 3.807 1.00 98.56 336 ILE A CA 1
ATOM 2724 C C . ILE A 1 336 ? -9.119 -11.302 4.757 1.00 98.56 336 ILE A C 1
ATOM 2726 O O . ILE A 1 336 ? -10.254 -10.935 5.059 1.00 98.56 336 ILE A O 1
ATOM 2730 N N . PHE A 1 337 ? -8.030 -10.662 5.190 1.00 98.69 337 PHE A N 1
ATOM 2731 C CA . PHE A 1 337 ? -8.082 -9.460 6.018 1.00 98.69 337 PHE A CA 1
ATOM 2732 C C . PHE A 1 337 ? -8.913 -8.349 5.355 1.00 98.69 337 PHE A C 1
ATOM 2734 O O . PHE A 1 337 ? -9.805 -7.774 5.984 1.00 98.69 337 PHE A O 1
ATOM 2741 N N . MET A 1 338 ? -8.675 -8.081 4.068 1.00 98.69 338 MET A N 1
ATOM 2742 C CA . MET A 1 338 ? -9.457 -7.101 3.311 1.00 98.69 338 MET A CA 1
ATOM 2743 C C . MET A 1 338 ? -10.919 -7.522 3.136 1.00 98.69 338 MET A C 1
ATOM 2745 O O . MET A 1 338 ? -11.809 -6.683 3.276 1.00 98.69 338 MET A O 1
ATOM 2749 N N . ILE A 1 339 ? -11.193 -8.806 2.892 1.00 98.50 339 ILE A N 1
ATOM 2750 C CA . ILE A 1 339 ? -12.557 -9.342 2.785 1.00 98.50 339 ILE A CA 1
ATOM 2751 C C . ILE A 1 339 ? -13.317 -9.128 4.097 1.00 98.50 339 ILE A C 1
ATOM 2753 O O . ILE A 1 339 ? -14.441 -8.632 4.056 1.00 98.50 339 ILE A O 1
ATOM 2757 N N . ILE A 1 340 ? -12.706 -9.409 5.254 1.00 98.19 340 ILE A N 1
ATOM 2758 C CA . ILE A 1 340 ? -13.319 -9.197 6.577 1.00 98.19 340 ILE A CA 1
ATOM 2759 C C . ILE A 1 340 ? -13.762 -7.737 6.758 1.00 98.19 340 ILE A C 1
ATOM 2761 O O . ILE A 1 340 ? -14.890 -7.465 7.176 1.00 98.19 340 ILE A O 1
ATOM 2765 N N . TYR A 1 341 ? -12.909 -6.777 6.404 1.00 97.38 341 TYR A N 1
ATOM 2766 C CA . TYR A 1 341 ? -13.247 -5.354 6.505 1.00 97.38 341 TYR A CA 1
ATOM 2767 C C . TYR A 1 341 ? -14.245 -4.878 5.444 1.00 97.38 341 TYR A C 1
ATOM 2769 O O . TYR A 1 341 ? -15.060 -3.982 5.707 1.00 97.38 341 TYR A O 1
ATOM 2777 N N . THR A 1 342 ? -14.233 -5.517 4.277 1.00 97.50 342 THR A N 1
ATOM 2778 C CA . THR A 1 342 ? -15.202 -5.288 3.206 1.00 97.50 342 THR A CA 1
ATOM 2779 C C . THR A 1 342 ? -16.598 -5.713 3.659 1.00 97.50 342 THR A C 1
ATOM 2781 O O . THR A 1 342 ? -17.513 -4.890 3.631 1.00 97.50 342 THR A O 1
ATOM 2784 N N . ILE A 1 343 ? -16.769 -6.940 4.171 1.00 96.88 343 ILE A N 1
ATOM 2785 C CA . ILE A 1 343 ? -18.065 -7.428 4.685 1.00 96.88 343 ILE A CA 1
ATOM 2786 C C . ILE A 1 343 ? -18.515 -6.673 5.944 1.00 96.88 343 ILE A C 1
ATOM 2788 O O . ILE A 1 343 ? -19.714 -6.522 6.192 1.00 96.88 343 ILE A O 1
ATOM 2792 N N . TYR A 1 344 ? -17.566 -6.157 6.730 1.00 95.00 344 TYR A N 1
ATOM 2793 C CA . TYR A 1 344 ? -17.848 -5.277 7.860 1.00 95.00 344 TYR A CA 1
ATOM 2794 C C . TYR A 1 344 ? -18.461 -3.942 7.396 1.00 95.00 344 TYR A C 1
ATOM 2796 O O . TYR A 1 344 ? -19.447 -3.490 7.984 1.00 95.00 344 TYR A O 1
ATOM 2804 N N . SER A 1 345 ? -17.920 -3.327 6.336 1.00 94.38 345 SER A N 1
ATOM 2805 C CA . SER A 1 345 ? -18.244 -1.946 5.931 1.00 94.38 345 SER A CA 1
ATOM 2806 C C . SER A 1 345 ? -19.334 -1.826 4.857 1.00 94.38 345 SER A C 1
ATOM 2808 O O . SER A 1 345 ? -20.189 -0.939 4.955 1.00 94.38 345 SER A O 1
ATOM 2810 N N . LEU A 1 346 ? -19.320 -2.686 3.833 1.00 94.25 346 LEU A N 1
ATOM 2811 C CA . LEU A 1 346 ? -20.137 -2.536 2.623 1.00 94.25 346 LEU A CA 1
ATOM 2812 C C . LEU A 1 346 ? -21.449 -3.339 2.646 1.00 94.25 346 LEU A C 1
ATOM 2814 O O . LEU A 1 346 ? -21.496 -4.431 3.215 1.00 94.25 346 LEU A O 1
ATOM 2818 N N . PRO A 1 347 ? -22.519 -2.843 1.987 1.00 90.19 347 PRO A N 1
ATOM 2819 C CA . PRO A 1 347 ? -23.705 -3.647 1.690 1.00 90.19 347 PRO A CA 1
ATOM 2820 C C . PRO A 1 347 ? -23.389 -4.793 0.699 1.00 90.19 347 PRO A C 1
ATOM 2822 O O . PRO A 1 347 ? -22.431 -4.681 -0.064 1.00 90.19 347 PRO A O 1
ATOM 2825 N N . PRO A 1 348 ? -24.195 -5.874 0.670 1.00 90.88 348 PRO A N 1
ATOM 2826 C CA . PRO A 1 348 ? -25.430 -6.070 1.437 1.00 90.88 348 PRO A CA 1
ATOM 2827 C C . PRO A 1 348 ? -25.203 -6.472 2.901 1.00 90.88 348 PRO A C 1
ATOM 2829 O O . PRO A 1 348 ? -26.077 -6.221 3.725 1.00 90.88 348 PRO A O 1
ATOM 2832 N N . LEU A 1 349 ? -24.040 -7.039 3.243 1.00 92.62 349 LEU A N 1
ATOM 2833 C CA . LEU A 1 349 ? -23.795 -7.591 4.579 1.00 92.62 349 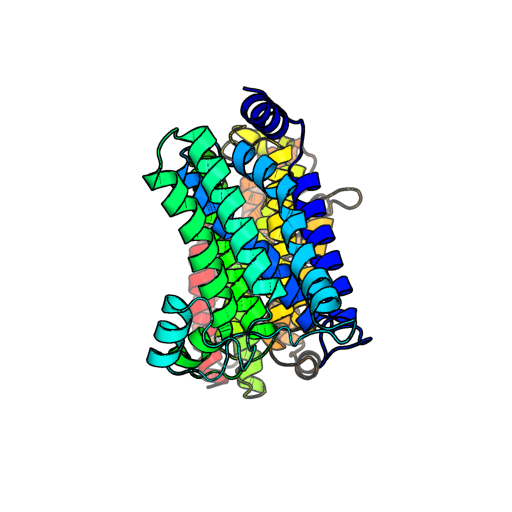LEU A CA 1
ATOM 2834 C C . LEU A 1 349 ? -23.665 -6.502 5.654 1.00 92.62 349 LEU A C 1
ATOM 2836 O O . LEU A 1 349 ? -24.392 -6.535 6.643 1.00 92.62 349 LEU A O 1
ATOM 2840 N N . ARG A 1 350 ? -22.759 -5.531 5.460 1.00 92.94 350 ARG A N 1
ATOM 2841 C CA . ARG A 1 350 ? -22.481 -4.396 6.362 1.00 92.94 350 ARG A CA 1
ATOM 2842 C C . ARG A 1 350 ? -22.574 -4.781 7.842 1.00 92.94 350 ARG A C 1
ATOM 2844 O O . ARG A 1 350 ? -23.335 -4.196 8.623 1.00 92.94 350 ARG A O 1
ATOM 2851 N N . LEU A 1 351 ? -21.789 -5.790 8.221 1.00 93.75 351 LEU A N 1
ATOM 2852 C CA . LEU A 1 351 ? -21.909 -6.476 9.510 1.00 93.75 351 LEU A CA 1
ATOM 2853 C C . LEU A 1 351 ? -21.569 -5.585 10.709 1.00 93.75 351 LEU A C 1
ATOM 2855 O O . LEU A 1 351 ? -21.921 -5.936 11.832 1.00 93.75 351 LEU A O 1
ATOM 2859 N N . LYS A 1 352 ? -21.011 -4.382 10.490 1.00 90.62 352 LYS A N 1
ATOM 2860 C CA . LYS A 1 352 ? -20.882 -3.346 11.529 1.00 90.62 352 LYS A CA 1
ATOM 2861 C C . LYS A 1 352 ? -22.198 -2.989 12.235 1.00 90.62 352 LYS A C 1
ATOM 2863 O O . LYS A 1 352 ? -22.165 -2.438 13.326 1.00 90.62 352 LYS A O 1
ATOM 2868 N N . ARG A 1 353 ? -23.353 -3.280 11.622 1.00 89.38 353 ARG A N 1
ATOM 2869 C CA . ARG A 1 353 ? -24.689 -3.053 12.206 1.00 89.38 353 ARG A CA 1
ATOM 2870 C C . ARG A 1 353 ? -25.102 -4.124 13.221 1.00 89.38 353 ARG A C 1
ATOM 2872 O O . ARG A 1 353 ? -26.028 -3.887 13.991 1.00 89.38 353 ARG A O 1
ATOM 2879 N N . VAL A 1 354 ? -24.442 -5.284 13.212 1.00 90.56 354 VAL A N 1
ATOM 2880 C CA . VAL A 1 354 ? -24.709 -6.412 14.111 1.00 90.56 354 VAL A CA 1
ATOM 2881 C C . VAL A 1 354 ? -23.659 -6.389 15.229 1.00 90.56 354 VAL A C 1
ATOM 2883 O O . VAL A 1 354 ? -22.514 -6.753 14.972 1.00 90.56 354 VAL A O 1
ATOM 2886 N N . PRO A 1 355 ? -23.998 -5.971 16.463 1.00 84.62 355 PRO A N 1
ATOM 2887 C CA . PRO A 1 355 ? -23.003 -5.578 17.467 1.00 84.62 355 PRO A CA 1
ATOM 2888 C C . PRO A 1 355 ? -21.979 -6.670 17.787 1.00 84.62 355 PRO A C 1
ATOM 2890 O O . PRO A 1 355 ? -20.783 -6.452 17.618 1.00 84.62 355 PRO A O 1
ATOM 2893 N N . VAL A 1 356 ? -22.440 -7.867 18.156 1.00 88.94 356 VAL A N 1
ATOM 2894 C CA . VAL A 1 356 ? -21.562 -8.992 18.526 1.00 88.94 356 VAL A CA 1
ATOM 2895 C C . VAL A 1 356 ? -20.694 -9.430 17.346 1.00 88.94 356 VAL A C 1
ATOM 2897 O O . VAL A 1 356 ? -19.481 -9.578 17.476 1.00 88.94 356 VAL A O 1
ATOM 2900 N N . LEU A 1 357 ? -21.301 -9.577 16.168 1.00 91.06 357 LEU A N 1
ATOM 2901 C CA . LEU A 1 357 ? -20.594 -10.025 14.972 1.00 91.06 357 LEU A CA 1
ATOM 2902 C C . LEU A 1 357 ? -19.560 -8.995 14.500 1.00 91.06 357 LEU A C 1
ATOM 2904 O O . LEU A 1 357 ? -18.464 -9.369 14.099 1.00 91.06 357 LEU A O 1
ATOM 2908 N N . SER A 1 358 ? -19.870 -7.700 14.600 1.00 91.62 358 SER A N 1
ATOM 2909 C CA . SER A 1 358 ? -18.947 -6.621 14.236 1.00 91.62 358 SER A CA 1
ATOM 2910 C C . SER A 1 358 ? -17.650 -6.652 15.048 1.00 91.62 358 SER A C 1
ATOM 2912 O O . SER A 1 358 ? -16.576 -6.380 14.515 1.00 91.62 358 SER A O 1
ATOM 2914 N N . ILE A 1 359 ? -17.755 -7.014 16.327 1.00 94.81 359 ILE A N 1
ATOM 2915 C CA . ILE A 1 359 ? -16.644 -7.115 17.271 1.00 94.81 359 ILE A CA 1
ATOM 2916 C C . ILE A 1 359 ? -15.855 -8.400 17.039 1.00 94.81 359 ILE A C 1
ATOM 2918 O O . ILE A 1 359 ? -14.628 -8.361 16.942 1.00 94.81 359 ILE A O 1
ATOM 2922 N N . PHE A 1 360 ? -16.558 -9.516 16.842 1.00 95.38 360 PHE A N 1
ATOM 2923 C CA . PHE A 1 360 ? -15.937 -10.791 16.508 1.00 95.38 360 PHE A CA 1
ATOM 2924 C C . PHE A 1 360 ? -15.126 -10.717 15.205 1.00 95.38 360 PHE A C 1
ATOM 2926 O O . PHE A 1 360 ? -14.001 -11.201 15.162 1.00 95.38 360 PHE A O 1
ATOM 2933 N N . LEU A 1 361 ? -15.623 -10.034 14.166 1.00 96.50 361 LEU A N 1
ATOM 2934 C CA . LEU A 1 361 ? -14.878 -9.832 12.915 1.00 96.50 361 LEU A CA 1
ATOM 2935 C C . LEU A 1 361 ? -13.555 -9.084 13.118 1.00 96.50 361 LEU A C 1
ATOM 2937 O O . LEU A 1 361 ? -12.570 -9.413 12.464 1.00 96.50 361 LEU A O 1
ATOM 2941 N N . ILE A 1 362 ? -13.504 -8.107 14.028 1.00 95.94 362 ILE A N 1
ATOM 2942 C CA . ILE A 1 362 ? -12.255 -7.398 14.347 1.00 95.94 362 ILE A CA 1
ATOM 2943 C C . ILE A 1 362 ? -11.268 -8.342 15.040 1.00 95.94 362 ILE A C 1
ATOM 2945 O O . ILE A 1 362 ? -10.083 -8.333 14.709 1.00 95.94 362 ILE A O 1
ATOM 2949 N N . ALA A 1 363 ? -11.751 -9.193 15.948 1.00 97.50 363 ALA A N 1
ATOM 2950 C CA . ALA A 1 363 ? -10.922 -10.209 16.589 1.00 97.50 363 ALA A CA 1
ATOM 2951 C C . ALA A 1 363 ? -10.387 -11.238 15.575 1.00 97.50 363 ALA A C 1
ATOM 2953 O O . ALA A 1 363 ? -9.202 -11.570 15.596 1.00 97.50 363 ALA A O 1
ATOM 2954 N N . VAL A 1 364 ? -11.229 -11.682 14.635 1.00 98.31 364 VAL A N 1
ATOM 2955 C CA . VAL A 1 364 ? -10.828 -12.569 13.532 1.00 98.31 364 VAL A CA 1
ATOM 2956 C C . VAL A 1 364 ? -9.816 -11.881 12.614 1.00 98.31 364 VAL A C 1
ATOM 2958 O O . VAL A 1 364 ? -8.837 -12.509 12.231 1.00 98.31 364 VAL A O 1
ATOM 2961 N N . ALA A 1 365 ? -9.976 -10.592 12.300 1.00 98.25 365 ALA A N 1
ATOM 2962 C CA . ALA A 1 365 ? -8.995 -9.851 11.505 1.00 98.25 365 ALA A CA 1
ATOM 2963 C C . ALA A 1 365 ? -7.621 -9.792 12.194 1.00 98.25 365 ALA A C 1
ATOM 2965 O O . ALA A 1 365 ? -6.598 -9.995 11.541 1.00 98.25 365 ALA A O 1
ATOM 2966 N N . ALA A 1 366 ? -7.588 -9.564 13.511 1.00 98.19 366 ALA A N 1
ATOM 2967 C CA . ALA A 1 366 ? -6.351 -9.590 14.290 1.00 98.19 366 ALA A CA 1
ATOM 2968 C C . ALA A 1 366 ? -5.700 -10.986 14.284 1.00 98.19 366 ALA A C 1
ATOM 2970 O O . ALA A 1 366 ? -4.487 -11.097 14.102 1.00 98.19 366 ALA A O 1
ATOM 2971 N N . LEU A 1 367 ? -6.502 -12.050 14.411 1.00 98.12 367 LEU A N 1
ATOM 2972 C CA . LEU A 1 367 ? -6.037 -13.435 14.304 1.00 98.12 367 LEU A CA 1
ATOM 2973 C C . LEU A 1 367 ? -5.477 -13.757 12.913 1.00 98.12 367 LEU A C 1
ATOM 2975 O O . LEU A 1 367 ? -4.401 -14.334 12.819 1.00 98.12 367 LEU A O 1
ATOM 2979 N N . VAL A 1 368 ? -6.163 -13.356 11.842 1.00 98.25 368 VAL A N 1
ATOM 2980 C CA . VAL A 1 368 ? -5.722 -13.557 10.451 1.00 98.25 368 VAL A CA 1
ATOM 2981 C C . VAL A 1 368 ? -4.354 -12.922 10.216 1.00 98.25 368 VAL A C 1
ATOM 2983 O O . VAL A 1 368 ? -3.477 -13.556 9.638 1.00 98.25 368 VAL A O 1
ATOM 2986 N N . VAL A 1 369 ? -4.138 -11.701 10.711 1.00 98.44 369 VAL A N 1
ATOM 2987 C CA . VAL A 1 369 ? -2.842 -11.016 10.597 1.00 98.44 369 VAL A CA 1
ATOM 2988 C C . VAL A 1 369 ? -1.759 -11.708 11.435 1.00 98.44 369 VAL A C 1
ATOM 2990 O O . VAL A 1 369 ? -0.627 -11.844 10.975 1.00 98.44 369 VAL A O 1
ATOM 2993 N N . PHE A 1 370 ? -2.097 -12.204 12.629 1.00 97.50 370 PHE A N 1
ATOM 2994 C CA . PHE A 1 370 ? -1.172 -13.000 13.442 1.00 97.50 370 PHE A CA 1
ATOM 2995 C C . PHE A 1 370 ? -0.762 -14.299 12.745 1.00 97.50 370 PHE A C 1
ATOM 2997 O O . PHE A 1 370 ? 0.420 -14.624 12.671 1.00 97.50 370 PHE A O 1
ATOM 3004 N N . MET A 1 371 ? -1.735 -15.023 12.190 1.00 96.94 371 MET A N 1
ATOM 3005 C CA . MET A 1 371 ? -1.513 -16.244 11.417 1.00 96.94 371 MET A CA 1
ATOM 3006 C C . MET A 1 371 ? -0.626 -15.976 10.196 1.00 96.94 371 MET A C 1
ATOM 3008 O O . MET A 1 371 ? 0.293 -16.749 9.941 1.00 96.94 371 MET A O 1
ATOM 3012 N N . ALA A 1 372 ? -0.839 -14.851 9.503 1.00 96.75 372 ALA A N 1
ATOM 3013 C CA . ALA A 1 372 ? -0.006 -14.425 8.381 1.00 96.75 372 ALA A CA 1
ATOM 3014 C C . ALA A 1 372 ? 1.467 -14.251 8.773 1.00 96.75 372 ALA A C 1
ATOM 3016 O O . ALA A 1 372 ? 2.357 -14.646 8.025 1.00 96.75 372 ALA A O 1
ATOM 3017 N N . GLY A 1 373 ? 1.718 -13.685 9.957 1.00 96.12 373 GLY A N 1
ATOM 3018 C CA . GLY A 1 373 ? 3.058 -13.564 10.525 1.00 96.12 373 GLY A CA 1
ATOM 3019 C C . GLY A 1 373 ? 3.664 -14.910 10.906 1.00 96.12 373 GLY A C 1
ATOM 3020 O O . GLY A 1 373 ? 4.812 -15.192 10.579 1.00 96.12 373 GLY A O 1
ATOM 3021 N N . PHE A 1 374 ? 2.882 -15.753 11.576 1.00 94.38 374 PHE A N 1
ATOM 3022 C CA . PHE A 1 374 ? 3.321 -17.049 12.094 1.00 94.38 374 PHE A CA 1
ATOM 3023 C C . PHE A 1 374 ? 3.762 -18.036 11.007 1.00 94.38 374 PHE A C 1
ATOM 3025 O O . PHE A 1 374 ? 4.658 -18.845 11.233 1.00 94.38 374 PHE A O 1
ATOM 3032 N N . SER A 1 375 ? 3.152 -17.965 9.824 1.00 90.25 375 SER A N 1
ATOM 3033 C CA . SER A 1 375 ? 3.469 -18.835 8.688 1.00 90.25 375 SER A CA 1
ATOM 3034 C C . SER A 1 375 ? 4.064 -18.068 7.503 1.00 90.25 375 SER A C 1
ATOM 3036 O O . SER A 1 375 ? 3.854 -18.456 6.357 1.00 90.25 375 SER A O 1
ATOM 3038 N N . LEU A 1 376 ? 4.751 -16.950 7.752 1.00 87.94 376 LEU A N 1
ATOM 3039 C CA . LEU A 1 376 ? 5.274 -16.070 6.699 1.00 87.94 376 LEU A CA 1
ATOM 3040 C C . LEU A 1 376 ? 6.234 -16.768 5.702 1.00 87.94 376 LEU A C 1
ATOM 3042 O O . LEU A 1 376 ? 6.110 -16.485 4.507 1.00 87.94 376 LEU A O 1
ATOM 3046 N N . PRO A 1 377 ? 7.134 -17.690 6.121 1.00 77.00 377 PRO A N 1
ATOM 3047 C CA . PRO A 1 377 ? 8.015 -18.408 5.196 1.00 77.00 377 PRO A CA 1
ATOM 3048 C C . PRO A 1 377 ? 7.325 -19.576 4.488 1.00 77.00 377 PRO A C 1
ATOM 3050 O O . PRO A 1 377 ? 7.526 -19.770 3.293 1.00 77.00 377 PRO A O 1
ATOM 3053 N N . GLU A 1 378 ? 6.528 -20.370 5.212 1.00 73.50 378 GLU A N 1
ATOM 3054 C CA . GLU A 1 378 ? 5.919 -21.590 4.680 1.00 73.50 378 GLU A CA 1
ATOM 3055 C C . GLU A 1 378 ? 4.582 -21.949 5.346 1.00 73.50 378 GLU A C 1
ATOM 3057 O O . GLU A 1 378 ? 4.383 -21.796 6.554 1.00 73.50 378 GLU A O 1
ATOM 3062 N N . HIS A 1 379 ? 3.698 -22.564 4.557 1.00 74.94 379 HIS A N 1
ATOM 3063 C CA . HIS A 1 379 ? 2.355 -22.967 4.979 1.00 74.94 379 HIS A CA 1
ATOM 3064 C C . HIS A 1 379 ? 2.330 -24.096 6.006 1.00 74.94 379 HIS A C 1
ATOM 3066 O O . HIS A 1 379 ? 1.403 -24.160 6.816 1.00 74.94 379 HIS A O 1
ATOM 3072 N N . LYS A 1 380 ? 3.356 -24.957 6.011 1.00 77.62 380 LYS A N 1
ATOM 3073 C CA . LYS A 1 380 ? 3.427 -26.138 6.881 1.00 77.62 380 LYS A CA 1
ATOM 3074 C C . LYS A 1 380 ? 3.379 -25.796 8.372 1.00 77.62 380 LYS A C 1
ATOM 3076 O O . LYS A 1 380 ? 2.923 -26.609 9.167 1.00 77.62 380 LYS A O 1
ATOM 3081 N N . TYR A 1 381 ? 3.795 -24.587 8.753 1.00 82.81 381 TYR A N 1
ATOM 3082 C CA . TYR A 1 381 ? 3.815 -24.170 10.153 1.00 82.81 381 TYR A CA 1
ATOM 3083 C C . TYR A 1 381 ? 2.423 -23.888 10.709 1.00 82.81 381 TYR A C 1
ATOM 3085 O O . TYR A 1 381 ? 2.208 -24.068 11.902 1.00 82.81 381 TYR A O 1
ATOM 3093 N N . LEU A 1 382 ? 1.460 -23.494 9.868 1.00 87.56 382 LEU A N 1
ATOM 3094 C CA . LEU A 1 382 ? 0.166 -22.987 10.328 1.00 87.56 382 LEU A CA 1
ATOM 3095 C C . LEU A 1 382 ? -0.619 -24.002 11.175 1.00 87.56 382 LEU A C 1
ATOM 3097 O O . LEU A 1 382 ? -1.254 -23.614 12.154 1.00 87.56 382 LEU A O 1
ATOM 3101 N N . ALA A 1 383 ? -0.536 -25.292 10.833 1.00 88.44 383 ALA A N 1
ATOM 3102 C CA . ALA A 1 383 ? -1.192 -26.377 11.570 1.00 88.44 383 ALA A CA 1
ATOM 3103 C C . ALA A 1 383 ? -0.665 -26.541 13.008 1.00 88.44 383 ALA A C 1
ATOM 3105 O O . ALA A 1 383 ? -1.350 -27.102 13.859 1.00 88.44 383 ALA A O 1
ATOM 3106 N N . SER A 1 384 ? 0.529 -26.019 13.281 1.00 90.44 384 SER A N 1
ATOM 3107 C CA . SER A 1 384 ? 1.200 -26.085 14.577 1.00 90.44 384 SER A CA 1
ATOM 3108 C C . SER A 1 384 ? 0.988 -24.827 15.427 1.00 90.44 384 SER A C 1
ATOM 3110 O O . SER A 1 384 ? 1.600 -24.703 16.488 1.00 90.44 384 SER A O 1
ATOM 3112 N N . LEU A 1 385 ? 0.147 -23.877 14.988 1.00 91.50 385 LEU A N 1
ATOM 3113 C CA . LEU A 1 385 ? -0.206 -22.709 15.796 1.00 91.50 385 LEU A CA 1
ATOM 3114 C C . LEU A 1 385 ? -0.955 -23.169 17.058 1.00 91.50 385 LEU A C 1
ATOM 3116 O O . LEU A 1 385 ? -2.032 -23.760 16.935 1.00 91.50 385 LEU A O 1
ATOM 3120 N N . PRO A 1 386 ? -0.452 -22.887 18.276 1.00 89.94 386 PRO A N 1
ATOM 3121 C CA . PRO A 1 386 ? -1.100 -23.385 19.479 1.00 89.94 386 PRO A CA 1
ATOM 3122 C C . PRO A 1 386 ? -2.526 -22.842 19.633 1.00 89.94 386 PRO A C 1
ATOM 3124 O O . PRO A 1 386 ? -2.760 -21.632 19.615 1.00 89.94 386 PRO A O 1
ATOM 3127 N N . THR A 1 387 ? -3.493 -23.738 19.832 1.00 90.94 387 THR A N 1
ATOM 3128 C CA . THR A 1 387 ? -4.928 -23.400 19.886 1.00 90.94 387 THR A CA 1
ATOM 3129 C C . THR A 1 387 ? -5.275 -22.420 21.005 1.00 90.94 387 THR A C 1
ATOM 3131 O O . THR A 1 387 ? -6.178 -21.599 20.850 1.00 90.94 387 THR A O 1
ATOM 3134 N N . TYR A 1 388 ? -4.527 -22.436 22.110 1.00 87.31 388 TYR A N 1
ATOM 3135 C CA . TYR A 1 388 ? -4.705 -21.475 23.195 1.00 87.31 388 TYR A CA 1
ATOM 3136 C C . TYR A 1 388 ? -4.336 -20.038 22.784 1.00 87.31 388 TYR A C 1
ATOM 3138 O O . TYR A 1 388 ? -4.961 -19.102 23.271 1.00 87.31 388 TYR A O 1
ATOM 3146 N N . ILE A 1 389 ? -3.387 -19.834 21.857 1.00 89.62 389 ILE A N 1
ATOM 3147 C CA . ILE A 1 389 ? -3.064 -18.504 21.304 1.00 89.62 389 ILE A CA 1
ATOM 3148 C C . ILE A 1 389 ? -4.207 -18.013 20.414 1.00 89.62 389 ILE A C 1
ATOM 3150 O O . ILE A 1 389 ? -4.595 -16.848 20.487 1.00 89.62 389 ILE A O 1
ATOM 3154 N N . ILE A 1 390 ? -4.792 -18.911 19.618 1.00 93.31 390 ILE A N 1
ATOM 3155 C CA . ILE A 1 390 ? -5.975 -18.609 18.803 1.00 93.31 390 ILE A CA 1
ATOM 3156 C C . ILE A 1 390 ? -7.127 -18.156 19.709 1.00 93.31 390 ILE A C 1
ATOM 3158 O O . ILE A 1 390 ? -7.690 -17.078 19.508 1.00 93.31 390 ILE A O 1
ATOM 3162 N N . ALA A 1 391 ? -7.437 -18.947 20.741 1.00 92.44 391 ALA A N 1
ATOM 3163 C CA . ALA A 1 391 ? -8.468 -18.620 21.720 1.00 92.44 391 ALA A CA 1
ATOM 3164 C C . ALA A 1 391 ? -8.173 -17.293 22.435 1.00 92.44 391 ALA A C 1
ATOM 3166 O O . ALA A 1 391 ? -9.081 -16.476 22.585 1.00 92.44 391 ALA A O 1
ATOM 3167 N N . LEU A 1 392 ? -6.912 -17.038 22.807 1.00 90.44 392 LEU A N 1
ATOM 3168 C CA . LEU A 1 392 ? -6.502 -15.784 23.436 1.00 90.44 392 LEU A CA 1
ATOM 3169 C C . LEU A 1 392 ? -6.858 -14.578 22.580 1.00 90.44 392 LEU A C 1
ATOM 3171 O O . LEU A 1 392 ? -7.511 -13.657 23.056 1.00 90.44 392 LEU A O 1
ATOM 3175 N N . ILE A 1 393 ? -6.393 -14.576 21.330 1.00 94.06 393 ILE A N 1
ATOM 3176 C CA . ILE A 1 393 ? -6.562 -13.452 20.410 1.00 94.06 393 ILE A CA 1
ATOM 3177 C C . ILE A 1 393 ? -8.056 -13.204 20.200 1.00 94.06 393 ILE A C 1
ATOM 3179 O O . ILE A 1 393 ? -8.519 -12.071 20.335 1.00 94.06 393 ILE A O 1
ATOM 3183 N N . LEU A 1 394 ? -8.827 -14.266 19.948 1.00 95.94 394 LEU A N 1
ATOM 3184 C CA . LEU A 1 394 ? -10.267 -14.152 19.750 1.00 95.94 394 LEU A CA 1
ATOM 3185 C C . LEU A 1 394 ? -10.977 -13.599 20.988 1.00 95.94 394 LEU A C 1
ATOM 3187 O O . LEU A 1 394 ? -11.759 -12.661 20.853 1.00 95.94 394 LEU A O 1
ATOM 3191 N N . ILE A 1 395 ? -10.696 -14.121 22.185 1.00 94.12 395 ILE A N 1
ATOM 3192 C CA . ILE A 1 395 ? -11.330 -13.670 23.432 1.00 94.12 395 ILE A CA 1
ATOM 3193 C C . ILE A 1 395 ? -10.905 -12.237 23.761 1.00 94.12 395 ILE A C 1
ATOM 3195 O O . ILE A 1 395 ? -11.755 -11.366 23.941 1.00 94.12 395 ILE A O 1
ATOM 3199 N N . ALA A 1 396 ? -9.600 -11.964 23.801 1.00 93.56 396 ALA A N 1
ATOM 3200 C CA . ALA A 1 396 ? -9.068 -10.667 24.196 1.00 93.56 396 ALA A CA 1
ATOM 3201 C C . ALA A 1 396 ? -9.572 -9.547 23.277 1.00 93.56 396 ALA A C 1
ATOM 3203 O O . ALA A 1 396 ? -10.054 -8.526 23.768 1.00 93.56 396 ALA A O 1
ATOM 3204 N N . PHE A 1 397 ? -9.544 -9.735 21.953 1.00 95.38 397 PHE A N 1
ATOM 3205 C CA . PHE A 1 397 ? -10.026 -8.703 21.032 1.00 95.38 397 PHE A CA 1
ATOM 3206 C C . PHE A 1 397 ? -11.551 -8.654 20.913 1.00 95.38 397 PHE A C 1
ATOM 3208 O O . PHE A 1 397 ? -12.077 -7.566 20.685 1.00 95.38 397 PHE A O 1
ATOM 3215 N N . SER A 1 398 ? -12.275 -9.754 21.157 1.00 95.69 398 SER A N 1
ATOM 3216 C CA . SER A 1 398 ? -13.744 -9.695 21.267 1.00 95.69 398 SER A CA 1
ATOM 3217 C C . SER A 1 398 ? -14.197 -8.892 22.488 1.00 95.69 398 SER A C 1
ATOM 3219 O O . SER A 1 398 ? -15.250 -8.268 22.464 1.00 95.69 398 SER A O 1
ATOM 3221 N N . LEU A 1 399 ? -13.396 -8.854 23.552 1.00 94.94 399 LEU A N 1
ATOM 3222 C CA . LEU A 1 399 ? -13.659 -8.010 24.715 1.00 94.94 399 LEU A CA 1
ATOM 3223 C C . LEU A 1 399 ? -13.196 -6.561 24.478 1.00 94.94 399 LEU A C 1
ATOM 3225 O O . LEU A 1 399 ? -13.942 -5.614 24.724 1.00 94.94 399 LEU A O 1
ATOM 3229 N N . ALA A 1 400 ? -11.976 -6.375 23.967 1.00 94.56 400 ALA A N 1
ATOM 3230 C CA . ALA A 1 400 ? -11.355 -5.057 23.855 1.00 94.56 400 ALA A CA 1
ATOM 3231 C C . ALA A 1 400 ? -11.923 -4.190 22.720 1.00 94.56 400 ALA A C 1
ATOM 3233 O O . ALA A 1 400 ? -11.996 -2.967 22.857 1.00 94.56 400 ALA A O 1
ATOM 3234 N N . ALA A 1 401 ? -12.329 -4.784 21.590 1.00 94.31 401 ALA A N 1
ATOM 3235 C CA . ALA A 1 401 ? -12.693 -4.022 20.392 1.00 94.31 401 ALA A CA 1
ATOM 3236 C C . ALA A 1 401 ? -13.948 -3.150 20.569 1.00 94.31 401 ALA A C 1
ATOM 3238 O O . ALA A 1 401 ? -14.146 -2.213 19.793 1.00 94.31 401 ALA A O 1
ATOM 3239 N N . HIS A 1 402 ? -14.740 -3.383 21.621 1.00 93.69 402 HIS A N 1
ATOM 3240 C CA . HIS A 1 402 ? -15.851 -2.517 22.017 1.00 93.69 402 HIS A CA 1
ATOM 3241 C C . HIS A 1 402 ? -15.421 -1.069 22.293 1.00 93.69 402 HIS A C 1
ATOM 3243 O O . HIS A 1 402 ? -16.228 -0.151 22.157 1.00 93.69 402 HIS A O 1
ATOM 3249 N N . MET A 1 403 ? -14.144 -0.831 22.621 1.00 93.25 403 MET A N 1
ATOM 3250 C CA . MET A 1 403 ? -13.621 0.519 22.846 1.00 93.25 403 MET A CA 1
ATOM 3251 C C . MET A 1 403 ? -13.822 1.453 21.644 1.00 93.25 403 MET A C 1
ATOM 3253 O O . MET A 1 403 ? -13.960 2.660 21.830 1.00 93.25 403 MET A O 1
ATOM 3257 N N . LYS A 1 404 ? -13.869 0.906 20.417 1.00 90.50 404 LYS A N 1
ATOM 3258 C CA . LYS A 1 404 ? -14.031 1.700 19.190 1.00 90.50 404 LYS A CA 1
ATOM 3259 C C . LYS A 1 404 ? -15.364 2.452 19.162 1.00 90.50 404 LYS A C 1
ATOM 3261 O O . LYS A 1 404 ? -15.429 3.523 18.575 1.00 90.50 404 LYS A O 1
ATOM 3266 N N . ASP A 1 405 ? -16.395 1.898 19.799 1.00 91.56 405 ASP A N 1
ATOM 3267 C CA . ASP A 1 405 ? -17.767 2.408 19.733 1.00 91.56 405 ASP A CA 1
ATOM 3268 C C . ASP A 1 405 ? -17.956 3.650 20.625 1.00 91.56 405 ASP A C 1
ATOM 3270 O O . ASP A 1 405 ? -18.916 4.398 20.469 1.00 91.56 405 ASP A O 1
ATOM 3274 N N . VAL A 1 406 ? -17.027 3.911 21.556 1.00 93.25 406 VAL A N 1
ATOM 3275 C CA . VAL A 1 406 ? -17.137 5.006 22.537 1.00 93.25 406 VAL A CA 1
ATOM 3276 C C . VAL A 1 406 ? -16.991 6.387 21.895 1.00 93.25 406 VAL A C 1
ATOM 3278 O O . VAL A 1 406 ? -17.610 7.340 22.361 1.00 93.25 406 VAL A O 1
ATOM 3281 N N . LYS A 1 407 ? -16.209 6.523 20.817 1.00 90.38 407 LYS A N 1
ATOM 3282 C CA . LYS A 1 407 ? -16.082 7.805 20.096 1.00 90.38 407 LYS A CA 1
ATOM 3283 C C . LYS A 1 407 ? -17.236 8.080 19.128 1.00 90.38 407 LYS A C 1
ATOM 3285 O O . LYS A 1 407 ? -17.476 9.233 18.787 1.00 90.38 407 LYS A O 1
ATOM 3290 N N . ASP A 1 408 ? -17.943 7.040 18.691 1.00 90.50 408 ASP A N 1
ATOM 3291 C CA . ASP A 1 408 ? -18.900 7.113 17.581 1.00 90.50 408 ASP A CA 1
ATOM 3292 C C . ASP A 1 408 ? -20.370 7.049 18.053 1.00 90.50 408 ASP A C 1
ATOM 3294 O O . ASP A 1 408 ? -21.279 6.973 17.233 1.00 90.50 408 ASP A O 1
ATOM 3298 N N . ILE A 1 409 ? -20.634 7.166 19.366 1.00 93.31 409 ILE A N 1
ATOM 3299 C CA . ILE A 1 409 ? -21.967 6.991 19.987 1.00 93.31 409 ILE A CA 1
ATOM 3300 C C . ILE A 1 409 ? -23.065 7.811 19.292 1.00 93.31 409 ILE A C 1
ATOM 3302 O O . ILE A 1 409 ? -24.143 7.287 19.009 1.00 93.31 409 ILE A O 1
ATOM 3306 N N . ALA A 1 410 ? -22.819 9.099 19.030 1.00 92.69 410 ALA A N 1
ATOM 3307 C CA . ALA A 1 410 ? -23.811 9.982 18.413 1.00 92.69 410 ALA A CA 1
ATOM 3308 C C . ALA A 1 410 ? -24.145 9.563 16.969 1.00 92.69 410 ALA A C 1
ATOM 3310 O O . ALA A 1 410 ? -25.321 9.463 16.610 1.00 92.69 410 ALA A O 1
ATOM 3311 N N . GLY A 1 411 ? -23.122 9.278 16.158 1.00 92.56 411 GLY A N 1
ATOM 3312 C CA . GLY A 1 411 ? -23.274 8.808 14.784 1.00 92.56 411 GLY A CA 1
ATOM 3313 C C . GLY A 1 411 ? -23.916 7.422 14.706 1.00 92.56 411 GLY A C 1
ATOM 3314 O O . GLY A 1 411 ? -24.824 7.213 13.901 1.00 92.56 411 GLY A O 1
ATOM 3315 N N . ASP A 1 412 ? -23.513 6.495 15.576 1.00 93.06 412 ASP A N 1
ATOM 3316 C CA . ASP A 1 412 ? -24.077 5.145 15.653 1.00 93.06 412 ASP A CA 1
ATOM 3317 C C . ASP A 1 412 ? -25.557 5.177 16.042 1.00 93.06 412 ASP A C 1
ATOM 3319 O O . ASP A 1 412 ? -26.375 4.504 15.407 1.00 93.06 412 ASP A O 1
ATOM 3323 N N . ARG A 1 413 ? -25.931 6.017 17.020 1.00 94.44 413 ARG A N 1
ATOM 3324 C CA . ARG A 1 413 ? -27.332 6.230 17.412 1.00 94.44 413 ARG A CA 1
ATOM 3325 C C . ARG A 1 413 ? -28.166 6.733 16.236 1.00 94.44 413 ARG A C 1
ATOM 3327 O O . ARG A 1 413 ? -29.229 6.178 15.969 1.00 94.44 413 ARG A O 1
ATOM 3334 N N . ALA A 1 414 ? -27.680 7.744 15.518 1.00 92.88 414 ALA A N 1
ATOM 3335 C CA . ALA A 1 414 ? -28.379 8.305 14.363 1.00 92.88 414 ALA A CA 1
ATOM 3336 C C . ALA A 1 414 ? -28.522 7.301 13.203 1.00 92.88 414 ALA A C 1
ATOM 3338 O O . ALA A 1 414 ? -29.487 7.360 12.445 1.00 92.88 414 ALA A O 1
ATOM 3339 N N . ALA A 1 415 ? -27.586 6.358 13.077 1.00 89.56 415 ALA A N 1
ATOM 3340 C CA . ALA A 1 415 ? -27.609 5.306 12.065 1.00 89.56 415 ALA A CA 1
ATOM 3341 C C . ALA A 1 415 ? -28.335 4.020 12.500 1.00 89.56 415 ALA A C 1
ATOM 3343 O O . ALA A 1 415 ? -28.354 3.050 11.737 1.00 89.56 415 ALA A O 1
ATOM 3344 N N . GLY A 1 416 ? -28.906 3.986 13.710 1.00 90.00 416 GLY A N 1
ATOM 3345 C CA . GLY A 1 416 ? -29.585 2.810 14.260 1.00 90.00 416 GLY A CA 1
ATOM 3346 C C . GLY A 1 416 ? -28.652 1.631 14.567 1.00 90.00 416 GLY A C 1
ATOM 3347 O O . GLY A 1 416 ? -29.107 0.488 14.625 1.00 90.00 416 GLY A O 1
ATOM 3348 N N . ILE A 1 417 ? -27.351 1.880 14.741 1.00 90.94 417 ILE A N 1
ATOM 3349 C CA . ILE A 1 417 ? -26.362 0.858 15.093 1.00 90.94 417 ILE A CA 1
ATOM 3350 C C . ILE A 1 417 ? -26.432 0.618 16.603 1.00 90.94 417 ILE A C 1
ATOM 3352 O O . ILE A 1 417 ? -26.227 1.517 17.413 1.00 90.94 417 ILE A O 1
ATOM 3356 N N . LYS A 1 418 ? -26.730 -0.623 16.989 1.00 90.69 418 LYS A N 1
ATOM 3357 C CA . LYS A 1 418 ? -27.034 -1.011 18.373 1.00 90.69 418 LYS A CA 1
ATOM 3358 C C . LYS A 1 418 ? -25.778 -1.320 19.204 1.00 90.69 418 LYS A C 1
ATOM 3360 O O . LYS A 1 418 ? -25.692 -2.383 19.811 1.00 90.69 418 LYS A O 1
ATOM 3365 N N . THR A 1 419 ? -24.782 -0.435 19.216 1.00 93.06 419 THR A N 1
ATOM 3366 C CA . THR A 1 419 ? -23.583 -0.617 20.062 1.00 93.06 419 THR A CA 1
ATOM 3367 C C . THR A 1 419 ? -23.941 -0.573 21.554 1.00 93.06 419 THR A C 1
ATOM 3369 O O . THR A 1 419 ? -25.001 -0.065 21.930 1.00 93.06 419 THR A O 1
ATOM 3372 N N . LEU A 1 420 ? -23.073 -1.099 22.432 1.00 93.50 420 LEU A N 1
ATOM 3373 C CA . LEU A 1 420 ? -23.341 -1.122 23.882 1.00 93.50 420 LEU A CA 1
ATOM 3374 C C . LEU A 1 420 ? -23.655 0.277 24.456 1.00 93.50 420 LEU A C 1
ATOM 3376 O O . LEU A 1 420 ? -24.651 0.395 25.174 1.00 93.50 420 LEU A O 1
ATOM 3380 N N . PRO A 1 421 ? -22.910 1.352 24.112 1.00 93.94 421 PRO A N 1
ATOM 3381 C CA . PRO A 1 421 ? -23.236 2.700 24.584 1.00 93.94 421 PRO A CA 1
ATOM 3382 C C . PRO A 1 421 ? -24.511 3.303 23.987 1.00 93.94 421 PRO A C 1
ATOM 3384 O O . PRO A 1 421 ? -25.093 4.216 24.573 1.00 93.94 421 PRO A O 1
ATOM 3387 N N . VAL A 1 422 ? -24.975 2.806 22.840 1.00 94.62 422 VAL A N 1
ATOM 3388 C CA . VAL A 1 422 ? -26.261 3.220 22.265 1.00 94.62 422 VAL A CA 1
ATOM 3389 C C . VAL A 1 422 ? -27.420 2.516 22.970 1.00 94.62 422 VAL A C 1
ATOM 3391 O O . VAL A 1 422 ? -28.408 3.169 23.291 1.00 94.62 422 VAL A O 1
ATOM 3394 N N . LEU A 1 423 ? -27.293 1.213 23.242 1.00 94.06 423 LEU A N 1
ATOM 3395 C CA . LEU A 1 423 ? -28.343 0.399 23.863 1.00 94.06 423 LEU A CA 1
ATOM 3396 C C . LEU A 1 423 ? -28.559 0.705 25.350 1.00 94.06 423 LEU A C 1
ATOM 3398 O O . LEU A 1 423 ? -29.696 0.725 25.808 1.00 94.06 423 LEU A O 1
ATOM 3402 N N . LEU A 1 424 ? -27.476 0.908 26.103 1.00 95.06 424 LEU A N 1
ATOM 3403 C CA . LEU A 1 424 ? -27.508 1.009 27.570 1.00 95.06 424 LEU A CA 1
ATOM 3404 C C . LEU A 1 424 ? -27.402 2.454 28.077 1.00 95.06 424 LEU A C 1
ATOM 3406 O O . LEU A 1 424 ? -27.394 2.693 29.283 1.00 95.06 424 LEU A O 1
ATOM 3410 N N . GLY A 1 425 ? -27.301 3.416 27.157 1.00 94.94 425 GLY A N 1
ATOM 3411 C CA . GLY A 1 425 ? -26.946 4.797 27.460 1.00 94.94 425 GLY A CA 1
ATOM 3412 C C . GLY A 1 425 ? -25.433 4.995 27.585 1.00 94.94 425 GLY A C 1
ATOM 3413 O O . GLY A 1 425 ? -24.672 4.059 27.833 1.00 94.94 425 GLY A O 1
ATOM 3414 N N . GLU A 1 426 ? -24.992 6.241 27.403 1.00 94.12 426 GLU A N 1
ATOM 3415 C CA . GLU A 1 426 ? -23.567 6.577 27.318 1.00 94.12 426 GLU A CA 1
ATOM 3416 C C . GLU A 1 426 ? -22.806 6.225 28.603 1.00 94.12 426 GLU A C 1
ATOM 3418 O O . GLU A 1 426 ? -21.758 5.588 28.538 1.00 94.12 426 GLU A O 1
ATOM 3423 N N . GLU A 1 427 ? -23.339 6.588 29.772 1.00 95.06 427 GLU A N 1
ATOM 3424 C CA . GLU A 1 427 ? -22.661 6.366 31.052 1.00 95.06 427 GLU A CA 1
ATOM 3425 C C . GLU A 1 427 ? -22.503 4.870 31.367 1.00 95.06 427 GLU A C 1
ATOM 3427 O O . GLU A 1 427 ? -21.390 4.384 31.575 1.00 95.06 427 GLU A O 1
ATOM 3432 N N . THR A 1 428 ? -23.606 4.118 31.366 1.00 97.00 428 THR A N 1
ATOM 3433 C CA . THR A 1 428 ? -23.599 2.675 31.655 1.00 97.00 428 THR A CA 1
ATOM 3434 C C . THR A 1 428 ? -22.835 1.899 30.586 1.00 97.00 428 THR A C 1
ATOM 3436 O O . THR A 1 428 ? -22.052 1.005 30.905 1.00 97.00 428 THR A O 1
ATOM 3439 N N . GLY A 1 429 ? -22.999 2.269 29.314 1.00 96.06 429 GLY A N 1
ATOM 3440 C CA . GLY A 1 429 ? -22.275 1.653 28.214 1.00 96.06 429 GLY A CA 1
ATOM 3441 C C . GLY A 1 429 ? -20.766 1.835 28.322 1.00 96.06 429 GLY A C 1
ATOM 3442 O O . GLY A 1 429 ? -20.038 0.860 28.174 1.00 96.06 429 GLY A O 1
ATOM 3443 N N . LYS A 1 430 ? -20.277 3.039 28.649 1.00 97.00 430 LYS A N 1
ATOM 3444 C CA . LYS A 1 430 ? -18.837 3.283 28.857 1.00 97.00 430 LYS A CA 1
ATOM 3445 C C . LYS A 1 430 ? -18.280 2.494 30.041 1.00 97.00 430 LYS A C 1
ATOM 3447 O O . LYS A 1 430 ? -17.185 1.945 29.920 1.00 97.00 430 LYS A O 1
ATOM 3452 N N . LYS A 1 431 ? -19.038 2.351 31.137 1.00 97.94 431 LYS A N 1
ATOM 3453 C CA . LYS A 1 431 ? -18.642 1.503 32.278 1.00 97.94 431 LYS A CA 1
ATOM 3454 C C . LYS A 1 431 ? -18.480 0.043 31.855 1.00 97.94 431 LYS A C 1
ATOM 3456 O O . LYS A 1 431 ? -17.455 -0.565 32.152 1.00 97.94 431 LYS A O 1
ATOM 3461 N N . ILE A 1 432 ? -19.437 -0.498 31.100 1.00 97.56 432 ILE A N 1
ATOM 3462 C CA . ILE A 1 432 ? -19.383 -1.885 30.611 1.00 97.56 432 ILE A CA 1
ATOM 3463 C C . ILE A 1 432 ? -18.243 -2.074 29.610 1.00 97.56 432 ILE A C 1
ATOM 3465 O O . ILE A 1 432 ? -17.471 -3.016 29.750 1.00 97.56 432 ILE A O 1
ATOM 3469 N N . VAL A 1 433 ? -18.077 -1.168 28.642 1.00 96.62 433 VAL A N 1
ATOM 3470 C CA . VAL A 1 433 ? -16.955 -1.221 27.691 1.00 96.62 433 VAL A CA 1
ATOM 3471 C C . VAL A 1 433 ? -15.615 -1.161 28.426 1.00 96.62 433 VAL A C 1
ATOM 3473 O O . VAL A 1 433 ? -14.724 -1.955 28.138 1.00 96.62 433 VAL A O 1
ATOM 3476 N N . GLY A 1 434 ? -15.481 -0.273 29.414 1.00 97.12 434 GLY A N 1
ATOM 3477 C CA . GLY A 1 434 ? -14.302 -0.203 30.271 1.00 97.12 434 GLY A CA 1
ATOM 3478 C C . GLY A 1 434 ? -14.039 -1.513 31.013 1.00 97.12 434 GLY A C 1
ATOM 3479 O O . GLY A 1 434 ? -12.893 -1.953 31.074 1.00 97.12 434 GLY A O 1
ATOM 3480 N N . ALA A 1 435 ? -15.080 -2.156 31.551 1.00 97.81 435 ALA A N 1
ATOM 3481 C CA . ALA A 1 435 ? -14.957 -3.436 32.246 1.00 97.81 435 ALA A CA 1
ATOM 3482 C C . ALA A 1 435 ? -14.527 -4.562 31.295 1.00 97.81 435 ALA A C 1
ATOM 3484 O O . ALA A 1 435 ? -13.617 -5.316 31.625 1.00 97.81 435 ALA A O 1
ATOM 3485 N N . LEU A 1 436 ? -15.111 -4.642 30.095 1.00 96.94 436 LEU A N 1
ATOM 3486 C CA . LEU A 1 436 ? -14.721 -5.619 29.072 1.00 96.94 436 LEU A CA 1
ATOM 3487 C C . LEU A 1 436 ? -13.255 -5.441 28.660 1.00 96.94 436 LEU A C 1
ATOM 3489 O O . LEU A 1 436 ? -12.508 -6.416 28.618 1.00 96.94 436 LEU A O 1
ATOM 3493 N N . VAL A 1 437 ? -12.814 -4.199 28.439 1.00 96.00 437 VAL A N 1
ATOM 3494 C CA . VAL A 1 437 ? -11.402 -3.895 28.165 1.00 96.00 437 VAL A CA 1
ATOM 3495 C C . VAL A 1 437 ? -10.522 -4.280 29.355 1.00 96.00 437 VAL A C 1
ATOM 3497 O O . VAL A 1 437 ? -9.477 -4.876 29.157 1.00 96.00 437 VAL A O 1
ATOM 3500 N N . ALA A 1 438 ? -10.918 -4.021 30.601 1.00 95.69 438 ALA A N 1
ATOM 3501 C CA . ALA A 1 438 ? -10.128 -4.459 31.755 1.00 95.69 438 ALA A CA 1
ATOM 3502 C C . ALA A 1 438 ? -10.013 -5.996 31.836 1.00 95.69 438 ALA A C 1
ATOM 3504 O O . ALA A 1 438 ? -8.928 -6.528 32.076 1.00 95.69 438 ALA A O 1
ATOM 3505 N N . ILE A 1 439 ? -11.103 -6.721 31.564 1.00 94.88 439 ILE A N 1
ATOM 3506 C CA . ILE A 1 439 ? -11.117 -8.191 31.528 1.00 94.88 439 ILE A CA 1
ATOM 3507 C C . ILE A 1 439 ? -10.230 -8.721 30.393 1.00 94.88 439 ILE A C 1
ATOM 3509 O O . ILE A 1 439 ? -9.559 -9.736 30.575 1.00 94.88 439 ILE A O 1
ATOM 3513 N N . SER A 1 440 ? -10.150 -8.032 29.249 1.00 94.19 440 SER A N 1
ATOM 3514 C CA . SER A 1 440 ? -9.295 -8.470 28.139 1.00 94.19 440 SER A CA 1
ATOM 3515 C C . SER A 1 440 ? -7.811 -8.515 28.514 1.00 94.19 440 SER A C 1
AT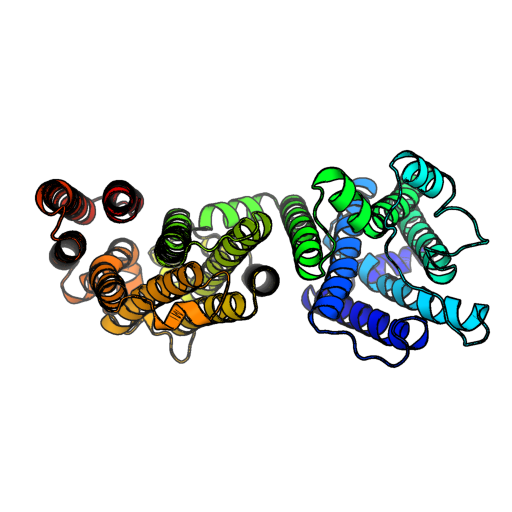OM 3517 O O . SER A 1 440 ? -7.086 -9.370 28.016 1.00 94.19 440 SER A O 1
ATOM 3519 N N . TYR A 1 441 ? -7.352 -7.625 29.402 1.00 92.62 441 TYR A N 1
ATOM 3520 C CA . TYR A 1 441 ? -5.979 -7.645 29.919 1.00 92.62 441 TYR A CA 1
ATOM 3521 C C . TYR A 1 441 ? -5.747 -8.859 30.820 1.00 92.62 441 TYR A C 1
ATOM 3523 O O . TYR A 1 441 ? -4.708 -9.509 30.730 1.00 92.62 441 TYR A O 1
ATOM 3531 N N . LEU A 1 442 ? -6.728 -9.197 31.662 1.00 89.81 442 LEU A N 1
ATOM 3532 C CA . LEU A 1 442 ? -6.665 -10.371 32.532 1.00 89.81 442 LEU A CA 1
ATOM 3533 C C . LEU A 1 442 ? -6.710 -11.680 31.733 1.00 89.81 442 LEU A C 1
ATOM 3535 O O . LEU A 1 442 ? -6.030 -12.633 32.090 1.00 89.81 442 LEU A O 1
ATOM 3539 N N . ALA A 1 443 ? -7.436 -11.733 30.614 1.00 86.94 443 ALA A N 1
ATOM 3540 C CA . ALA A 1 443 ? -7.464 -12.921 29.756 1.00 86.94 443 ALA A CA 1
ATOM 3541 C C . ALA A 1 443 ? -6.061 -13.320 29.250 1.00 86.94 443 ALA A C 1
ATOM 3543 O O . ALA A 1 443 ? -5.769 -14.505 29.107 1.00 86.94 443 ALA A O 1
ATOM 3544 N N . VAL A 1 444 ? -5.171 -12.341 29.041 1.00 81.88 444 VAL A N 1
ATOM 3545 C CA . VAL A 1 444 ? -3.781 -12.567 28.609 1.00 81.88 444 VAL A CA 1
ATOM 3546 C C . VAL A 1 444 ? -2.939 -13.246 29.697 1.00 81.88 444 VAL A C 1
ATOM 3548 O O . VAL A 1 444 ? -2.064 -14.049 29.378 1.00 81.88 444 VAL A O 1
ATOM 3551 N N . THR A 1 445 ? -3.200 -12.978 30.981 1.00 79.12 445 THR A N 1
ATOM 3552 C CA . THR A 1 445 ? -2.389 -13.514 32.093 1.00 79.12 445 THR A CA 1
ATOM 3553 C C . THR A 1 445 ? -2.646 -14.998 32.338 1.00 79.12 445 THR A C 1
ATOM 3555 O O . THR A 1 445 ? -1.729 -15.722 32.722 1.00 79.12 445 THR A O 1
ATOM 3558 N N . LEU A 1 446 ? -3.865 -15.469 32.055 1.00 71.81 446 LEU A N 1
ATOM 3559 C CA . LEU A 1 446 ? -4.280 -16.865 32.242 1.00 71.81 446 LEU A CA 1
ATOM 3560 C C . LEU A 1 446 ? -3.520 -17.848 31.341 1.00 71.81 446 LEU A C 1
ATOM 3562 O O . LEU A 1 446 ? -3.479 -19.043 31.620 1.00 71.81 446 LEU A O 1
ATOM 3566 N N . ILE A 1 447 ? -2.903 -17.348 30.272 1.00 66.69 447 ILE A N 1
ATOM 3567 C CA . ILE A 1 447 ? -2.270 -18.160 29.229 1.00 66.69 447 ILE A CA 1
ATOM 3568 C C . ILE A 1 447 ? -0.761 -18.301 29.426 1.00 66.69 447 ILE A C 1
ATOM 3570 O O . ILE A 1 447 ? -0.140 -19.194 28.852 1.00 66.69 447 ILE A O 1
ATOM 3574 N N . ILE A 1 448 ? -0.171 -17.496 30.316 1.00 66.56 448 ILE A N 1
ATOM 3575 C CA . ILE A 1 448 ? 1.242 -17.595 30.687 1.00 66.56 448 ILE A CA 1
ATOM 3576 C C . ILE A 1 448 ? 1.361 -17.809 32.207 1.00 66.56 448 ILE A C 1
ATOM 3578 O O . ILE A 1 448 ? 1.801 -16.910 32.931 1.00 66.56 448 ILE A O 1
ATOM 3582 N N . PRO A 1 449 ? 1.014 -19.007 32.730 1.00 65.88 449 PRO A N 1
ATOM 3583 C CA . PRO A 1 449 ? 1.035 -19.269 34.172 1.00 65.88 449 PRO A CA 1
ATOM 3584 C C . PRO A 1 449 ? 2.428 -19.093 34.794 1.00 65.88 449 PRO A C 1
ATOM 3586 O O . PRO A 1 449 ? 2.557 -18.738 35.962 1.00 65.88 449 PRO A O 1
ATOM 3589 N N . ARG A 1 450 ? 3.493 -19.295 34.003 1.00 65.38 450 ARG A N 1
ATOM 3590 C CA . ARG A 1 450 ? 4.891 -19.243 34.460 1.00 65.38 450 ARG A CA 1
ATOM 3591 C C . ARG A 1 450 ? 5.360 -17.844 34.889 1.00 65.38 450 ARG A C 1
ATOM 3593 O O . ARG A 1 450 ? 6.278 -17.748 35.695 1.00 65.38 450 ARG A O 1
ATOM 3600 N N . PHE A 1 451 ? 4.727 -16.773 34.401 1.00 62.38 451 PHE A N 1
ATOM 3601 C CA . PHE A 1 451 ? 5.063 -15.376 34.735 1.00 62.38 451 PHE A CA 1
ATOM 3602 C C . PHE A 1 451 ? 3.884 -14.614 35.353 1.00 62.38 451 PHE A C 1
ATOM 3604 O O . PHE A 1 451 ? 3.799 -13.386 35.263 1.00 62.38 451 PHE A O 1
ATOM 3611 N N . PHE A 1 452 ? 2.988 -15.357 36.009 1.00 66.38 452 PHE A N 1
ATOM 3612 C CA . PHE A 1 452 ? 1.709 -14.866 36.507 1.00 66.38 452 PHE A CA 1
ATOM 3613 C C . PHE A 1 452 ? 1.840 -13.588 37.344 1.00 66.38 452 PHE A C 1
ATOM 3615 O O . PHE A 1 452 ? 1.121 -12.638 37.081 1.00 66.38 452 PHE A O 1
ATOM 3622 N N . GLY A 1 453 ? 2.799 -13.496 38.273 1.00 73.25 453 GLY A N 1
ATOM 3623 C CA . GLY A 1 453 ? 2.915 -12.341 39.177 1.00 73.25 453 GLY A CA 1
ATOM 3624 C C . GLY A 1 453 ? 3.124 -10.996 38.465 1.00 73.25 453 GLY A C 1
ATOM 3625 O O . GLY A 1 453 ? 2.296 -10.092 38.573 1.00 73.25 453 GLY A O 1
ATOM 3626 N N . GLY A 1 454 ? 4.219 -10.854 37.712 1.00 80.56 454 GLY A N 1
ATOM 3627 C CA . GLY A 1 454 ? 4.569 -9.584 37.065 1.00 80.56 454 GLY A CA 1
ATOM 3628 C C . GLY A 1 454 ? 3.631 -9.199 35.916 1.00 80.56 454 GLY A C 1
ATOM 3629 O O . GLY A 1 454 ? 3.289 -8.024 35.767 1.00 80.56 454 GLY A O 1
ATOM 3630 N N . LEU A 1 455 ? 3.166 -10.181 35.136 1.00 85.25 455 LEU A N 1
ATOM 3631 C CA . LEU A 1 455 ? 2.219 -9.944 34.045 1.00 85.25 455 LEU A CA 1
ATOM 3632 C C . LEU A 1 455 ? 0.815 -9.604 34.573 1.00 85.25 455 LEU A C 1
ATOM 3634 O O . LEU A 1 455 ? 0.142 -8.753 33.994 1.00 85.25 455 LEU A O 1
ATOM 3638 N N . LEU A 1 456 ? 0.391 -10.200 35.695 1.00 88.31 456 LEU A N 1
ATOM 3639 C CA . LEU A 1 456 ? -0.884 -9.885 36.345 1.00 88.31 456 LEU A CA 1
ATOM 3640 C C . LEU A 1 456 ? -0.917 -8.455 36.878 1.00 88.31 456 LEU A C 1
ATOM 3642 O O . LEU A 1 456 ? -1.902 -7.758 36.652 1.00 88.31 456 LEU A O 1
ATOM 3646 N N . LEU A 1 457 ? 0.153 -7.989 37.529 1.00 90.25 457 LEU A N 1
ATOM 3647 C CA . LEU A 1 457 ? 0.229 -6.602 37.998 1.00 90.25 457 LEU A CA 1
ATOM 3648 C C . LEU A 1 457 ? 0.123 -5.610 36.833 1.00 90.25 457 LEU A C 1
ATOM 3650 O O . LEU A 1 457 ? -0.642 -4.649 36.911 1.00 90.25 457 LEU A O 1
ATOM 3654 N N . ALA A 1 458 ? 0.826 -5.877 35.729 1.00 91.56 458 ALA A N 1
ATOM 3655 C CA . ALA A 1 458 ? 0.727 -5.067 34.518 1.00 91.56 458 ALA A CA 1
ATOM 3656 C C . ALA A 1 458 ? -0.685 -5.105 33.904 1.00 91.56 458 ALA A C 1
ATOM 3658 O O . ALA A 1 458 ? -1.188 -4.073 33.461 1.00 91.56 458 ALA A O 1
ATOM 3659 N N . ALA A 1 459 ? -1.341 -6.270 33.910 1.00 92.69 459 ALA A N 1
ATOM 3660 C CA . ALA A 1 459 ? -2.698 -6.437 33.398 1.00 92.69 459 ALA A CA 1
ATOM 3661 C C . ALA A 1 459 ? -3.734 -5.680 34.238 1.00 92.69 459 ALA A C 1
ATOM 3663 O O . ALA A 1 459 ? -4.568 -4.970 33.680 1.00 92.69 459 ALA A O 1
ATOM 3664 N N . ILE A 1 460 ? -3.648 -5.774 35.568 1.00 94.06 460 ILE A N 1
ATOM 3665 C CA . ILE A 1 460 ? -4.517 -5.043 36.499 1.00 94.06 460 ILE A CA 1
ATOM 3666 C C . ILE A 1 460 ? -4.310 -3.537 36.330 1.00 94.06 460 ILE A C 1
ATOM 3668 O O . ILE A 1 460 ? -5.280 -2.803 36.148 1.00 94.06 460 ILE A O 1
ATOM 3672 N N . ALA A 1 461 ? -3.057 -3.072 36.334 1.00 94.88 461 ALA A N 1
ATOM 3673 C CA . ALA A 1 461 ? -2.744 -1.658 36.162 1.00 94.88 461 ALA A CA 1
ATOM 3674 C C . ALA A 1 461 ? -3.255 -1.128 34.812 1.00 94.88 461 ALA A C 1
ATOM 3676 O O . ALA A 1 461 ? -3.961 -0.120 34.770 1.00 94.88 461 ALA A O 1
ATOM 3677 N N . GLY A 1 462 ? -2.963 -1.833 33.714 1.00 95.25 462 GLY A N 1
ATOM 3678 C CA . GLY A 1 462 ? -3.436 -1.478 32.376 1.00 95.25 462 GLY A CA 1
ATOM 3679 C C . GLY A 1 462 ? -4.963 -1.468 32.270 1.00 95.25 462 GLY A C 1
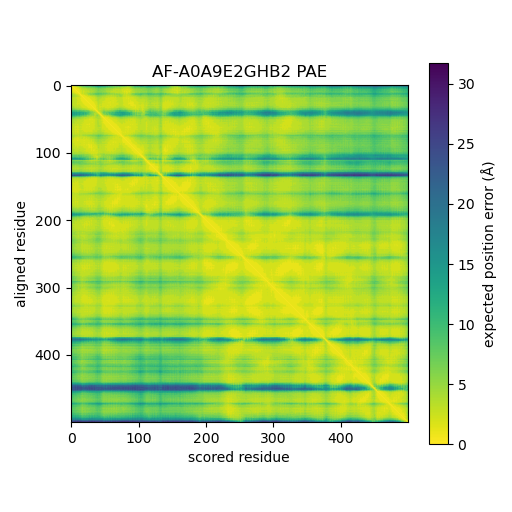ATOM 3680 O O . GLY A 1 462 ? -5.531 -0.524 31.720 1.00 95.25 462 GLY A O 1
ATOM 3681 N N . GLY A 1 463 ? -5.630 -2.464 32.859 1.00 96.00 463 GLY A N 1
ATOM 3682 C CA . GLY A 1 463 ? -7.086 -2.562 32.910 1.00 96.00 463 GLY A CA 1
ATOM 3683 C C . GLY A 1 463 ? -7.737 -1.415 33.686 1.00 96.00 463 GLY A C 1
ATOM 3684 O O . GLY A 1 463 ? -8.667 -0.794 33.176 1.00 96.00 463 GLY A O 1
ATOM 3685 N N . ILE A 1 464 ? -7.219 -1.069 34.872 1.00 97.06 464 ILE A N 1
ATOM 3686 C CA . ILE A 1 464 ? -7.710 0.062 35.680 1.00 97.06 464 ILE A CA 1
ATOM 3687 C C . ILE A 1 464 ? -7.513 1.387 34.935 1.00 97.06 464 ILE A C 1
ATOM 3689 O O . ILE A 1 464 ? -8.442 2.195 34.852 1.00 97.06 464 ILE A O 1
ATOM 3693 N N . ILE A 1 465 ? -6.325 1.606 34.362 1.00 97.19 465 ILE A N 1
ATOM 3694 C CA . ILE A 1 465 ? -6.018 2.826 33.606 1.00 97.19 465 ILE A CA 1
ATOM 3695 C C . ILE A 1 465 ? -6.976 2.964 32.419 1.00 97.19 465 ILE A C 1
ATOM 3697 O O . ILE A 1 465 ? -7.580 4.022 32.245 1.00 97.19 465 ILE A O 1
ATOM 3701 N N . ASN A 1 466 ? -7.174 1.905 31.631 1.00 96.44 466 ASN A N 1
ATOM 3702 C CA . ASN A 1 466 ? -8.077 1.953 30.484 1.00 96.44 466 ASN A CA 1
ATOM 3703 C C . ASN A 1 466 ? -9.544 2.088 30.874 1.00 96.44 466 ASN A C 1
ATOM 3705 O O . ASN A 1 466 ? -10.261 2.847 30.224 1.00 96.44 466 ASN A O 1
ATOM 3709 N N . TYR A 1 467 ? -9.985 1.424 31.944 1.00 97.62 467 TYR A N 1
ATOM 3710 C CA . TYR A 1 467 ? -11.323 1.624 32.494 1.00 97.62 467 TYR A CA 1
ATOM 3711 C C . TYR A 1 467 ? -11.556 3.106 32.806 1.00 97.62 467 TYR A C 1
ATOM 3713 O O . TYR A 1 467 ? -12.553 3.690 32.379 1.00 97.62 467 TYR A O 1
ATOM 3721 N N . TRP A 1 468 ? -10.609 3.744 33.497 1.00 97.38 468 TRP A N 1
ATOM 3722 C CA . TRP A 1 468 ? -10.691 5.165 33.817 1.00 97.38 468 TRP A CA 1
ATOM 3723 C C . TRP A 1 468 ? -10.670 6.052 32.565 1.00 97.38 468 TRP A C 1
ATOM 3725 O O . TRP A 1 468 ? -11.512 6.940 32.433 1.00 97.38 468 TRP A O 1
ATOM 3735 N N . LEU A 1 469 ? -9.759 5.796 31.619 1.00 96.94 469 LEU A N 1
ATOM 3736 C CA . LEU A 1 469 ? -9.649 6.558 30.369 1.00 96.94 469 LEU A CA 1
ATOM 3737 C C . LEU A 1 469 ? -10.924 6.483 29.523 1.00 96.94 469 LEU A C 1
ATOM 3739 O O . LEU A 1 469 ? -11.357 7.502 28.990 1.00 96.94 469 LEU A O 1
ATOM 3743 N N . ILE A 1 470 ? -11.540 5.302 29.423 1.00 97.00 470 ILE A N 1
ATOM 3744 C CA . ILE A 1 470 ? -12.788 5.091 28.679 1.00 97.00 470 ILE A CA 1
ATOM 3745 C C . ILE A 1 470 ? -13.939 5.868 29.316 1.00 97.00 470 ILE A C 1
ATOM 3747 O O . ILE A 1 470 ? -14.748 6.445 28.599 1.00 97.00 470 ILE A O 1
ATOM 3751 N N . ASN A 1 471 ? -13.995 5.939 30.646 1.00 96.19 471 ASN A N 1
ATOM 3752 C CA . ASN A 1 471 ? -15.068 6.620 31.369 1.00 96.19 471 ASN A CA 1
ATOM 3753 C C . ASN A 1 471 ? -14.885 8.145 31.486 1.00 96.19 471 ASN A C 1
ATOM 3755 O O . ASN A 1 471 ? -15.791 8.829 31.962 1.00 96.19 471 ASN A O 1
ATOM 3759 N N . LYS A 1 472 ? -13.768 8.717 31.013 1.00 94.81 472 LYS A N 1
ATOM 3760 C CA . LYS A 1 472 ? -13.593 10.177 30.970 1.00 94.81 472 LYS A CA 1
ATOM 3761 C C . LYS A 1 472 ? -14.653 10.853 30.105 1.00 94.81 472 LYS A C 1
ATOM 3763 O O . LYS A 1 472 ? -15.026 10.342 29.049 1.00 94.81 472 LYS A O 1
ATOM 3768 N N . LYS A 1 473 ? -15.087 12.046 30.527 1.00 88.69 473 LYS A N 1
ATOM 3769 C CA . LYS A 1 473 ? -16.005 12.896 29.754 1.00 88.69 473 LYS A CA 1
ATOM 3770 C C . LYS A 1 473 ? -15.405 13.275 28.394 1.00 88.69 473 LYS A C 1
ATOM 3772 O O . LYS A 1 473 ? -16.055 13.075 27.378 1.00 88.69 473 LYS A O 1
ATOM 3777 N N . ASP A 1 474 ? -14.154 13.734 28.382 1.00 89.19 474 ASP A N 1
ATOM 3778 C CA . ASP A 1 474 ? -13.375 13.969 27.158 1.00 89.19 474 ASP A CA 1
ATOM 3779 C C . ASP A 1 474 ? -12.591 12.703 26.777 1.00 89.19 474 ASP A C 1
ATOM 3781 O O . ASP A 1 474 ? -11.393 12.569 27.042 1.00 89.19 474 ASP A O 1
ATOM 3785 N N . TYR A 1 475 ? -13.308 11.702 26.266 1.00 92.06 475 TYR A N 1
ATOM 3786 C CA . TYR A 1 475 ? -12.705 10.443 25.836 1.00 92.06 475 TYR A CA 1
ATOM 3787 C C . TYR A 1 475 ? -11.772 10.672 24.641 1.00 92.06 475 TYR A C 1
ATOM 3789 O O . TYR A 1 475 ? -12.179 11.203 23.611 1.00 92.06 475 TYR A O 1
ATOM 3797 N N . GLN A 1 476 ? -10.530 10.193 24.746 1.00 91.50 476 GLN A N 1
ATOM 3798 C CA . GLN A 1 476 ? -9.569 10.232 23.646 1.00 91.50 476 GLN A CA 1
ATOM 3799 C C . GLN A 1 476 ? -8.972 8.842 23.407 1.00 91.50 476 GLN A C 1
ATOM 3801 O O . GLN A 1 476 ? -8.160 8.352 24.196 1.00 91.50 476 GLN A O 1
ATOM 3806 N N . GLU A 1 477 ? -9.333 8.242 22.268 1.00 91.69 477 GLU A N 1
ATOM 3807 C CA . GLU A 1 477 ? -8.918 6.895 21.830 1.00 91.69 477 GLU A CA 1
ATOM 3808 C C . GLU A 1 477 ? -7.391 6.688 21.918 1.00 91.69 477 GLU A C 1
ATOM 3810 O O . GLU A 1 477 ? -6.925 5.617 22.306 1.00 91.69 477 GLU A O 1
ATOM 3815 N N . LYS A 1 478 ? -6.593 7.732 21.647 1.00 93.25 478 LYS A N 1
ATOM 3816 C CA . LYS A 1 478 ? -5.123 7.665 21.667 1.00 93.25 478 LYS A CA 1
ATOM 3817 C C . LYS A 1 478 ? -4.530 7.178 22.991 1.00 93.25 478 LYS A C 1
ATOM 3819 O O . LYS A 1 478 ? -3.577 6.408 22.972 1.00 93.25 478 LYS A O 1
ATOM 3824 N N . PHE A 1 479 ? -5.074 7.607 24.132 1.00 95.00 479 PHE A N 1
ATOM 3825 C CA . PHE A 1 479 ? -4.503 7.252 25.435 1.00 95.00 479 PHE A CA 1
ATOM 3826 C C . PHE A 1 479 ? -4.767 5.786 25.779 1.00 95.00 479 PHE A C 1
ATOM 3828 O O . PHE A 1 479 ? -3.897 5.135 26.348 1.00 95.00 479 PHE A O 1
ATOM 3835 N N . VAL A 1 480 ? -5.915 5.250 25.352 1.00 94.88 480 VAL A N 1
ATOM 3836 C CA . VAL A 1 480 ? -6.243 3.826 25.508 1.00 94.88 480 VAL A CA 1
ATOM 3837 C C . VAL A 1 480 ? -5.253 2.959 24.728 1.00 94.88 480 VAL A C 1
ATOM 3839 O O . VAL A 1 480 ? -4.728 1.974 25.249 1.00 94.88 480 VAL A O 1
ATOM 3842 N N . PHE A 1 481 ? -4.927 3.366 23.496 1.00 95.19 481 PHE A N 1
ATOM 3843 C CA . PHE A 1 481 ? -3.919 2.685 22.684 1.00 95.19 481 PHE A CA 1
ATOM 3844 C C . PHE A 1 481 ? -2.511 2.758 23.287 1.00 95.19 481 PHE A C 1
ATOM 3846 O O . PHE A 1 481 ? -1.798 1.762 23.242 1.00 95.19 481 PHE A O 1
ATOM 3853 N N . VAL A 1 482 ? -2.108 3.885 23.887 1.00 94.75 482 VAL A N 1
ATOM 3854 C CA . VAL A 1 482 ? -0.801 4.001 24.565 1.00 94.75 482 VAL A CA 1
ATOM 3855 C C . VAL A 1 482 ? -0.675 2.983 25.701 1.00 94.75 482 VAL A C 1
ATOM 3857 O O . VAL A 1 482 ? 0.321 2.264 25.769 1.00 94.75 482 VAL A O 1
ATOM 3860 N N . THR A 1 483 ? -1.697 2.857 26.551 1.00 94.50 483 THR A N 1
ATOM 3861 C CA . THR A 1 483 ? -1.720 1.857 27.631 1.00 94.50 483 THR A CA 1
ATOM 3862 C C . THR A 1 483 ? -1.730 0.426 27.088 1.00 94.50 483 THR A C 1
ATOM 3864 O O . THR A 1 483 ? -1.069 -0.453 27.640 1.00 94.50 483 THR A O 1
ATOM 3867 N N . TYR A 1 484 ? -2.438 0.178 25.984 1.00 94.44 484 TYR A N 1
ATOM 3868 C CA . TYR A 1 484 ? -2.415 -1.104 25.274 1.00 94.44 484 TYR A CA 1
ATOM 3869 C C . TYR A 1 484 ? -1.030 -1.464 24.734 1.00 94.44 484 TYR A C 1
ATOM 3871 O O . TYR A 1 484 ? -0.554 -2.568 24.992 1.00 94.44 484 TYR A O 1
ATOM 3879 N N . PHE A 1 485 ? -0.340 -0.542 24.062 1.00 94.75 485 PHE A N 1
ATOM 3880 C CA . PHE A 1 485 ? 1.008 -0.802 23.554 1.00 94.75 485 PHE A CA 1
ATOM 3881 C C . PHE A 1 485 ? 2.028 -0.988 24.674 1.00 94.75 485 PHE A C 1
ATOM 3883 O O . PHE A 1 485 ? 2.881 -1.866 24.568 1.00 94.75 485 PHE A O 1
ATOM 3890 N N . GLY A 1 486 ? 1.914 -0.226 25.766 1.00 92.81 486 GLY A N 1
ATOM 3891 C CA . GLY A 1 486 ? 2.751 -0.423 26.950 1.00 92.81 486 GLY A CA 1
ATOM 3892 C C . GLY A 1 486 ? 2.593 -1.828 27.539 1.00 92.81 486 GLY A C 1
ATOM 3893 O O . GLY A 1 486 ? 3.583 -2.502 27.810 1.00 92.81 486 GLY A O 1
ATOM 3894 N N . PHE A 1 487 ? 1.355 -2.312 27.662 1.00 92.12 487 PHE A N 1
ATOM 3895 C CA . PHE A 1 487 ? 1.094 -3.676 28.125 1.00 92.12 487 PHE A CA 1
ATOM 3896 C C . PHE A 1 487 ? 1.603 -4.741 27.148 1.00 92.12 487 PHE A C 1
ATOM 3898 O O . PHE A 1 487 ? 2.199 -5.727 27.578 1.00 92.12 487 PHE A O 1
ATOM 3905 N N . LEU A 1 488 ? 1.441 -4.532 25.838 1.00 89.06 488 LEU A N 1
ATOM 3906 C CA . LEU A 1 488 ? 1.960 -5.463 24.838 1.00 89.06 488 LEU A CA 1
ATOM 3907 C C . LEU A 1 488 ? 3.495 -5.542 24.865 1.00 89.06 488 LEU A C 1
ATOM 3909 O O . LEU A 1 488 ? 4.048 -6.628 24.738 1.00 89.06 488 LEU A O 1
ATOM 3913 N N . ALA A 1 489 ? 4.193 -4.424 25.083 1.00 87.88 489 ALA A N 1
ATOM 3914 C CA . ALA A 1 489 ? 5.648 -4.420 25.234 1.00 87.88 489 ALA A CA 1
ATOM 3915 C C . ALA A 1 489 ? 6.099 -5.258 26.446 1.00 87.88 489 ALA A C 1
ATOM 3917 O O . ALA A 1 489 ? 7.045 -6.039 26.342 1.00 87.88 489 ALA A O 1
ATOM 3918 N N . ILE A 1 490 ? 5.379 -5.159 27.570 1.00 88.06 490 ILE A N 1
ATOM 3919 C CA . ILE A 1 490 ? 5.610 -6.000 28.754 1.00 88.06 490 ILE A CA 1
ATOM 3920 C C . ILE A 1 490 ? 5.352 -7.477 28.426 1.00 88.06 490 ILE A C 1
ATOM 3922 O O . ILE A 1 490 ? 6.159 -8.335 28.783 1.00 88.06 490 ILE A O 1
ATOM 3926 N N . LEU A 1 491 ? 4.264 -7.784 27.714 1.00 85.00 491 LEU A N 1
ATOM 3927 C CA . LEU A 1 491 ? 3.946 -9.145 27.279 1.00 85.00 491 LEU A CA 1
ATOM 3928 C C . LEU A 1 491 ? 5.061 -9.738 26.405 1.00 85.00 491 LEU A C 1
ATOM 3930 O O . LEU A 1 491 ? 5.498 -10.857 26.660 1.00 85.00 491 LEU A O 1
ATOM 3934 N N . ILE A 1 492 ? 5.549 -8.986 25.413 1.00 80.88 492 ILE A N 1
ATOM 3935 C CA . ILE A 1 492 ? 6.642 -9.409 24.524 1.00 80.88 492 ILE A CA 1
ATOM 3936 C C . ILE A 1 492 ? 7.920 -9.681 25.327 1.00 80.88 492 ILE A C 1
ATOM 3938 O O . ILE A 1 492 ? 8.573 -10.696 25.099 1.00 80.88 492 ILE A O 1
ATOM 3942 N N . TYR A 1 493 ? 8.251 -8.835 26.307 1.00 82.44 493 TYR A N 1
ATOM 3943 C CA . TYR A 1 493 ? 9.395 -9.057 27.197 1.00 82.44 493 TYR A CA 1
ATOM 3944 C C . TYR A 1 493 ? 9.292 -10.384 27.970 1.00 82.44 493 TYR A C 1
ATOM 3946 O O . TYR A 1 493 ? 10.264 -11.136 28.045 1.00 82.44 493 TYR A O 1
ATOM 3954 N N . TYR A 1 494 ? 8.116 -10.701 28.524 1.00 79.44 494 TYR A N 1
ATOM 3955 C CA . TYR A 1 494 ? 7.905 -11.968 29.233 1.00 79.44 494 TYR A CA 1
ATOM 3956 C C . TYR A 1 494 ? 7.884 -13.180 28.300 1.00 79.44 494 TYR A C 1
ATOM 3958 O O . TYR A 1 494 ? 8.438 -14.215 28.660 1.00 79.44 494 TYR A O 1
ATOM 3966 N N . LEU A 1 495 ? 7.294 -13.056 27.106 1.00 73.75 495 LEU A N 1
ATOM 3967 C CA . LEU A 1 495 ? 7.342 -14.104 26.083 1.00 73.75 495 LEU A CA 1
ATOM 3968 C C . LEU A 1 495 ? 8.783 -14.399 25.664 1.00 73.75 495 LEU A C 1
ATOM 3970 O O . LEU A 1 495 ? 9.152 -15.565 25.575 1.00 73.75 495 LEU A O 1
ATOM 3974 N N . GLY A 1 496 ? 9.611 -13.362 25.510 1.00 70.81 496 GLY A N 1
ATOM 3975 C CA . GLY A 1 496 ? 11.041 -13.504 25.256 1.00 70.81 496 GLY A CA 1
ATOM 3976 C C . GLY A 1 496 ? 11.724 -14.419 26.271 1.00 70.81 496 GLY A C 1
ATOM 3977 O O . GLY A 1 496 ? 12.458 -15.295 25.866 1.00 70.81 496 GLY A O 1
ATOM 3978 N N . LYS A 1 497 ? 11.411 -14.321 27.569 1.00 73.62 497 LYS A N 1
ATOM 3979 C CA . LYS A 1 497 ? 12.012 -15.183 28.611 1.00 73.62 497 LYS A CA 1
ATOM 3980 C C . LYS A 1 497 ? 11.547 -16.646 28.621 1.00 73.62 497 LYS A C 1
ATOM 3982 O O . LYS A 1 497 ? 12.089 -17.443 29.382 1.00 73.62 497 LYS A O 1
ATOM 3987 N N . ILE A 1 498 ? 10.466 -16.979 27.917 1.00 68.56 498 ILE A N 1
ATOM 3988 C CA . ILE A 1 498 ? 9.958 -18.364 27.827 1.00 68.56 498 ILE A CA 1
ATOM 3989 C C . ILE A 1 498 ? 10.671 -19.121 26.713 1.00 68.56 498 ILE A C 1
ATOM 3991 O O . ILE A 1 498 ? 10.845 -20.334 26.794 1.00 68.56 498 ILE A O 1
ATOM 3995 N N . TYR A 1 499 ? 10.979 -18.385 25.656 1.00 60.62 499 TYR A N 1
ATOM 3996 C CA . TYR A 1 499 ? 11.194 -18.887 24.312 1.00 60.62 499 TYR A CA 1
ATOM 3997 C C . TYR A 1 499 ? 12.614 -18.564 23.802 1.00 60.62 499 TYR A C 1
ATOM 3999 O O . TYR A 1 499 ? 13.100 -19.257 22.913 1.00 60.62 499 TYR A O 1
ATOM 4007 N N . LEU A 1 500 ? 13.282 -17.559 24.385 1.00 52.66 500 LEU A N 1
ATOM 4008 C CA . LEU A 1 500 ? 14.728 -17.303 24.320 1.00 52.66 500 LEU A CA 1
ATOM 4009 C C . LEU A 1 500 ? 15.361 -17.737 25.644 1.00 52.66 500 LEU A C 1
ATOM 4011 O O . LEU A 1 500 ? 16.505 -18.235 25.590 1.00 52.66 500 LEU A O 1
#

Solvent-accessible surface area (backbone atoms only — not comparable to full-atom values): 25714 Å² total; per-residue (Å²): 115,69,66,62,53,50,53,53,50,45,40,67,44,92,76,48,71,66,56,50,54,51,48,53,52,51,49,39,50,52,28,56,56,47,33,24,66,10,21,61,89,46,50,84,48,83,70,54,71,57,53,49,51,29,54,42,48,49,53,52,34,53,52,49,52,48,50,54,54,46,31,70,69,53,70,51,59,62,70,37,50,53,44,47,49,60,72,56,49,64,52,68,49,44,19,40,56,43,23,19,60,76,44,74,64,61,24,42,50,82,54,64,47,62,92,64,54,76,69,52,51,51,47,19,65,76,52,74,67,41,64,87,90,62,57,57,61,30,70,18,51,56,52,35,48,51,52,54,10,49,53,41,11,50,53,27,25,76,69,63,76,38,66,68,58,10,51,50,34,20,50,49,42,46,53,53,50,50,53,63,37,31,38,65,30,54,48,31,75,74,68,74,52,82,93,47,52,40,61,52,36,44,54,46,48,51,55,36,51,52,45,49,53,52,50,44,41,72,72,38,54,68,46,42,53,42,54,62,75,65,59,51,65,69,58,51,53,50,50,52,50,30,24,51,52,20,29,50,54,32,27,61,79,66,69,59,81,74,57,72,66,43,54,53,30,45,53,48,13,53,50,28,38,50,46,17,49,51,39,52,37,52,72,62,35,51,78,36,30,59,66,54,40,54,84,39,39,68,64,64,56,68,39,52,70,72,57,46,52,50,52,23,49,53,29,41,53,50,13,47,53,32,15,45,41,50,28,72,68,41,24,50,34,54,49,51,43,48,48,54,50,43,44,33,45,37,80,92,66,27,33,58,55,41,50,70,59,36,27,43,50,53,11,50,41,48,43,41,38,18,52,35,21,33,27,55,84,44,74,80,49,55,83,70,58,58,65,68,58,56,51,43,43,41,52,27,31,44,32,35,50,52,58,68,53,71,74,35,40,72,16,32,48,76,69,70,29,60,39,62,37,50,71,60,36,60,69,57,15,28,51,50,38,14,49,33,34,24,48,25,36,50,56,60,33,75,76,42,69,91,52,36,69,70,49,38,54,49,19,54,52,42,14,53,53,36,27,52,49,51,58,38,90,83,59,55,73,68,60,47,50,52,48,48,53,55,49,49,53,53,49,51,56,55,50,44,71,76,69,104

Sequence (500 aa):
MQIKSFIEKIENAPTTFWQILVALFSVSALRIFAETFSDLDNRWQILPPDSFIHYCLWFILTFLTITLALVLITKQKMVSLLKAQIMFFPVILLAPFIDLILSSGQGADIAYIMGREAKELLYMFLTFFGSLDNFEISIGMRIEIIIAGLLAGYYVYLKRNKILPALLGFLSVYIIAFIYLALPNIVSLVVNIEYSDKLYSFVILILALISLLVLFFLYDQSKFVAFWRNTRPYRIVHYQLMLWGGWLLGKTLFSYEIAGWQMIAAAIALLLAWLAQVGLNDLSDTKIDAISNQDRPLIKKVISIPEYQTVTFVLTLLALLFAYTVSYQYLIFVAIFMIIYTIYSLPPLRLKRVPVLSIFLIAVAALVVFMAGFSLPEHKYLASLPTYIIALILIAFSLAAHMKDVKDIAGDRAAGIKTLPVLLGEETGKKIVGALVAISYLAVTLIIPRFFGGLLLAAIAGGIINYWLINKKDYQEKFVFVTYFGFLAILIYYLGKIYL

Mean predicted aligned error: 5.44 Å

Secondary structure (DSSP, 8-state):
-HHHHHHHHHHTS---HHHHHHHHHHHHHHHHHHHHHH-STTTTPPPPHHHHHHHHHHHHHHHHHHHHHHHHHH---HHHHHHHHHHHGGGGGHHHHHHHHHTTT---------S--HHHHHHHHHTTSS-SSS-SS-HHHHHHHHHHHHHHHHHHHHHH--HHHHHHHHHHHHHHHHHHHSHHHHHHHHH-----HHHHHHHHHHHHHHHHHHHHHHH-HHHHHHHHHTS-HHHHHHHHHHHHHHHHHHHHHH-----HHHHHHHHHHHHHHHHHHHHHHHHHHHHHHHHH-TTSTTTTTSS-HHHHHHHHHHHHHHHHHHHHHH-HHHHHHHHHHHHHHHHHHSTTT-GGGSHHHHHHHHHHHHHHHHHHHHTSS-GGGGGGS-HHHHHHHHHHHHHHGGGGGGSSHHHHHHTT---HHHHS-HHHHHHHHHHHHHHHHHHHHTT-GGGHHHHHHHHHHHHHHHHHHHH-SS--HHHHHHHHHHHHHHHHHHHHHHH-

Nearest PDB structures (foldseek):
  4tq3-assembly1_A  TM=7.713E-01  e=1.426E-05  Archaeoglobus fulgidus DSM 4304
  4tq5-assembly1_A  TM=7.480E-01  e=3.669E-05  Archaeoglobus fulgidus DSM 4304
  7bpu-assembly2_B  TM=6.324E-01  e=7.453E-05  Methanocaldococcus jannaschii DSM 2661
  8j8j-assembly1_B  TM=6.597E-01  e=1.173E-03  Mycobacterium tuberculosis H37Rv
  8j8k-assembly1_A  TM=5.770E-01  e=5.446E-03  Mycobacterium tuberculosis H37Rv

Radius of gyration: 26.83 Å; Cα contacts (8 Å, |Δi|>4): 665; chains: 1; bounding box: 63×53×80 Å

Foldseek 3Di:
DVVLVVLVCQLPPPDDPVNLVCLLQVLQLLLVVLCCQAAQVNNPHDDDPLVSLLSSLLSLLLLLQLLVQLCVLLVDQSSSSSSSSSVCSNLSNQLSVVQCVVVVRNHDHDAFDADDDPVVLVVCLVVVHDDPPDPPPGPSNSVSLQVSLQSQLVVSCSRPVDNVSSNSRSVSSSVSVSCSSHVQRVCCVPPVDDDDSLLSLLVSLVSSVVSVLVSVCVNPVLLSVLLVVLLPVLVLVLLLLLLQVLQVVLCLVPVDDDDPSLNVLLSLLLSLLSSLLSLLQCLQQVQLCCWQPCSHCPNVVVDDSVRSVVSSVVSNVSSLSSLVSQHPLSSVLSVVLSVLSCLCRDPPNVVLLPALVNQLSVLVSSVSSSLCNSQRPHPVRSVVDDVLVNVLSSQLSSLQVLLVCLSSQRSCLVVNRCRQCVPVPNQVSLLSSLQSNLVSQVSLLVSCVVPNVVSVVLSNVLSVQSSVLSNDPPRDPVVNSVSVVVSVVVVVVVVVVVRD

pLDDT: mean 91.89, std 7.01, range [52.66, 98.81]